Protein AF-A0A2W5EGZ8-F1 (afdb_monomer_lite)

Organism: NCBI:txid151895

Sequence (706 aa):
MIKKILPLTLLLCGSFAVVNAQKMKFTNASEGWAYDSLGNHRILVRVDKPSDVAKVIVPWRRRDFHPEEKMVFVVDAKTNKRIWNVLQENITREQGTISFQPISGVGDYYIYYMPYRQKGSPYYPTAVYYKPTNTADAAWLSKAKNGANVSAKAVELQSVNAFNSFYPMEVIATESETKSLLASQKNEPYIVFPEDRENSIRMKYDFPQRWIETGIKKNFSGTALKGENYAYQLGIYSQLDTLRNVVVDFSDLKDAKGHVLSKNIMECINNKGVNWVGIPQTFTVNVPNKQVQPMWCTVAIPENALPGVYKGTVTVKANNASAKSIAINLTILDKTAKNRGADEPWKQTRLSWLNSTLAEKNDVITPYADLKLVGNKVELLGRTVTIAKTGFPEQITTHFNQEMTDIDTSQNKLLVEPVHFHIRKKDGKEIKFDNSKIDFTEKSAGTIAWKTSNTSSDIKMDIEAQMEFDGFLDYTVKVIALQDISLKDIDLHLPIAPEKAEYLMGLGYKGGYRKDTVQWKWDVAKKNQDGAWVGTVNSGLQFSLRDQHYSRPLNTNFYLQKPLILPQSWGNGTKGGIDIFKKGSSVLVNSYSGEREMKKGDTLYYNFRLIVTPFHPINTDFQWSSRFVHKYLNVDTVKALGATVVNIHQGTPINPYINYPFVKTKEMKSYIDSAHELGLKVKIYNTVRELSNRAYELPALFSLGH

InterPro domains:
  IPR045711 Glycoside hydrolase 123-like, N-terminal domain [PF19543] (33-706)

Secondary structure (DSSP, 8-state):
--------------------PPPPEEEE-SS---HHHH-SEEEEEEE-S--S-EEEEE----S-S-GGGS-EEEEETTT-PEE--EEEES--SS-EEEEE--TT-SEEEEEEES-EEEEEETTEEEEEEPPP---S-HHHHHHHHHS--EE-EEEEEEESSGGG--TTTTSBPPHHHHHHHHHHTTT-SEEEEEEEGGG----SSS-BHHHHHH---SEEEEEEEET-EEEEEEEEEE-SSEE-S-EEEEPPEE-TT--EE-GGGEEETTTEEE-TTS-EEE----EEBT-EEEEEEEEE--TTPPSEEEEEEEEEEETTEEEEEEEEEEEEEEEEPGGGGTT-GGG-GGGGGGG--TT-S----TT----EEETTEEEETTEEEEEPTTSSEEEEEEEE-TTSS-EEEEEEE-BSS--EEEEEETTSPBPP-EEPPPEEEEE-SSEEEEEEEEE-SSEEEEEEEEEETTSEEEEEEEEEESS-EEEEEEEEEEEE-GGG-SEEEETTEEEEEPPSEEEEE--HHHH---EEEEE-SSSEEEEEE--TT--PPP-TTTGGGSPPPPPHHHHGGGT-EEEEEEETTEEEEEEE---EEE-TT-EEE--EEEEEE--S---HHHHHH--EE-S---HHHHHHTT-SEEEE-SSBTTB-SSSSS-S-HHHHHHHHHHHHHTT-EEEEP--SS---TT-TTHHHHHTT--

Structure (mmCIF, N/CA/C/O backbone):
data_AF-A0A2W5EGZ8-F1
#
_entry.id   AF-A0A2W5EGZ8-F1
#
loop_
_atom_site.group_PDB
_atom_site.id
_atom_site.type_symbol
_atom_site.label_atom_id
_atom_site.label_alt_id
_atom_site.label_comp_id
_atom_site.label_asym_id
_atom_site.label_entity_id
_atom_site.label_seq_id
_atom_s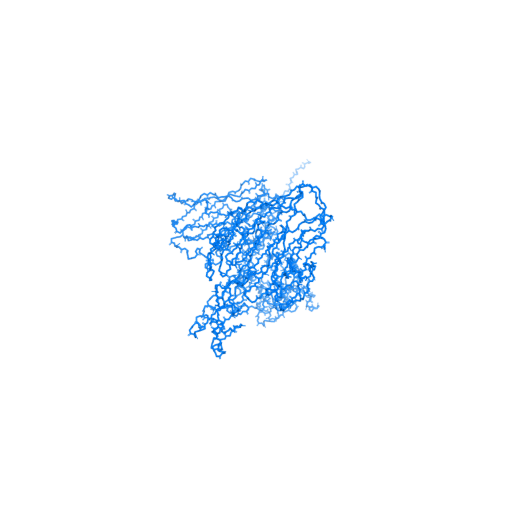ite.pdbx_PDB_ins_code
_atom_site.Cartn_x
_atom_site.Cartn_y
_atom_site.Cartn_z
_atom_site.occupancy
_atom_site.B_iso_or_equiv
_atom_site.auth_seq_id
_atom_site.auth_comp_id
_atom_site.auth_asym_id
_atom_site.auth_atom_id
_atom_site.pdbx_PDB_model_num
ATOM 1 N N . MET A 1 1 ? 37.618 52.399 -69.767 1.00 37.09 1 MET A N 1
ATOM 2 C CA . MET A 1 1 ? 37.799 52.515 -68.302 1.00 37.09 1 MET A CA 1
ATOM 3 C C . MET A 1 1 ? 36.439 52.278 -67.640 1.00 37.09 1 MET A C 1
ATOM 5 O O . MET A 1 1 ? 35.459 52.757 -68.185 1.00 37.09 1 MET A O 1
ATOM 9 N N . ILE A 1 2 ? 36.406 51.570 -66.500 1.00 34.53 2 ILE A N 1
ATOM 10 C CA . ILE A 1 2 ? 35.256 51.330 -65.585 1.00 34.53 2 ILE A CA 1
ATOM 11 C C . ILE A 1 2 ? 34.368 50.084 -65.854 1.00 34.53 2 ILE A C 1
ATOM 13 O O . ILE A 1 2 ? 33.313 50.124 -66.475 1.00 34.53 2 ILE A O 1
ATOM 17 N N . LYS A 1 3 ? 34.886 48.961 -65.329 1.00 32.16 3 LYS A N 1
ATOM 18 C CA . LYS A 1 3 ? 34.296 47.915 -64.456 1.00 32.16 3 LYS A CA 1
ATOM 19 C C . LYS A 1 3 ? 32.763 47.724 -64.410 1.00 32.16 3 LYS A C 1
ATOM 21 O O . LYS A 1 3 ? 32.046 48.559 -63.872 1.00 32.16 3 LYS A O 1
ATOM 26 N N . LYS A 1 4 ? 32.314 46.507 -64.754 1.00 31.03 4 LYS A N 1
ATOM 27 C CA . LYS A 1 4 ? 31.111 45.859 -64.192 1.00 31.03 4 LYS A CA 1
ATOM 28 C C . LYS A 1 4 ? 31.550 44.747 -63.232 1.00 31.03 4 LYS A C 1
ATOM 30 O O . LYS A 1 4 ? 32.317 43.872 -63.621 1.00 31.03 4 LYS A O 1
ATOM 35 N N . ILE A 1 5 ? 31.092 44.818 -61.985 1.00 34.31 5 ILE A N 1
ATOM 36 C CA . ILE A 1 5 ? 31.285 43.809 -60.935 1.00 34.31 5 ILE A CA 1
ATOM 37 C C . ILE A 1 5 ? 30.013 42.955 -60.885 1.00 34.31 5 ILE A C 1
ATOM 39 O O . ILE A 1 5 ? 28.916 43.499 -60.782 1.00 34.31 5 ILE A O 1
ATOM 43 N N . LEU A 1 6 ? 30.172 41.635 -60.968 1.00 28.97 6 LEU A N 1
ATOM 44 C CA . LEU A 1 6 ? 29.125 40.627 -60.792 1.00 28.97 6 LEU A CA 1
ATOM 45 C C . LEU A 1 6 ? 29.418 39.889 -59.470 1.00 28.97 6 LEU A C 1
ATOM 47 O O . LEU A 1 6 ? 30.557 39.444 -59.304 1.00 28.97 6 LEU A O 1
ATOM 51 N N . PRO A 1 7 ? 28.476 39.751 -58.518 1.00 34.97 7 PRO A N 1
ATOM 52 C CA . PRO A 1 7 ? 28.723 38.974 -57.312 1.00 34.97 7 PRO A CA 1
ATOM 53 C C . PRO A 1 7 ? 28.454 37.488 -57.584 1.00 34.97 7 PRO A C 1
ATOM 55 O O . PRO A 1 7 ? 27.376 37.098 -58.026 1.00 34.97 7 PRO A O 1
ATOM 58 N N . LEU A 1 8 ? 29.460 36.661 -57.308 1.00 29.58 8 LEU A N 1
ATOM 59 C CA . LEU A 1 8 ? 29.397 35.204 -57.342 1.00 29.58 8 LEU A CA 1
ATOM 60 C C . LEU A 1 8 ? 28.774 34.710 -56.026 1.00 29.58 8 LEU A C 1
ATOM 62 O O . LEU A 1 8 ? 29.417 34.753 -54.978 1.00 29.58 8 LEU A O 1
ATOM 66 N N . THR A 1 9 ? 27.517 34.267 -56.055 1.00 35.03 9 THR A N 1
ATOM 67 C CA . THR A 1 9 ? 26.875 33.605 -54.909 1.00 35.03 9 THR A CA 1
ATOM 68 C C . THR A 1 9 ? 27.175 32.108 -54.977 1.00 35.03 9 THR A C 1
ATOM 70 O O . THR A 1 9 ? 26.643 31.392 -55.823 1.00 35.03 9 THR A O 1
ATOM 73 N N . LEU A 1 10 ? 28.070 31.638 -54.108 1.00 30.73 10 LEU A N 1
ATOM 74 C CA . LEU A 1 10 ? 28.449 30.232 -53.984 1.00 30.73 10 LEU A CA 1
ATOM 75 C C . LEU A 1 10 ? 27.374 29.493 -53.159 1.00 30.73 10 LEU A C 1
ATOM 77 O O . LEU A 1 10 ? 27.296 29.660 -51.943 1.00 30.73 10 LEU A O 1
ATOM 81 N N . LEU A 1 11 ? 26.526 28.695 -53.814 1.00 30.41 11 LEU A N 1
ATOM 82 C CA . LEU A 1 11 ? 25.593 27.781 -53.146 1.00 30.41 11 LEU A CA 1
ATOM 83 C C . LEU A 1 11 ? 26.375 26.556 -52.630 1.00 30.41 11 LEU A C 1
ATOM 85 O O . LEU A 1 11 ? 26.707 25.654 -53.397 1.00 30.41 11 LEU A O 1
ATOM 89 N N . LEU A 1 12 ? 26.665 26.509 -51.328 1.00 30.17 12 LEU A N 1
ATOM 90 C CA . LEU A 1 12 ? 27.146 25.297 -50.659 1.00 30.17 12 LEU A CA 1
ATOM 91 C C . LEU A 1 12 ? 25.939 24.396 -50.334 1.00 30.17 12 LEU A C 1
ATOM 93 O O . LEU A 1 12 ? 25.289 24.550 -49.302 1.00 30.17 12 LEU A O 1
ATOM 97 N N . CYS A 1 13 ? 25.617 23.449 -51.219 1.00 31.44 13 CYS A N 1
ATOM 98 C CA . CYS A 1 13 ? 24.726 22.334 -50.883 1.00 31.44 13 CYS A CA 1
ATOM 99 C C . CYS A 1 13 ? 25.498 21.313 -50.036 1.00 31.44 13 CYS A C 1
ATOM 101 O O . CYS A 1 13 ? 26.207 20.458 -50.560 1.00 31.44 13 CYS A O 1
ATOM 103 N N . GLY A 1 14 ? 25.369 21.417 -48.713 1.00 30.62 14 GLY A N 1
ATOM 104 C CA . GLY A 1 14 ? 25.788 20.376 -47.780 1.00 30.62 14 GLY A CA 1
ATOM 105 C C . GLY A 1 14 ? 24.794 19.217 -47.801 1.00 30.62 14 GLY A C 1
ATOM 106 O O . GLY A 1 14 ? 23.734 19.286 -47.181 1.00 30.62 14 GLY A O 1
ATOM 107 N N . SER A 1 15 ? 25.135 18.150 -48.516 1.00 29.86 15 SER A N 1
ATOM 108 C CA . SER A 1 15 ? 24.416 16.878 -48.493 1.00 29.86 15 SER A CA 1
ATOM 109 C C . SER A 1 15 ? 24.571 16.222 -47.117 1.00 29.86 15 SER A C 1
ATOM 111 O O . SER A 1 15 ? 25.563 15.546 -46.849 1.00 29.86 15 SER A O 1
ATOM 113 N N . PHE A 1 16 ? 23.595 16.408 -46.226 1.00 32.31 16 PHE A N 1
ATOM 114 C CA . PHE A 1 16 ? 23.466 15.590 -45.021 1.00 32.31 16 PHE A CA 1
ATOM 115 C C . PHE A 1 16 ? 23.067 14.171 -45.438 1.00 32.31 16 PHE A C 1
ATOM 117 O O . PHE A 1 16 ? 21.896 13.877 -45.676 1.00 32.31 16 PHE A O 1
ATOM 124 N N . ALA A 1 17 ? 24.052 13.282 -45.547 1.00 27.20 17 ALA A N 1
ATOM 125 C CA . ALA A 1 17 ? 23.807 11.852 -45.629 1.00 27.20 17 ALA A CA 1
ATOM 126 C C . ALA A 1 17 ? 23.210 11.389 -44.291 1.00 27.20 17 ALA A C 1
ATOM 128 O O . ALA A 1 17 ? 23.920 11.194 -43.305 1.00 27.20 17 ALA A O 1
ATOM 129 N N . VAL A 1 18 ? 21.886 11.241 -44.248 1.00 30.64 18 VAL A N 1
ATOM 130 C CA . VAL A 1 18 ? 21.190 10.563 -43.155 1.00 30.64 18 VAL A CA 1
ATOM 131 C C . VAL A 1 18 ? 21.569 9.087 -43.245 1.00 30.64 18 VAL A C 1
ATOM 133 O O . VAL A 1 18 ? 21.031 8.335 -44.056 1.00 30.64 18 VAL A O 1
ATOM 136 N N . VAL A 1 19 ? 22.556 8.672 -42.451 1.00 30.97 19 VAL A N 1
ATOM 137 C CA . VAL A 1 19 ? 22.874 7.257 -42.263 1.00 30.97 19 VAL A CA 1
ATOM 138 C C . VAL A 1 19 ? 21.667 6.629 -41.572 1.00 30.97 19 VAL A C 1
ATOM 140 O O . VAL A 1 19 ? 21.439 6.850 -40.384 1.00 30.97 19 VAL A O 1
ATOM 143 N N . ASN A 1 20 ? 20.870 5.870 -42.323 1.00 30.41 20 ASN A N 1
ATOM 144 C CA . ASN A 1 20 ? 19.814 5.027 -41.771 1.00 30.41 20 ASN A CA 1
ATOM 145 C C . ASN A 1 20 ? 20.477 3.948 -40.902 1.00 30.41 20 ASN A C 1
ATOM 147 O O . ASN A 1 20 ? 20.899 2.901 -41.394 1.00 30.41 20 ASN A O 1
ATOM 151 N N . ALA A 1 21 ? 20.623 4.225 -39.607 1.00 48.97 21 ALA A N 1
ATOM 152 C CA . ALA A 1 21 ? 21.021 3.226 -38.631 1.00 48.97 21 ALA A CA 1
ATOM 153 C C . ALA A 1 21 ? 19.958 2.118 -38.618 1.00 48.97 21 ALA A C 1
ATOM 155 O O . ALA A 1 21 ? 18.764 2.389 -38.486 1.00 48.97 21 ALA A O 1
ATOM 156 N N . GLN A 1 22 ? 20.387 0.865 -38.774 1.00 56.81 22 GLN A N 1
ATOM 157 C CA . GLN A 1 22 ? 19.503 -0.289 -38.652 1.00 56.81 22 GLN A CA 1
ATOM 158 C C . GLN A 1 22 ? 18.787 -0.226 -37.294 1.00 56.81 22 GLN A C 1
ATOM 160 O O . GLN A 1 22 ? 19.436 -0.133 -36.251 1.00 56.81 22 GLN A O 1
ATOM 165 N N . LYS A 1 23 ? 17.448 -0.239 -37.302 1.00 72.31 23 LYS A N 1
ATOM 166 C CA . LYS A 1 23 ? 16.650 -0.205 -36.072 1.00 72.31 23 LYS A CA 1
ATOM 167 C C . LYS A 1 23 ? 16.996 -1.436 -35.233 1.00 72.31 23 LYS A C 1
ATOM 169 O O . LYS A 1 23 ? 16.766 -2.562 -35.673 1.00 72.31 23 LYS A O 1
ATOM 174 N N . MET A 1 24 ? 17.568 -1.215 -34.048 1.00 86.62 24 MET A N 1
ATOM 175 C CA . MET A 1 24 ? 17.935 -2.294 -33.130 1.00 86.62 24 MET A CA 1
ATOM 176 C C . MET A 1 24 ? 16.711 -3.144 -32.798 1.00 86.62 24 MET A C 1
ATOM 178 O O . MET A 1 24 ? 15.661 -2.625 -32.411 1.00 86.62 24 MET A O 1
ATOM 182 N N . LYS A 1 25 ? 16.853 -4.461 -32.935 1.00 92.62 25 LYS A N 1
ATOM 183 C CA . LYS A 1 25 ? 15.821 -5.415 -32.540 1.00 92.62 25 LYS A CA 1
ATOM 184 C C . LYS A 1 25 ? 15.871 -5.621 -31.025 1.00 92.62 25 LYS A C 1
ATOM 186 O O . LYS A 1 25 ? 16.955 -5.791 -30.473 1.00 92.62 25 LYS A O 1
ATOM 191 N N . PHE A 1 26 ? 14.710 -5.635 -30.374 1.00 94.06 26 PHE A N 1
ATOM 192 C CA . PHE A 1 26 ? 14.569 -5.948 -28.951 1.00 94.06 26 PHE A CA 1
ATOM 193 C C . PHE A 1 26 ? 13.857 -7.287 -28.787 1.00 94.06 26 PHE A C 1
ATOM 195 O O . PHE A 1 26 ? 12.778 -7.478 -29.351 1.00 94.06 26 PHE A O 1
ATOM 202 N N . THR A 1 27 ? 14.436 -8.209 -28.021 1.00 95.06 27 THR A N 1
ATOM 203 C CA . THR A 1 27 ? 13.831 -9.523 -27.755 1.00 95.06 27 THR A CA 1
ATOM 204 C C . THR A 1 27 ? 14.075 -10.019 -26.337 1.00 95.06 27 THR A C 1
ATOM 206 O O . THR A 1 27 ? 14.870 -9.477 -25.567 1.00 95.06 27 THR A O 1
ATOM 209 N N . ASN A 1 28 ? 13.354 -11.081 -25.991 1.00 94.25 28 ASN A N 1
ATOM 210 C CA . ASN A 1 28 ? 13.652 -11.896 -24.826 1.00 94.25 28 ASN A CA 1
ATOM 211 C C . ASN A 1 28 ? 14.542 -13.059 -25.257 1.00 94.25 28 ASN A C 1
ATOM 213 O O . ASN A 1 28 ? 14.343 -13.629 -26.330 1.00 94.25 28 ASN A O 1
ATOM 217 N N . ALA A 1 29 ? 15.498 -13.418 -24.411 1.00 89.81 29 ALA A N 1
ATOM 218 C CA . ALA A 1 29 ? 16.338 -14.582 -24.634 1.00 89.81 29 ALA A CA 1
ATOM 219 C C . ALA A 1 29 ? 15.503 -15.871 -24.655 1.00 89.81 29 ALA A C 1
ATOM 221 O O . ALA A 1 29 ? 14.610 -16.042 -23.823 1.00 89.81 29 ALA A O 1
ATOM 222 N N . SER A 1 30 ? 15.802 -16.779 -25.587 1.00 80.00 30 SER A N 1
ATOM 223 C CA . SER A 1 30 ? 15.201 -18.120 -25.622 1.00 80.00 30 SER A CA 1
ATOM 224 C C . SER A 1 30 ? 15.706 -18.994 -24.474 1.00 80.00 30 SER A C 1
ATOM 226 O O . SER A 1 30 ? 14.940 -19.751 -23.885 1.00 80.00 30 SER A O 1
ATOM 228 N N . GLU A 1 31 ? 16.985 -18.845 -24.130 1.00 80.56 31 GLU A N 1
ATOM 229 C CA . GLU A 1 31 ? 17.647 -19.509 -23.013 1.00 80.56 31 GLU A CA 1
ATOM 230 C C . GLU A 1 31 ? 18.141 -18.448 -22.026 1.00 80.56 31 GLU A C 1
ATOM 232 O O . GLU A 1 31 ? 18.812 -17.482 -22.405 1.00 80.56 31 GLU A O 1
ATOM 237 N N . GLY A 1 32 ? 17.775 -18.602 -20.753 1.00 81.19 32 GLY A N 1
ATOM 238 C CA . GLY A 1 32 ? 18.240 -17.710 -19.695 1.00 81.19 32 GLY A CA 1
ATOM 239 C C . GLY A 1 32 ? 19.750 -17.832 -19.469 1.00 81.19 32 GLY A C 1
ATOM 240 O O . GLY A 1 32 ? 20.382 -18.818 -19.835 1.00 81.19 32 GLY A O 1
ATOM 241 N N . TRP A 1 33 ? 20.335 -16.835 -18.812 1.00 92.50 33 TRP A N 1
ATOM 242 C CA . TRP A 1 33 ? 21.720 -16.871 -18.338 1.00 92.50 33 TRP A CA 1
ATOM 243 C C . TRP A 1 33 ? 21.772 -16.615 -16.832 1.00 92.50 33 TRP A C 1
ATOM 245 O O . TRP A 1 33 ? 20.760 -16.295 -16.205 1.00 92.50 33 TRP A O 1
ATOM 255 N N . ALA A 1 34 ? 22.965 -16.733 -16.243 1.00 91.25 34 ALA A N 1
ATOM 256 C CA . ALA A 1 34 ? 23.210 -16.433 -14.835 1.00 91.25 34 ALA A CA 1
ATOM 257 C C . ALA A 1 34 ? 23.086 -14.920 -14.560 1.00 91.25 34 ALA A C 1
ATOM 259 O O . ALA A 1 34 ? 24.078 -14.194 -14.462 1.00 91.25 34 ALA A O 1
ATOM 260 N N . TYR A 1 35 ? 21.849 -14.430 -14.479 1.00 89.69 35 TYR A N 1
ATOM 261 C CA . TYR A 1 35 ? 21.535 -13.007 -14.359 1.00 89.69 35 TYR A CA 1
ATOM 262 C C . TYR A 1 35 ? 22.021 -12.400 -13.033 1.00 89.69 35 TYR A C 1
ATOM 264 O O . TYR A 1 35 ? 22.389 -11.230 -13.004 1.00 89.69 35 TYR A O 1
ATOM 272 N N . ASP A 1 36 ? 22.152 -13.205 -11.972 1.00 87.12 36 ASP A N 1
ATOM 273 C CA . ASP A 1 36 ? 22.745 -12.790 -10.689 1.00 87.12 36 ASP A CA 1
ATOM 274 C C . ASP A 1 36 ? 24.270 -12.546 -10.751 1.00 87.12 36 ASP A C 1
ATOM 276 O O . ASP A 1 36 ? 24.881 -12.188 -9.742 1.00 87.12 36 ASP A O 1
ATOM 280 N N . SER A 1 37 ? 24.888 -12.726 -11.925 1.00 89.44 37 SER A N 1
ATOM 281 C CA . SER A 1 37 ? 26.283 -12.359 -12.205 1.00 89.44 37 SER A CA 1
ATOM 282 C C . SER A 1 37 ? 26.419 -11.440 -13.421 1.00 89.44 37 SER A C 1
ATOM 284 O O . SER A 1 37 ? 27.180 -10.471 -13.390 1.00 89.44 37 SER A O 1
ATOM 286 N N . LEU A 1 38 ? 25.691 -11.737 -14.498 1.00 94.50 38 LEU A N 1
ATOM 287 C CA . LEU A 1 38 ? 25.807 -11.034 -15.776 1.00 94.50 38 LEU A CA 1
ATOM 288 C C . LEU A 1 38 ? 24.793 -9.888 -15.930 1.00 94.50 38 LEU A C 1
ATOM 290 O O . LEU A 1 38 ? 24.876 -9.128 -16.888 1.00 94.50 38 LEU A O 1
ATOM 294 N N . GLY A 1 39 ? 23.860 -9.723 -14.988 1.00 95.38 39 GLY A N 1
ATOM 295 C CA . GLY A 1 39 ? 22.763 -8.761 -15.090 1.00 95.38 39 GLY A CA 1
ATOM 296 C C . GLY A 1 39 ? 21.613 -9.269 -15.958 1.00 95.38 39 GLY A C 1
ATOM 297 O O . GLY A 1 39 ? 21.627 -10.394 -16.449 1.00 95.38 39 GLY A O 1
ATOM 298 N N . ASN A 1 40 ? 20.590 -8.437 -16.150 1.00 96.00 40 ASN A N 1
ATOM 299 C CA . ASN A 1 40 ? 19.350 -8.837 -16.828 1.00 96.00 40 ASN A CA 1
ATOM 300 C C . ASN A 1 40 ? 19.333 -8.571 -18.336 1.00 96.00 40 ASN A C 1
ATOM 302 O O . ASN A 1 40 ? 18.361 -8.940 -18.998 1.00 96.00 40 ASN A O 1
ATOM 306 N N . HIS A 1 41 ? 20.379 -7.949 -18.886 1.00 96.62 41 HIS A N 1
ATOM 307 C CA . HIS A 1 41 ? 20.378 -7.489 -20.270 1.00 96.62 41 HIS A CA 1
ATOM 308 C C . HIS A 1 41 ? 21.718 -7.697 -20.970 1.00 96.62 41 HIS A C 1
ATOM 310 O O . HIS A 1 41 ? 22.785 -7.546 -20.368 1.00 96.62 41 HIS A O 1
ATOM 316 N N . ARG A 1 42 ? 21.651 -7.992 -22.270 1.00 96.44 42 ARG A N 1
ATOM 317 C CA . ARG A 1 42 ? 22.821 -8.116 -23.141 1.00 96.44 42 ARG A CA 1
ATOM 318 C C . ARG A 1 42 ? 22.557 -7.602 -24.552 1.00 96.44 42 ARG A C 1
ATOM 320 O O . ARG A 1 42 ? 21.411 -7.454 -24.961 1.00 96.44 42 ARG A O 1
ATOM 327 N N . ILE A 1 43 ? 23.626 -7.383 -25.305 1.00 96.88 43 ILE A N 1
ATOM 328 C CA . ILE A 1 43 ? 23.607 -7.089 -26.736 1.00 96.88 43 ILE A CA 1
ATOM 329 C C . ILE A 1 43 ? 24.287 -8.239 -27.473 1.00 96.88 43 ILE A C 1
ATOM 331 O O . ILE A 1 43 ? 25.403 -8.616 -27.120 1.00 96.88 43 ILE A O 1
ATOM 335 N N . LEU A 1 44 ? 23.627 -8.778 -28.495 1.00 96.38 44 LEU A N 1
ATOM 336 C CA . LEU A 1 44 ? 24.242 -9.664 -29.475 1.00 96.38 44 LEU A CA 1
ATOM 337 C C . LEU A 1 44 ? 25.030 -8.816 -30.473 1.00 96.38 44 LEU A C 1
ATOM 339 O O . LEU A 1 44 ? 24.470 -7.934 -31.129 1.00 96.38 44 LEU A O 1
ATOM 343 N N . VAL A 1 45 ? 26.323 -9.088 -30.585 1.00 97.12 45 VAL A N 1
ATOM 344 C CA . VAL A 1 45 ? 27.253 -8.394 -31.473 1.00 97.12 45 VAL A CA 1
ATOM 345 C C . VAL A 1 45 ? 27.882 -9.394 -32.425 1.00 97.12 45 VAL A C 1
ATOM 347 O O . VAL A 1 45 ? 28.323 -10.454 -31.994 1.00 97.12 45 VAL A O 1
ATOM 350 N N . ARG A 1 46 ? 27.966 -9.038 -33.706 1.00 96.94 46 ARG A N 1
ATOM 351 C CA . ARG A 1 46 ? 28.582 -9.867 -34.740 1.00 96.94 46 ARG A CA 1
ATOM 352 C C . ARG A 1 46 ? 29.874 -9.256 -35.261 1.00 96.94 46 ARG A C 1
ATOM 354 O O . ARG A 1 46 ? 29.902 -8.089 -35.659 1.00 96.94 46 ARG A O 1
ATOM 361 N N . VAL A 1 47 ? 30.928 -10.064 -35.281 1.00 97.25 47 VAL A N 1
ATOM 362 C CA . VAL A 1 47 ? 32.228 -9.754 -35.879 1.00 97.25 47 VAL A CA 1
ATOM 363 C C . VAL A 1 47 ? 32.322 -10.498 -37.205 1.00 97.25 47 VAL A C 1
ATOM 365 O O . VAL A 1 47 ? 32.395 -11.722 -37.215 1.00 97.25 47 VAL A O 1
ATOM 368 N N . ASP A 1 48 ? 32.325 -9.761 -38.317 1.00 94.94 48 ASP A N 1
ATOM 369 C CA . ASP A 1 48 ? 32.288 -10.346 -39.669 1.00 94.94 48 ASP A CA 1
ATOM 370 C C . ASP A 1 48 ? 33.684 -10.598 -40.270 1.00 94.94 48 ASP A C 1
ATOM 372 O O . ASP A 1 48 ? 33.807 -11.325 -41.255 1.00 94.94 48 ASP A O 1
ATOM 376 N N . LYS A 1 49 ? 34.746 -9.985 -39.724 1.00 93.44 49 LYS A N 1
ATOM 377 C CA . LYS A 1 49 ? 36.123 -10.154 -40.224 1.00 93.44 49 LYS A CA 1
ATOM 378 C C . LYS A 1 49 ? 37.100 -10.435 -39.080 1.00 93.44 49 LYS A C 1
ATOM 380 O O . LYS A 1 49 ? 36.928 -9.852 -38.008 1.00 93.44 49 LYS A O 1
ATOM 385 N N . PRO A 1 50 ? 38.134 -11.268 -39.298 1.00 91.38 50 PRO A N 1
ATOM 386 C CA . PRO A 1 50 ? 39.184 -11.486 -38.309 1.00 91.38 50 PRO A CA 1
ATOM 387 C C . PRO A 1 50 ? 39.889 -10.172 -37.956 1.00 91.38 50 PRO A C 1
ATOM 389 O O . PRO A 1 50 ? 40.193 -9.369 -38.838 1.00 91.38 50 PRO A O 1
ATOM 392 N N . SER A 1 51 ? 40.140 -9.953 -36.669 1.00 91.06 51 SER A N 1
ATOM 393 C CA . SER A 1 51 ? 40.887 -8.804 -36.157 1.00 91.06 51 SER A CA 1
ATOM 394 C C . SER A 1 51 ? 41.326 -9.078 -34.724 1.00 91.06 51 SER A C 1
ATOM 396 O O . SER A 1 51 ? 40.651 -9.806 -34.005 1.00 91.06 51 SER A O 1
ATOM 398 N N . ASP A 1 52 ? 42.396 -8.432 -34.272 1.00 91.06 52 ASP A N 1
ATOM 399 C CA . ASP A 1 52 ? 42.786 -8.449 -32.856 1.00 91.06 52 ASP A CA 1
ATOM 400 C C . ASP A 1 52 ? 41.957 -7.480 -31.999 1.00 91.06 52 ASP A C 1
ATOM 402 O O . ASP A 1 52 ? 41.940 -7.578 -30.769 1.00 91.06 52 ASP A O 1
ATOM 406 N N . VAL A 1 53 ? 41.277 -6.529 -32.648 1.00 95.88 53 VAL A N 1
ATOM 407 C CA . VAL A 1 53 ? 40.378 -5.562 -32.012 1.00 95.88 53 VAL A CA 1
ATOM 408 C C . VAL A 1 53 ? 39.115 -5.416 -32.855 1.00 95.88 53 VAL A C 1
ATOM 410 O O . VAL A 1 53 ? 39.156 -4.984 -34.014 1.00 95.88 53 VAL A O 1
ATOM 413 N N . ALA A 1 54 ? 37.981 -5.769 -32.260 1.00 96.62 54 ALA A N 1
ATOM 414 C CA . ALA A 1 54 ? 36.654 -5.495 -32.786 1.00 96.62 54 ALA A CA 1
ATOM 415 C C . ALA A 1 54 ? 36.060 -4.292 -32.054 1.00 96.62 54 ALA A C 1
ATOM 417 O O . ALA A 1 54 ? 36.114 -4.237 -30.828 1.00 96.62 54 ALA A O 1
ATOM 418 N N . LYS A 1 55 ? 35.487 -3.340 -32.795 1.00 96.94 55 LYS A N 1
ATOM 419 C CA . LYS A 1 55 ? 34.865 -2.123 -32.259 1.00 96.94 55 LYS A CA 1
ATOM 420 C C . LYS A 1 55 ? 33.401 -2.063 -32.666 1.00 96.94 55 LYS A C 1
ATOM 422 O O . LYS A 1 55 ? 33.089 -2.138 -33.851 1.00 96.94 55 LYS A O 1
ATOM 427 N N . VAL A 1 56 ? 32.509 -1.890 -31.697 1.00 96.31 56 VAL A N 1
ATOM 428 C CA . VAL A 1 56 ? 31.068 -1.723 -31.919 1.00 96.31 56 VAL A CA 1
ATOM 429 C C . VAL A 1 56 ? 30.578 -0.440 -31.255 1.00 96.31 56 VAL A C 1
ATOM 431 O O . VAL A 1 56 ? 30.990 -0.107 -30.144 1.00 96.31 56 VAL A O 1
ATOM 434 N N . ILE A 1 57 ? 29.689 0.278 -31.940 1.00 95.81 57 ILE A N 1
ATOM 435 C CA . ILE A 1 57 ? 28.902 1.372 -31.364 1.00 95.81 57 ILE A CA 1
AT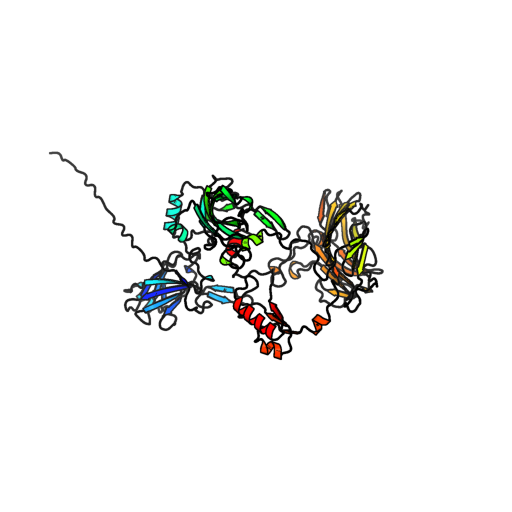OM 436 C C . ILE A 1 57 ? 27.505 0.816 -31.107 1.00 95.81 57 ILE A C 1
ATOM 438 O O . ILE A 1 57 ? 26.841 0.349 -32.031 1.00 95.81 57 ILE A O 1
ATOM 442 N N . VAL A 1 58 ? 27.079 0.825 -29.849 1.00 95.38 58 VAL A N 1
ATOM 443 C CA . VAL A 1 58 ? 25.812 0.244 -29.403 1.00 95.38 58 VAL A CA 1
ATOM 444 C C . VAL A 1 58 ? 24.837 1.370 -29.058 1.00 95.38 58 VAL A C 1
ATOM 446 O O . VAL A 1 58 ? 25.044 2.022 -28.039 1.00 95.38 58 VAL A O 1
ATOM 449 N N . PRO A 1 59 ? 23.764 1.600 -29.835 1.00 93.25 59 PRO A N 1
ATOM 450 C CA . PRO A 1 59 ? 22.765 2.634 -29.549 1.00 93.25 59 PRO A CA 1
ATOM 451 C C . PRO A 1 59 ? 21.685 2.113 -28.579 1.00 93.25 59 PRO A C 1
ATOM 453 O O . PRO A 1 59 ? 20.522 1.944 -28.945 1.00 93.25 59 PRO A O 1
ATOM 456 N N . TRP A 1 60 ? 22.079 1.772 -27.347 1.00 94.38 60 TRP A N 1
ATOM 457 C CA . TRP A 1 60 ? 21.245 1.020 -26.394 1.00 94.38 60 TRP A CA 1
ATOM 458 C C . TRP A 1 60 ? 20.085 1.790 -25.750 1.00 94.38 60 TRP A C 1
ATOM 460 O O . TRP A 1 60 ? 19.181 1.145 -25.225 1.00 94.38 60 TRP A O 1
ATOM 470 N N . ARG A 1 61 ? 20.099 3.132 -25.757 1.00 95.81 61 ARG A N 1
ATOM 471 C CA . ARG A 1 61 ? 19.055 3.992 -25.159 1.00 95.81 61 ARG A CA 1
ATOM 472 C C . ARG A 1 61 ? 18.617 3.578 -23.737 1.00 95.81 61 ARG A C 1
ATOM 474 O O . ARG A 1 61 ? 17.456 3.270 -23.471 1.00 95.81 61 ARG A O 1
ATOM 481 N N . ARG A 1 62 ? 19.567 3.589 -22.805 1.00 95.88 62 ARG A N 1
ATOM 482 C CA . ARG A 1 62 ? 19.441 3.196 -21.397 1.00 95.88 62 ARG A CA 1
ATOM 483 C C . ARG A 1 62 ? 18.646 4.198 -20.550 1.00 95.88 62 ARG A C 1
ATOM 485 O O . ARG A 1 62 ? 18.911 5.397 -20.572 1.00 95.88 62 ARG A O 1
ATOM 492 N N . ARG A 1 63 ? 17.739 3.681 -19.710 1.00 94.75 63 ARG A N 1
ATOM 493 C CA . ARG A 1 63 ? 16.976 4.481 -18.730 1.00 94.75 63 ARG A CA 1
ATOM 494 C C . ARG A 1 63 ? 17.811 5.009 -17.566 1.00 94.75 63 ARG A C 1
ATOM 496 O O . ARG A 1 63 ? 17.458 6.037 -16.998 1.00 94.75 63 ARG A O 1
ATOM 503 N N . ASP A 1 64 ? 18.862 4.303 -17.156 1.00 95.19 64 ASP A N 1
ATOM 504 C CA . ASP A 1 64 ? 19.614 4.653 -15.955 1.00 95.19 64 ASP A CA 1
ATOM 505 C C . ASP A 1 64 ? 20.476 5.902 -16.168 1.00 95.19 64 ASP A C 1
ATOM 507 O O . ASP A 1 64 ? 21.039 6.075 -17.240 1.00 95.19 64 ASP A O 1
ATOM 511 N N . PHE A 1 65 ? 20.562 6.778 -15.161 1.00 94.75 65 PHE A N 1
ATOM 512 C CA . PHE A 1 65 ? 21.189 8.100 -15.310 1.00 94.75 65 PHE A CA 1
ATOM 513 C C . PHE A 1 65 ? 22.716 8.083 -15.394 1.00 94.75 65 PHE A C 1
ATOM 515 O O . PHE A 1 65 ? 23.272 8.931 -16.082 1.00 94.75 65 PHE A O 1
ATOM 522 N N . HIS A 1 66 ? 23.357 7.107 -14.743 1.00 96.62 66 HIS A N 1
ATOM 523 C CA . HIS A 1 66 ? 24.816 6.972 -14.663 1.00 96.62 66 HIS A CA 1
ATOM 524 C C . HIS A 1 66 ? 25.287 5.650 -15.278 1.00 96.62 66 HIS A C 1
ATOM 526 O O . HIS A 1 66 ? 25.713 4.731 -14.563 1.00 96.62 66 HIS A O 1
ATOM 532 N N . PRO A 1 67 ? 25.119 5.470 -16.600 1.00 96.69 67 PRO A N 1
ATOM 533 C CA . PRO A 1 67 ? 25.532 4.253 -17.271 1.00 96.69 67 PRO A CA 1
ATOM 534 C C . PRO A 1 67 ? 27.044 4.015 -17.227 1.00 96.69 67 PRO A C 1
ATOM 536 O O . PRO A 1 67 ? 27.455 2.853 -17.244 1.00 96.69 67 PRO A O 1
ATOM 539 N N . GLU A 1 68 ? 27.830 5.087 -17.143 1.00 96.06 68 GLU A N 1
ATOM 540 C CA . GLU A 1 68 ? 29.286 5.127 -17.016 1.00 96.06 68 GLU A CA 1
ATOM 541 C C . GLU A 1 68 ? 29.795 4.566 -15.689 1.00 96.06 68 GLU A C 1
ATOM 543 O O . GLU A 1 68 ? 30.918 4.082 -15.635 1.00 96.06 68 GLU A O 1
ATOM 548 N N . GLU A 1 69 ? 28.978 4.564 -14.632 1.00 96.69 69 GLU A N 1
ATOM 549 C CA . GLU A 1 69 ? 29.341 4.012 -13.320 1.00 96.69 69 GLU A CA 1
ATOM 550 C C . GLU A 1 69 ? 29.106 2.499 -13.214 1.00 96.69 69 GLU A C 1
ATOM 552 O O . GLU A 1 69 ? 29.299 1.898 -12.149 1.00 96.69 69 GLU A O 1
ATOM 557 N N . LYS A 1 70 ? 28.678 1.858 -14.306 1.00 95.75 70 LYS A N 1
ATOM 558 C CA . LYS A 1 70 ? 28.319 0.440 -14.337 1.00 95.75 70 LYS A CA 1
ATOM 559 C C . LYS A 1 70 ? 29.149 -0.287 -15.377 1.00 95.75 70 LYS A C 1
ATOM 561 O O . LYS A 1 70 ? 29.217 0.111 -16.533 1.00 95.75 70 LYS A O 1
ATOM 566 N N . MET A 1 71 ? 29.752 -1.385 -14.946 1.00 94.94 71 MET A N 1
ATOM 567 C CA . MET A 1 71 ? 30.632 -2.199 -15.771 1.00 94.94 71 MET A CA 1
ATOM 568 C C . MET A 1 71 ? 29.905 -2.791 -16.988 1.00 94.94 71 MET A C 1
ATOM 570 O O . MET A 1 71 ? 28.697 -3.028 -16.962 1.00 94.94 71 MET A O 1
ATOM 574 N N . VAL A 1 72 ? 30.672 -3.100 -18.029 1.00 96.25 72 VAL A N 1
ATOM 575 C CA . VAL A 1 72 ? 30.246 -3.911 -19.172 1.00 96.25 72 VAL A CA 1
ATOM 576 C C . VAL A 1 72 ? 31.094 -5.180 -19.214 1.00 96.25 72 VAL A C 1
ATOM 578 O O . VAL A 1 72 ? 32.315 -5.121 -19.052 1.00 96.25 72 VAL A O 1
ATOM 581 N N . PHE A 1 73 ? 30.466 -6.335 -19.429 1.00 97.38 73 PHE A N 1
ATOM 582 C CA . PHE A 1 73 ? 31.173 -7.596 -19.667 1.00 97.38 73 PHE A CA 1
ATOM 583 C C . PHE A 1 73 ? 30.996 -8.031 -21.113 1.00 97.38 73 PHE A C 1
ATOM 585 O O . PHE A 1 73 ? 29.883 -8.020 -21.628 1.00 97.38 73 PHE A O 1
ATOM 592 N N . VAL A 1 74 ? 32.080 -8.468 -21.750 1.00 97.88 74 VAL A N 1
ATOM 593 C CA . VAL A 1 74 ? 32.024 -9.094 -23.073 1.00 97.88 74 VAL A CA 1
ATOM 594 C C . VAL A 1 74 ? 32.260 -10.590 -22.901 1.00 97.88 74 VAL A C 1
ATOM 596 O O . VAL A 1 74 ? 33.162 -10.998 -22.170 1.00 97.88 74 VAL A O 1
ATOM 599 N N . VAL A 1 75 ? 31.430 -11.409 -23.535 1.00 97.69 75 VAL A N 1
ATOM 600 C CA . VAL A 1 75 ? 31.492 -12.871 -23.494 1.00 97.69 75 VAL A CA 1
ATOM 601 C C . VAL A 1 75 ? 31.520 -13.394 -24.921 1.00 97.69 75 VAL A C 1
ATOM 603 O O . VAL A 1 75 ? 30.723 -12.987 -25.763 1.00 97.69 75 VAL A O 1
ATOM 606 N N . ASP A 1 76 ? 32.446 -14.301 -25.187 1.00 97.38 76 ASP A N 1
ATOM 607 C CA . ASP A 1 76 ? 32.533 -15.021 -26.449 1.00 97.38 76 ASP A CA 1
ATOM 608 C C . ASP A 1 76 ? 31.379 -16.032 -26.547 1.00 97.38 76 ASP A C 1
ATOM 610 O O . ASP A 1 76 ? 31.252 -16.898 -25.680 1.00 97.38 76 ASP A O 1
ATOM 614 N N . ALA A 1 77 ? 30.516 -15.923 -27.565 1.00 95.62 77 ALA A N 1
ATOM 615 C CA . ALA A 1 77 ? 29.313 -16.757 -27.636 1.00 95.62 77 ALA A CA 1
ATOM 616 C C . ALA A 1 77 ? 29.621 -18.231 -27.941 1.00 95.62 77 ALA A C 1
ATOM 618 O O . ALA A 1 77 ? 28.833 -19.099 -27.573 1.00 95.62 77 ALA A O 1
ATOM 619 N N . LYS A 1 78 ? 30.762 -18.526 -28.579 1.00 96.00 78 LYS A N 1
ATOM 620 C CA . LYS A 1 78 ? 31.175 -19.892 -28.930 1.00 96.00 78 LYS A CA 1
ATOM 621 C C . LYS A 1 78 ? 31.689 -20.651 -27.712 1.00 96.00 78 LYS A C 1
ATOM 623 O O . LYS A 1 78 ? 31.418 -21.837 -27.561 1.00 96.00 78 LYS A O 1
ATOM 628 N N . THR A 1 79 ? 32.455 -19.978 -26.857 1.00 96.00 79 THR A N 1
ATOM 629 C CA . THR A 1 79 ? 33.101 -20.607 -25.690 1.00 96.00 79 THR A CA 1
ATOM 630 C C . THR A 1 79 ? 32.395 -20.321 -24.368 1.00 96.00 79 THR A C 1
ATOM 632 O O . THR A 1 79 ? 32.715 -20.949 -23.360 1.00 96.00 79 THR A O 1
ATOM 635 N N . ASN A 1 80 ? 31.467 -19.361 -24.357 1.00 93.81 80 ASN A N 1
ATOM 636 C CA . ASN A 1 80 ? 30.812 -18.813 -23.170 1.00 93.81 80 ASN A CA 1
ATOM 637 C C . ASN A 1 80 ? 31.801 -18.304 -22.101 1.00 93.81 80 ASN A C 1
ATOM 639 O O . ASN A 1 80 ? 31.513 -18.305 -20.903 1.00 93.81 80 ASN A O 1
ATOM 643 N N . LYS A 1 81 ? 32.998 -17.877 -22.526 1.00 95.81 81 LYS A N 1
ATOM 644 C CA . LYS A 1 81 ? 34.035 -17.331 -21.645 1.00 95.81 81 LYS A CA 1
ATOM 645 C C . LYS A 1 81 ? 34.069 -15.811 -21.726 1.00 95.81 81 LYS A C 1
ATOM 647 O O . LYS A 1 81 ? 33.922 -15.218 -22.795 1.00 95.81 81 LYS A O 1
ATOM 652 N N . ARG A 1 82 ? 34.292 -15.176 -20.575 1.00 95.88 82 ARG A N 1
ATOM 653 C CA . ARG A 1 82 ? 34.480 -13.726 -20.480 1.00 95.88 82 ARG A CA 1
ATOM 654 C C . ARG A 1 82 ? 35.765 -13.304 -21.196 1.00 95.88 82 ARG A C 1
ATOM 656 O O . ARG A 1 82 ? 36.824 -13.883 -20.969 1.00 95.88 82 ARG A O 1
ATOM 663 N N . ILE A 1 83 ? 35.661 -12.246 -21.991 1.00 97.56 83 ILE A N 1
ATOM 664 C CA . ILE A 1 83 ? 36.782 -11.532 -22.597 1.00 97.56 83 ILE A CA 1
ATOM 665 C C . ILE A 1 83 ? 37.235 -10.444 -21.619 1.00 97.56 83 ILE A C 1
ATOM 667 O O . ILE A 1 83 ? 36.434 -9.628 -21.156 1.00 97.56 83 ILE A O 1
ATOM 671 N N . TRP A 1 84 ? 38.523 -10.457 -21.278 1.00 96.69 84 TRP A N 1
ATOM 672 C CA . TRP A 1 84 ? 39.128 -9.509 -20.333 1.00 96.69 84 TRP A CA 1
ATOM 673 C C . TRP A 1 84 ? 39.689 -8.263 -21.022 1.00 96.69 84 TRP A C 1
ATOM 675 O O . TRP A 1 84 ? 39.639 -7.170 -20.460 1.00 96.69 84 TRP A O 1
ATOM 685 N N . ASN A 1 85 ? 40.144 -8.411 -22.264 1.00 97.31 85 ASN A N 1
ATOM 686 C CA . ASN A 1 85 ? 40.595 -7.315 -23.109 1.00 97.31 85 ASN A CA 1
ATOM 687 C C . ASN A 1 85 ? 39.393 -6.572 -23.697 1.00 97.31 85 ASN A C 1
ATOM 689 O O . ASN A 1 85 ? 38.872 -6.930 -24.755 1.00 97.31 85 ASN A O 1
ATOM 693 N N . VAL A 1 86 ? 38.929 -5.570 -22.947 1.00 96.69 86 VAL A N 1
ATOM 694 C CA . VAL A 1 86 ? 37.779 -4.722 -23.270 1.00 96.69 86 VAL A CA 1
ATOM 695 C C . VAL A 1 86 ? 38.124 -3.270 -22.950 1.00 96.69 86 VAL A C 1
ATOM 697 O O . VAL A 1 86 ? 38.565 -2.954 -21.847 1.00 96.69 86 VAL A O 1
ATOM 700 N N . LEU A 1 87 ? 37.875 -2.383 -23.906 1.00 95.12 87 LEU A N 1
ATOM 701 C CA . LEU A 1 87 ? 37.964 -0.936 -23.773 1.00 95.12 87 LEU A CA 1
ATOM 702 C C . LEU A 1 87 ? 36.558 -0.344 -23.940 1.00 95.12 87 LEU A C 1
ATOM 704 O O . LEU A 1 87 ? 35.885 -0.578 -24.943 1.00 95.12 87 LEU A O 1
ATOM 708 N N . GLN A 1 88 ? 36.125 0.407 -22.930 1.00 94.06 88 GLN A N 1
ATOM 709 C CA . GLN A 1 88 ? 34.846 1.111 -22.886 1.00 94.06 88 GLN A CA 1
ATOM 710 C C . GLN A 1 88 ? 35.091 2.600 -23.148 1.00 94.06 88 GLN A C 1
ATOM 712 O O . GLN A 1 88 ? 35.864 3.232 -22.432 1.00 94.06 88 GLN A O 1
ATOM 717 N N . GLU A 1 89 ? 34.432 3.157 -24.158 1.00 92.94 89 GLU A N 1
ATOM 718 C CA . GLU A 1 89 ? 34.531 4.565 -24.551 1.00 92.94 89 GLU A CA 1
ATOM 719 C C . GLU A 1 89 ? 33.125 5.138 -24.758 1.00 92.94 89 GLU A C 1
ATOM 721 O O . GLU A 1 89 ? 32.209 4.423 -25.165 1.00 92.94 89 GLU A O 1
ATOM 726 N N . ASN A 1 90 ? 32.945 6.439 -24.514 1.00 94.19 90 ASN A N 1
ATOM 727 C CA . ASN A 1 90 ? 31.687 7.154 -24.778 1.00 94.19 90 ASN A CA 1
ATOM 728 C C . ASN A 1 90 ? 30.441 6.450 -24.209 1.00 94.19 90 ASN A C 1
ATOM 730 O O . ASN A 1 90 ? 29.423 6.341 -24.889 1.00 94.19 90 ASN A O 1
ATOM 734 N N . ILE A 1 91 ? 30.538 5.934 -22.981 1.00 96.75 91 ILE A N 1
ATOM 735 C CA . ILE A 1 91 ? 29.425 5.275 -22.294 1.00 96.75 91 ILE A CA 1
ATOM 736 C C . ILE A 1 91 ? 28.443 6.356 -21.846 1.00 96.75 91 ILE A C 1
ATOM 738 O O . ILE A 1 91 ? 28.669 7.037 -20.851 1.00 96.75 91 ILE A O 1
ATOM 742 N N . THR A 1 92 ? 27.364 6.525 -22.602 1.00 97.25 92 THR A N 1
ATOM 743 C CA . THR A 1 92 ? 26.278 7.461 -22.308 1.00 97.25 92 THR A CA 1
ATOM 744 C C . THR A 1 92 ? 24.952 6.715 -22.213 1.00 97.25 92 THR A C 1
ATOM 746 O O . THR A 1 92 ? 24.873 5.493 -22.374 1.00 97.25 92 THR A O 1
ATOM 749 N N . ARG A 1 93 ? 23.867 7.442 -21.931 1.00 97.00 93 ARG A N 1
ATOM 750 C CA . ARG A 1 93 ? 22.524 6.852 -21.920 1.00 97.00 93 ARG A CA 1
ATOM 751 C C . ARG A 1 93 ? 22.089 6.439 -23.324 1.00 97.00 93 ARG A C 1
ATOM 753 O O . ARG A 1 93 ? 21.468 5.399 -23.484 1.00 97.00 93 ARG A O 1
ATOM 760 N N . GLU A 1 94 ? 22.451 7.195 -24.354 1.00 96.75 94 GLU A N 1
ATOM 761 C CA . GLU A 1 94 ? 22.019 6.921 -25.729 1.00 96.75 94 GLU A CA 1
ATOM 762 C C . GLU A 1 94 ? 22.826 5.807 -26.388 1.00 96.75 94 GLU A C 1
ATOM 764 O O . GLU A 1 94 ? 22.250 4.952 -27.065 1.00 96.75 94 GLU A O 1
ATOM 769 N N . GLN A 1 95 ? 24.142 5.791 -26.157 1.00 96.06 95 GLN A N 1
ATOM 770 C CA . GLN A 1 95 ? 25.047 4.859 -26.814 1.00 96.06 95 GLN A CA 1
ATOM 771 C C . GLN A 1 95 ? 26.261 4.480 -25.960 1.00 96.06 95 GLN A C 1
ATOM 773 O O . GLN A 1 95 ? 26.557 5.117 -24.954 1.00 96.06 95 GLN A O 1
ATOM 778 N N . GLY A 1 96 ? 26.993 3.459 -26.398 1.00 95.88 96 GLY A N 1
ATOM 779 C CA . GLY A 1 96 ? 28.312 3.117 -25.876 1.00 95.88 96 GLY A CA 1
ATOM 780 C C . GLY A 1 96 ? 29.221 2.568 -26.965 1.00 95.88 96 GLY A C 1
ATOM 781 O O . GLY A 1 96 ? 28.773 1.823 -27.837 1.00 95.88 96 GLY A O 1
ATOM 782 N N . THR A 1 97 ? 30.503 2.915 -26.907 1.00 96.31 97 THR A N 1
ATOM 783 C CA . THR A 1 97 ? 31.524 2.391 -27.814 1.00 96.31 97 THR A CA 1
ATOM 784 C C . THR A 1 97 ? 32.336 1.332 -27.086 1.00 96.31 97 THR A C 1
ATOM 786 O O . THR A 1 97 ? 33.025 1.626 -26.111 1.00 96.31 97 THR A O 1
ATOM 789 N N . ILE A 1 98 ? 32.261 0.089 -27.557 1.00 96.88 98 ILE A N 1
ATOM 790 C CA . ILE A 1 98 ? 32.940 -1.047 -26.936 1.00 96.88 98 ILE A CA 1
ATOM 791 C C . ILE A 1 98 ? 33.938 -1.622 -27.931 1.00 96.88 98 ILE A C 1
ATOM 793 O O . ILE A 1 98 ? 33.557 -2.083 -29.008 1.00 96.88 98 ILE A O 1
ATOM 797 N N . SER A 1 99 ? 35.211 -1.611 -27.551 1.00 96.88 99 SER A N 1
ATOM 798 C CA . SER A 1 99 ? 36.270 -2.319 -28.262 1.00 96.88 99 SER A CA 1
ATOM 799 C C . SER A 1 99 ? 36.663 -3.556 -27.459 1.00 96.88 99 SER A C 1
ATOM 801 O O . SER A 1 99 ? 36.805 -3.472 -26.241 1.00 96.88 99 SER A O 1
ATOM 803 N N . PHE A 1 100 ? 36.827 -4.711 -28.095 1.00 97.31 100 PHE A N 1
ATOM 804 C CA . PHE A 1 100 ? 37.163 -5.964 -27.411 1.00 97.31 100 PHE A CA 1
ATOM 805 C C . PHE A 1 100 ? 38.025 -6.879 -28.282 1.00 97.31 100 PHE A C 1
ATOM 807 O O . PHE A 1 100 ? 38.059 -6.727 -29.503 1.00 97.31 100 PHE A O 1
ATOM 814 N N . GLN A 1 101 ? 38.742 -7.814 -27.652 1.00 97.12 101 GLN A N 1
ATOM 815 C CA . GLN A 1 101 ? 39.530 -8.832 -28.351 1.00 97.12 101 GLN A CA 1
ATOM 816 C C . GLN A 1 101 ? 38.634 -10.023 -28.737 1.00 97.12 101 GLN A C 1
ATOM 818 O O . GLN A 1 101 ? 38.208 -10.762 -27.844 1.00 97.12 101 GLN A O 1
ATOM 823 N N . PRO A 1 102 ? 38.331 -10.254 -30.026 1.00 96.38 102 PRO A N 1
ATOM 824 C CA . PRO A 1 102 ? 37.468 -11.357 -30.436 1.00 96.38 102 PRO A CA 1
ATOM 825 C C . PRO A 1 102 ? 38.259 -12.678 -30.447 1.00 96.38 102 PRO A C 1
ATOM 827 O O . PRO A 1 102 ? 38.788 -13.090 -31.472 1.00 96.38 102 PRO A O 1
ATOM 830 N N . ILE A 1 103 ? 38.360 -13.350 -29.292 1.00 95.44 103 ILE A N 1
ATOM 831 C CA . ILE A 1 103 ? 39.222 -14.540 -29.106 1.00 95.44 103 ILE A CA 1
ATOM 832 C C . ILE A 1 103 ? 38.892 -15.670 -30.100 1.00 95.44 103 ILE A C 1
ATOM 834 O O . ILE A 1 103 ? 39.806 -16.243 -30.686 1.00 95.44 103 ILE A O 1
ATOM 838 N N . SER A 1 104 ? 37.608 -15.971 -30.338 1.00 95.69 104 SER A N 1
ATOM 839 C CA . SER A 1 104 ? 37.199 -16.941 -31.375 1.00 95.69 104 SER A CA 1
ATOM 840 C C . SER A 1 104 ? 37.232 -16.418 -32.823 1.00 95.69 104 SER A C 1
ATOM 842 O O . SER A 1 104 ? 36.862 -17.158 -33.734 1.00 95.69 104 SER A O 1
ATOM 844 N N . GLY A 1 105 ? 37.668 -15.178 -33.065 1.00 95.38 105 GLY A N 1
ATOM 845 C CA . GLY A 1 105 ? 37.711 -14.556 -34.388 1.00 95.38 105 GLY A CA 1
ATOM 846 C C . GLY A 1 105 ? 36.340 -14.099 -34.903 1.00 95.38 105 GLY A C 1
ATOM 847 O O . GLY A 1 105 ? 35.644 -13.315 -34.265 1.00 95.38 105 GLY A O 1
ATOM 848 N N . VAL A 1 106 ? 35.973 -14.537 -36.109 1.00 96.62 106 VAL A N 1
ATOM 849 C CA . VAL A 1 106 ? 34.673 -14.217 -36.726 1.00 96.62 106 VAL A CA 1
ATOM 850 C C . VAL A 1 106 ? 33.564 -14.967 -35.994 1.00 96.62 106 VAL A C 1
ATOM 852 O O . VAL A 1 106 ? 33.662 -16.178 -35.790 1.00 96.62 106 VAL A O 1
ATOM 855 N N . GLY A 1 107 ? 32.492 -14.265 -35.632 1.00 97.06 107 GLY A N 1
ATOM 856 C CA . GLY A 1 107 ? 31.357 -14.870 -34.946 1.00 97.06 107 GLY A CA 1
ATOM 857 C C . GLY A 1 107 ? 30.582 -13.907 -34.060 1.00 97.06 107 GLY A C 1
ATOM 858 O O . GLY A 1 107 ? 30.703 -12.684 -34.164 1.00 97.06 107 GLY A O 1
ATOM 859 N N . ASP A 1 108 ? 29.768 -14.497 -33.190 1.00 97.56 108 ASP A N 1
ATOM 860 C CA . ASP A 1 108 ? 28.884 -13.780 -32.284 1.00 97.56 108 ASP A CA 1
ATOM 861 C C . ASP A 1 108 ? 29.515 -13.612 -30.892 1.00 97.56 108 ASP A C 1
ATOM 863 O O . ASP A 1 108 ? 30.228 -14.475 -30.372 1.00 97.56 108 ASP A O 1
ATOM 867 N N . TYR A 1 109 ? 29.223 -12.473 -30.276 1.00 98.06 109 TYR A N 1
ATOM 868 C CA . TYR A 1 109 ? 29.691 -12.065 -28.960 1.00 98.06 109 TYR A CA 1
ATOM 869 C C . TYR A 1 109 ? 28.533 -11.435 -28.188 1.00 98.06 109 TYR A C 1
ATOM 871 O O . TYR A 1 109 ? 27.665 -10.780 -28.767 1.00 98.06 109 TYR A O 1
ATOM 879 N N . TYR A 1 110 ? 28.526 -11.604 -26.870 1.00 97.62 110 TYR A N 1
ATOM 880 C CA . TYR A 1 110 ? 27.536 -11.002 -25.985 1.00 97.62 110 TYR A CA 1
ATOM 881 C C . TYR A 1 110 ? 28.158 -9.875 -25.174 1.00 97.62 110 TYR A C 1
ATOM 883 O O . TYR A 1 110 ? 29.144 -10.081 -24.470 1.00 97.62 110 TYR A O 1
ATOM 891 N N . ILE A 1 111 ? 27.547 -8.697 -25.223 1.00 97.88 111 ILE A N 1
ATOM 892 C CA . ILE A 1 111 ? 27.898 -7.566 -24.364 1.00 97.88 111 ILE A CA 1
ATOM 893 C C . ILE A 1 111 ? 26.833 -7.443 -23.281 1.00 97.88 111 ILE A C 1
ATOM 895 O O . ILE A 1 111 ? 25.719 -7.025 -23.562 1.00 97.88 111 ILE A O 1
ATOM 899 N N . TYR A 1 112 ? 27.156 -7.798 -22.045 1.00 97.69 112 TYR A N 1
ATOM 900 C CA . TYR A 1 112 ? 26.281 -7.620 -20.889 1.00 97.69 112 TYR A CA 1
ATOM 901 C C . TYR A 1 112 ? 26.481 -6.236 -20.276 1.00 97.69 112 TYR A C 1
ATOM 903 O O . TYR A 1 112 ? 27.619 -5.818 -20.047 1.00 97.69 112 TYR A O 1
ATOM 911 N N . TYR A 1 113 ? 25.384 -5.544 -19.973 1.00 96.06 113 TYR A N 1
ATOM 912 C CA . TYR A 1 113 ? 25.405 -4.231 -19.326 1.00 96.06 113 TYR A CA 1
ATOM 913 C C . TYR A 1 113 ? 24.584 -4.246 -18.039 1.00 96.06 113 TYR A C 1
ATOM 915 O O . TYR A 1 113 ? 23.655 -5.037 -17.880 1.00 96.06 113 TYR A O 1
ATOM 923 N N . MET A 1 114 ? 24.956 -3.369 -17.101 1.00 95.44 114 MET A N 1
ATOM 924 C CA . MET A 1 114 ? 24.428 -3.384 -15.731 1.00 95.44 114 MET A CA 1
ATOM 925 C C . MET A 1 114 ? 24.568 -4.756 -15.031 1.00 95.44 114 MET A C 1
ATOM 927 O O . MET A 1 114 ? 23.623 -5.196 -14.366 1.00 95.44 114 MET A O 1
ATOM 931 N N . PRO A 1 115 ? 25.723 -5.447 -15.131 1.00 96.38 115 PRO A N 1
ATOM 932 C CA . PRO A 1 115 ? 25.941 -6.654 -14.359 1.00 96.38 115 PRO A CA 1
ATOM 933 C C . PRO A 1 115 ? 25.929 -6.295 -12.873 1.00 96.38 115 PRO A C 1
ATOM 935 O O . PRO A 1 115 ? 26.476 -5.267 -12.450 1.00 96.38 115 PRO A O 1
ATOM 938 N N . TYR A 1 116 ? 25.310 -7.147 -12.069 1.00 95.06 116 TYR A N 1
ATOM 939 C CA . TYR A 1 116 ? 25.217 -6.970 -10.627 1.00 95.06 116 TYR A CA 1
ATOM 940 C C . TYR A 1 116 ? 25.517 -8.279 -9.908 1.00 95.06 116 TYR A C 1
ATOM 942 O O . TYR A 1 116 ? 25.575 -9.343 -10.515 1.00 95.06 116 TYR A O 1
ATOM 950 N N . ARG A 1 117 ? 25.698 -8.172 -8.593 1.00 93.12 117 ARG A N 1
ATOM 951 C CA . ARG A 1 117 ? 25.733 -9.299 -7.658 1.00 93.12 117 ARG A CA 1
ATOM 952 C C . ARG A 1 117 ? 24.868 -8.997 -6.446 1.00 93.12 117 ARG A C 1
ATOM 954 O O . ARG A 1 117 ? 24.685 -7.831 -6.097 1.00 93.12 117 ARG A O 1
ATOM 961 N N . GLN A 1 118 ? 24.403 -10.038 -5.775 1.00 91.62 118 GLN A N 1
ATOM 962 C CA . GLN A 1 118 ? 23.715 -9.901 -4.495 1.00 91.62 118 GLN A CA 1
ATOM 963 C C . GLN A 1 118 ? 24.730 -9.744 -3.349 1.00 91.62 118 GLN A C 1
ATOM 965 O O . GLN A 1 118 ? 25.787 -10.379 -3.347 1.00 91.62 118 GLN A O 1
ATOM 970 N N . LYS A 1 119 ? 24.422 -8.888 -2.373 1.00 89.56 119 LYS A N 1
ATOM 971 C CA . LYS A 1 119 ? 25.149 -8.737 -1.102 1.00 89.56 119 LYS A CA 1
ATOM 972 C C . LYS A 1 119 ? 24.181 -8.821 0.078 1.00 89.56 119 LYS A C 1
ATOM 974 O O . LYS A 1 11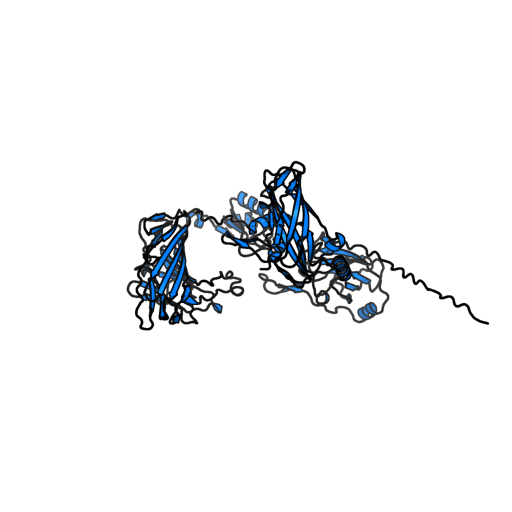9 ? 23.007 -8.513 -0.074 1.00 89.56 119 LYS A O 1
ATOM 979 N N . GLY A 1 120 ? 24.692 -9.141 1.264 1.00 85.81 120 GLY A N 1
ATOM 980 C CA . GLY A 1 120 ? 23.901 -9.174 2.496 1.00 85.81 120 GLY A CA 1
ATOM 981 C C . GLY A 1 120 ? 23.296 -10.547 2.782 1.00 85.81 120 GLY A C 1
ATOM 982 O O . GLY A 1 120 ? 23.816 -11.569 2.338 1.00 85.81 120 GLY A O 1
ATOM 983 N N . SER A 1 121 ? 22.225 -10.562 3.573 1.00 82.69 121 SER A N 1
ATOM 984 C CA . SER A 1 121 ? 21.550 -11.795 3.983 1.00 82.69 121 SER A CA 1
ATOM 985 C C . SER A 1 121 ? 20.854 -12.463 2.790 1.00 82.69 121 SER A C 1
ATOM 987 O O . SER A 1 121 ? 20.199 -11.756 2.027 1.00 82.69 121 SER A O 1
ATOM 989 N N . PRO A 1 122 ? 20.879 -13.804 2.661 1.00 78.25 122 PRO A N 1
ATOM 990 C CA . PRO A 1 122 ? 20.074 -14.519 1.667 1.00 78.25 122 PRO A CA 1
ATOM 991 C C . PRO A 1 122 ? 18.571 -14.215 1.754 1.00 78.25 122 PRO A C 1
ATOM 993 O O . PRO A 1 122 ? 17.861 -14.331 0.760 1.00 78.25 122 PRO A O 1
ATOM 996 N N . TYR A 1 123 ? 18.088 -13.808 2.933 1.00 77.62 123 TYR A N 1
ATOM 997 C CA . TYR A 1 123 ? 16.686 -13.452 3.164 1.00 77.62 123 TYR A CA 1
ATOM 998 C C . TYR A 1 123 ? 16.354 -12.006 2.773 1.00 77.62 123 TYR A C 1
ATOM 1000 O O . TYR A 1 123 ? 15.203 -11.708 2.466 1.00 77.62 123 TYR A O 1
ATOM 1008 N N . TYR A 1 124 ? 17.354 -11.119 2.775 1.00 80.69 124 TYR A N 1
ATOM 1009 C CA . TYR A 1 124 ? 17.219 -9.698 2.439 1.00 80.69 124 TYR A CA 1
ATOM 1010 C C . TYR A 1 124 ? 18.426 -9.236 1.607 1.00 80.69 124 TYR A C 1
ATOM 1012 O O . TYR A 1 124 ? 19.251 -8.455 2.097 1.00 80.69 124 TYR A O 1
ATOM 1020 N N . PRO A 1 125 ? 18.596 -9.768 0.382 1.00 86.69 125 PRO A N 1
ATOM 1021 C CA . PRO A 1 125 ? 19.744 -9.436 -0.440 1.00 86.69 125 PRO A CA 1
ATOM 1022 C C . PRO A 1 125 ? 19.588 -8.045 -1.059 1.00 86.69 125 PRO A C 1
ATOM 1024 O O . PRO A 1 125 ? 18.494 -7.628 -1.442 1.00 86.69 125 PRO A O 1
ATOM 1027 N N . THR A 1 126 ? 20.711 -7.357 -1.223 1.00 89.06 126 THR A N 1
ATOM 1028 C CA . THR A 1 126 ? 20.802 -6.095 -1.959 1.00 89.06 126 THR A CA 1
ATOM 1029 C C . THR A 1 126 ? 21.589 -6.315 -3.241 1.00 89.06 126 THR A C 1
ATOM 1031 O O . THR A 1 126 ? 22.754 -6.725 -3.198 1.00 89.06 126 THR A O 1
ATOM 1034 N N . ALA A 1 127 ? 20.986 -5.987 -4.383 1.00 91.50 127 ALA A N 1
ATOM 1035 C CA . ALA A 1 127 ? 21.674 -6.000 -5.666 1.00 91.50 127 ALA A CA 1
ATOM 1036 C C . ALA A 1 127 ? 22.649 -4.816 -5.760 1.00 91.50 127 ALA A C 1
ATOM 1038 O O . ALA A 1 127 ? 22.275 -3.663 -5.551 1.00 91.50 127 ALA A O 1
ATOM 1039 N N . VAL A 1 128 ? 23.908 -5.098 -6.094 1.00 94.06 128 VAL A N 1
ATOM 1040 C CA . VAL A 1 128 ? 24.962 -4.092 -6.262 1.00 94.06 128 VAL A CA 1
ATOM 1041 C C . VAL A 1 128 ? 25.609 -4.268 -7.628 1.00 94.06 128 VAL A C 1
ATOM 1043 O O . VAL A 1 128 ? 26.183 -5.322 -7.912 1.00 94.06 128 VAL A O 1
ATOM 1046 N N . TYR A 1 129 ? 25.539 -3.227 -8.458 1.00 95.75 129 TYR A N 1
ATOM 1047 C CA . TYR A 1 129 ? 26.184 -3.207 -9.769 1.00 95.75 129 TYR A CA 1
ATOM 1048 C C . TYR A 1 129 ? 27.711 -3.252 -9.646 1.00 95.75 129 TYR A C 1
ATOM 1050 O O . TYR A 1 129 ? 28.299 -2.683 -8.721 1.00 95.75 129 TYR A O 1
ATOM 1058 N N . TYR A 1 130 ? 28.368 -3.929 -10.587 1.00 95.44 130 TYR A N 1
ATOM 1059 C CA . TYR A 1 130 ? 29.823 -3.874 -10.693 1.00 95.44 130 TYR A CA 1
ATOM 1060 C C . TYR A 1 130 ? 30.261 -2.492 -11.182 1.00 95.44 130 TYR A C 1
ATOM 1062 O O . TYR A 1 130 ? 29.702 -1.966 -12.144 1.00 95.44 130 TYR A O 1
ATOM 1070 N N . LYS A 1 131 ? 31.285 -1.929 -10.536 1.00 95.38 131 LYS A N 1
ATOM 1071 C CA . LYS A 1 131 ? 31.915 -0.677 -10.966 1.00 95.38 131 LYS A CA 1
ATOM 1072 C C . LYS A 1 131 ? 32.847 -0.920 -12.163 1.00 95.38 131 LYS A C 1
ATOM 1074 O O . LYS A 1 131 ? 33.420 -2.010 -12.242 1.00 95.38 131 LYS A O 1
ATOM 1079 N N . PRO A 1 132 ? 33.035 0.072 -13.049 1.00 93.25 132 PRO A N 1
ATOM 1080 C CA . PRO A 1 132 ? 34.017 0.017 -14.116 1.00 93.25 132 PRO A CA 1
ATOM 1081 C C . PRO A 1 132 ? 35.412 -0.260 -13.566 1.00 93.25 132 PRO A C 1
ATOM 1083 O O . PRO A 1 132 ? 35.885 0.428 -12.662 1.00 93.25 132 PRO A O 1
ATOM 1086 N N . THR A 1 133 ? 36.078 -1.263 -14.124 1.00 92.31 133 THR A N 1
ATOM 1087 C CA . THR A 1 133 ? 37.482 -1.560 -13.845 1.00 92.31 133 THR A CA 1
ATOM 1088 C C . THR A 1 133 ? 38.195 -1.865 -15.152 1.00 92.31 133 THR A C 1
ATOM 1090 O O . THR A 1 133 ? 37.646 -2.542 -16.022 1.00 92.31 133 THR A O 1
ATOM 1093 N N . ASN A 1 134 ? 39.422 -1.363 -15.307 1.00 91.62 134 ASN A N 1
ATOM 1094 C CA . ASN A 1 134 ? 40.246 -1.739 -16.448 1.00 91.62 134 ASN A CA 1
ATOM 1095 C C . ASN A 1 134 ? 40.750 -3.172 -16.244 1.00 91.62 134 ASN A C 1
ATOM 1097 O O . ASN A 1 134 ? 41.451 -3.449 -15.272 1.00 91.62 134 ASN A O 1
ATOM 1101 N N . THR A 1 135 ? 40.370 -4.071 -17.146 1.00 92.38 135 THR A N 1
ATOM 1102 C CA . THR A 1 135 ? 40.804 -5.473 -17.142 1.00 92.38 135 THR A CA 1
ATOM 1103 C C . THR A 1 135 ? 41.702 -5.826 -18.320 1.00 92.38 135 THR A C 1
ATOM 1105 O O . THR A 1 135 ? 42.137 -6.971 -18.418 1.00 92.38 135 THR A O 1
ATOM 1108 N N . ALA A 1 136 ? 41.940 -4.875 -19.223 1.00 95.19 136 ALA A N 1
ATOM 1109 C CA . ALA A 1 136 ? 42.690 -5.111 -20.439 1.00 95.19 136 ALA A CA 1
ATOM 1110 C C . ALA A 1 136 ? 44.200 -5.089 -20.184 1.00 95.19 136 ALA A C 1
ATOM 1112 O O . ALA A 1 136 ? 44.706 -4.233 -19.455 1.00 95.19 136 ALA A O 1
ATOM 1113 N N . ASP A 1 137 ? 44.912 -5.995 -20.849 1.00 96.25 137 ASP A N 1
ATOM 1114 C CA . ASP A 1 137 ? 46.364 -5.949 -20.964 1.00 96.25 137 ASP A CA 1
ATOM 1115 C C . ASP A 1 137 ? 46.817 -4.609 -21.573 1.00 96.25 137 ASP A C 1
ATOM 1117 O O . ASP A 1 137 ? 46.187 -4.075 -22.493 1.00 96.25 137 ASP A O 1
ATOM 1121 N N . ALA A 1 138 ? 47.920 -4.057 -21.062 1.00 94.69 138 ALA A N 1
ATOM 1122 C CA . ALA A 1 138 ? 48.392 -2.730 -21.446 1.00 94.69 138 ALA A CA 1
ATOM 1123 C C . ALA A 1 138 ? 48.797 -2.647 -22.930 1.00 94.69 138 ALA A C 1
ATOM 1125 O O . ALA A 1 138 ? 48.536 -1.627 -23.579 1.00 94.69 138 ALA A O 1
ATOM 1126 N N . ALA A 1 139 ? 49.387 -3.711 -23.486 1.00 93.31 139 ALA A N 1
ATOM 1127 C CA . ALA A 1 139 ? 49.782 -3.750 -24.890 1.00 93.31 139 ALA A CA 1
ATOM 1128 C C . ALA A 1 139 ? 48.551 -3.844 -25.801 1.00 93.31 139 ALA A C 1
ATOM 1130 O O . ALA A 1 139 ? 48.445 -3.093 -26.777 1.00 93.31 139 ALA A O 1
ATOM 1131 N N . TRP A 1 140 ? 47.575 -4.690 -25.446 1.00 95.44 140 TRP A N 1
ATOM 1132 C CA . TRP A 1 140 ? 46.308 -4.754 -26.181 1.00 95.44 140 TRP A CA 1
ATOM 1133 C C . TRP A 1 140 ? 45.550 -3.421 -26.125 1.00 95.44 140 TRP A C 1
ATOM 1135 O O . TRP A 1 140 ? 45.050 -2.949 -27.145 1.00 95.44 140 TRP A O 1
ATOM 1145 N N . LEU A 1 141 ? 45.514 -2.770 -24.960 1.00 94.44 141 LEU A N 1
ATOM 1146 C CA . LEU A 1 141 ? 44.837 -1.487 -24.775 1.00 94.44 141 LEU A CA 1
ATOM 1147 C C . LEU A 1 141 ? 45.442 -0.378 -25.648 1.00 94.44 141 LEU A C 1
ATOM 1149 O O . LEU A 1 141 ? 44.702 0.413 -26.233 1.00 94.44 141 LEU A O 1
ATOM 1153 N N . SER A 1 142 ? 46.773 -0.328 -25.764 1.00 91.38 142 SER A N 1
ATOM 1154 C CA . SER A 1 142 ? 47.460 0.608 -26.665 1.00 91.38 142 SER A CA 1
ATOM 1155 C C . SER A 1 142 ? 47.063 0.369 -28.126 1.00 91.38 142 SER A C 1
ATOM 1157 O O . SER A 1 142 ? 46.722 1.311 -28.846 1.00 91.38 142 SER A O 1
ATOM 1159 N N . LYS A 1 143 ? 47.003 -0.903 -28.546 1.00 89.88 143 LYS A N 1
ATOM 1160 C CA . LYS A 1 143 ? 46.546 -1.290 -29.887 1.00 89.88 143 LYS A CA 1
ATOM 1161 C C . LYS A 1 143 ? 45.080 -0.932 -30.129 1.00 89.88 143 LYS A C 1
ATOM 1163 O O . LYS A 1 143 ? 44.761 -0.437 -31.201 1.00 89.88 143 LYS A O 1
ATOM 1168 N N . ALA A 1 144 ? 44.198 -1.123 -29.152 1.00 92.25 144 ALA A N 1
ATOM 1169 C CA . ALA A 1 144 ? 42.782 -0.782 -29.292 1.00 92.25 144 ALA A CA 1
ATOM 1170 C C . ALA A 1 144 ? 42.543 0.730 -29.461 1.00 92.25 144 ALA A C 1
ATOM 1172 O O . ALA A 1 144 ? 41.637 1.127 -30.196 1.00 92.25 144 ALA A O 1
ATOM 1173 N N . LYS A 1 145 ? 43.372 1.569 -28.822 1.00 89.75 145 LYS A N 1
ATOM 1174 C CA . LYS A 1 145 ? 43.308 3.035 -28.943 1.00 89.75 145 LYS A CA 1
ATOM 1175 C C . LYS A 1 145 ? 43.879 3.562 -30.263 1.00 89.75 145 LYS A C 1
ATOM 1177 O O . LYS A 1 145 ? 43.336 4.517 -30.807 1.00 89.75 145 LYS A O 1
ATOM 1182 N N . ASN A 1 146 ? 44.952 2.946 -30.767 1.00 83.06 146 ASN A N 1
ATOM 1183 C CA . ASN A 1 146 ? 45.758 3.490 -31.870 1.00 83.06 146 ASN A CA 1
ATOM 1184 C C . ASN A 1 146 ? 45.707 2.666 -33.174 1.00 83.06 146 ASN A C 1
ATOM 1186 O O . ASN A 1 146 ? 46.297 3.068 -34.174 1.00 83.06 146 ASN A O 1
ATOM 1190 N N . GLY A 1 147 ? 45.075 1.491 -33.169 1.00 66.75 147 GLY A N 1
ATOM 1191 C CA . GLY A 1 147 ? 45.153 0.502 -34.248 1.00 66.75 147 GLY A CA 1
ATOM 1192 C C . GLY A 1 147 ? 43.970 0.486 -35.220 1.00 66.75 147 GLY A C 1
ATOM 1193 O O . GLY A 1 147 ? 42.916 1.080 -34.986 1.00 66.75 147 GLY A O 1
ATOM 1194 N N . ALA A 1 148 ? 44.145 -0.254 -36.322 1.00 68.31 148 ALA A N 1
ATOM 1195 C CA . ALA A 1 148 ? 43.072 -0.580 -37.257 1.00 68.31 148 ALA A CA 1
ATOM 1196 C C . ALA A 1 148 ? 42.074 -1.545 -36.593 1.00 68.31 148 ALA A C 1
ATOM 1198 O O . ALA A 1 148 ? 42.417 -2.678 -36.258 1.00 68.31 148 ALA A O 1
ATOM 1199 N N . ASN A 1 149 ? 40.837 -1.085 -36.411 1.00 80.69 149 ASN A N 1
ATOM 1200 C CA . ASN A 1 149 ? 39.765 -1.844 -35.772 1.00 80.69 149 ASN A CA 1
ATOM 1201 C C . ASN A 1 149 ? 38.800 -2.390 -36.829 1.00 80.69 149 ASN A C 1
ATOM 1203 O O . ASN A 1 149 ? 38.422 -1.661 -37.749 1.00 80.69 149 ASN A O 1
ATOM 1207 N N . VAL A 1 150 ? 38.330 -3.633 -36.672 1.00 90.69 150 VAL A N 1
ATOM 1208 C CA . VAL A 1 150 ? 37.178 -4.100 -37.459 1.00 90.69 150 VAL A CA 1
ATOM 1209 C C . VAL A 1 150 ? 35.895 -3.574 -36.824 1.00 90.69 150 VAL A C 1
ATOM 1211 O O . VAL A 1 150 ? 35.688 -3.707 -35.617 1.00 90.69 150 VAL A O 1
ATOM 1214 N N . SER A 1 151 ? 35.013 -2.987 -37.632 1.00 93.25 151 SER A N 1
ATOM 1215 C CA . SER A 1 151 ? 33.669 -2.627 -37.185 1.00 93.25 151 SER A CA 1
ATOM 1216 C C . SER A 1 151 ? 32.825 -3.884 -36.992 1.00 93.25 151 SER A C 1
ATOM 1218 O O . SER A 1 151 ? 32.492 -4.576 -37.954 1.00 93.25 151 SER A O 1
ATOM 1220 N N . ALA A 1 152 ? 32.475 -4.165 -35.743 1.00 95.50 152 ALA A N 1
ATOM 1221 C CA . ALA A 1 152 ? 31.474 -5.155 -35.382 1.00 95.50 152 ALA A CA 1
ATOM 1222 C C . ALA A 1 152 ? 30.074 -4.520 -35.381 1.00 95.50 152 ALA A C 1
ATOM 1224 O O . ALA A 1 152 ? 29.923 -3.304 -35.236 1.00 95.50 152 ALA A O 1
ATOM 1225 N N . LYS A 1 153 ? 29.040 -5.345 -35.549 1.00 95.12 153 LYS A N 1
ATOM 1226 C CA . LYS A 1 153 ? 27.643 -4.902 -35.663 1.00 95.12 153 LYS A CA 1
ATOM 1227 C C . LYS A 1 153 ? 26.867 -5.259 -34.407 1.00 95.12 153 LYS A C 1
ATOM 1229 O O . LYS A 1 153 ? 26.852 -6.422 -34.018 1.00 95.12 153 LYS A O 1
ATOM 1234 N N . ALA A 1 154 ? 26.186 -4.288 -33.805 1.00 95.81 154 ALA A N 1
ATOM 1235 C CA . ALA A 1 154 ? 25.155 -4.570 -32.812 1.00 95.81 154 ALA A CA 1
ATOM 1236 C C . ALA A 1 154 ? 23.913 -5.105 -33.542 1.00 95.81 154 ALA A C 1
ATOM 1238 O O . ALA A 1 154 ? 23.370 -4.431 -34.413 1.00 95.81 154 ALA A O 1
ATOM 1239 N N . VAL A 1 155 ? 23.510 -6.334 -33.232 1.00 94.69 155 VAL A N 1
ATOM 1240 C CA . VAL A 1 155 ? 22.444 -7.051 -33.948 1.00 94.69 155 VAL A CA 1
ATOM 1241 C C . VAL A 1 155 ? 21.126 -6.967 -33.184 1.00 94.69 155 VAL A C 1
ATOM 1243 O O . VAL A 1 155 ? 20.074 -6.709 -33.768 1.00 94.69 155 VAL A O 1
ATOM 1246 N N . GLU A 1 156 ? 21.169 -7.196 -31.872 1.00 94.75 156 GLU A N 1
ATOM 1247 C CA . GLU A 1 156 ? 19.966 -7.363 -31.057 1.00 94.75 156 GLU A CA 1
ATOM 1248 C C . GLU A 1 156 ? 20.230 -7.001 -29.592 1.00 94.75 156 GLU A C 1
ATOM 1250 O O . GLU A 1 156 ? 21.283 -7.324 -29.048 1.00 94.75 156 GLU A O 1
ATOM 1255 N N . LEU A 1 157 ? 19.262 -6.352 -28.948 1.00 95.69 157 LEU A N 1
ATOM 1256 C CA . LEU A 1 157 ? 19.209 -6.121 -27.507 1.00 95.69 157 LEU A CA 1
ATOM 1257 C C . LEU A 1 157 ? 18.289 -7.164 -26.877 1.00 95.69 157 LEU A C 1
ATOM 1259 O O . LEU A 1 157 ? 17.108 -7.252 -27.209 1.00 95.69 157 LEU A O 1
ATOM 1263 N N . GLN A 1 158 ? 18.835 -7.951 -25.959 1.00 96.12 158 GLN A N 1
ATOM 1264 C CA . GLN A 1 158 ? 18.142 -9.066 -25.333 1.00 96.12 158 GLN A CA 1
ATOM 1265 C C . GLN A 1 158 ? 17.971 -8.820 -23.837 1.00 96.12 158 GLN A C 1
ATOM 1267 O O . GLN A 1 158 ? 18.922 -8.459 -23.139 1.00 96.12 158 GLN A O 1
ATOM 1272 N N . SER A 1 159 ? 16.767 -9.076 -23.333 1.00 96.94 159 SER A N 1
ATOM 1273 C CA . SER A 1 159 ? 16.498 -9.180 -21.895 1.00 96.94 159 SER A CA 1
ATOM 1274 C C . SER A 1 159 ? 16.405 -10.649 -21.493 1.00 96.94 159 SER A C 1
ATOM 1276 O O . SER A 1 159 ? 15.971 -11.482 -22.290 1.00 96.94 159 SER A O 1
ATOM 1278 N N . VAL A 1 160 ? 16.790 -10.986 -20.260 1.00 96.12 160 VAL A N 1
ATOM 1279 C CA . VAL A 1 160 ? 16.799 -12.386 -19.789 1.00 96.12 160 VAL A CA 1
ATOM 1280 C C . VAL A 1 160 ? 15.407 -13.030 -19.840 1.00 96.12 160 VAL A C 1
ATOM 1282 O O . VAL A 1 160 ? 15.286 -14.238 -20.004 1.00 96.12 160 VAL A O 1
ATOM 1285 N N . ASN A 1 161 ? 14.347 -12.227 -19.704 1.00 93.25 161 ASN A N 1
ATOM 1286 C CA . ASN A 1 161 ? 12.953 -12.606 -19.927 1.00 93.25 161 ASN A CA 1
ATOM 1287 C C . ASN A 1 161 ? 12.069 -11.351 -20.068 1.00 93.25 161 ASN A C 1
ATOM 1289 O O . ASN A 1 161 ? 12.521 -10.234 -19.813 1.00 93.25 161 ASN A O 1
ATOM 1293 N N . ALA A 1 162 ? 10.790 -11.558 -20.404 1.00 90.94 162 ALA A N 1
ATOM 1294 C CA . ALA A 1 162 ? 9.813 -10.487 -20.614 1.00 90.94 162 ALA A CA 1
ATOM 1295 C C . ALA A 1 162 ? 9.627 -9.571 -19.395 1.00 90.94 162 ALA A C 1
ATOM 1297 O O . ALA A 1 162 ? 9.487 -8.363 -19.553 1.00 90.94 162 ALA A O 1
ATOM 1298 N N . PHE A 1 163 ? 9.661 -10.124 -18.178 1.00 89.81 163 PHE A N 1
ATOM 1299 C CA . PHE A 1 163 ? 9.492 -9.336 -16.956 1.00 89.81 163 PHE A CA 1
ATOM 1300 C C . PHE A 1 163 ? 10.601 -8.298 -16.775 1.00 89.81 163 PHE A C 1
ATOM 1302 O O . PHE A 1 163 ? 10.337 -7.185 -16.334 1.00 89.81 163 PHE A O 1
ATOM 1309 N N . ASN A 1 164 ? 11.835 -8.670 -17.111 1.00 93.12 164 ASN A N 1
ATOM 1310 C CA . ASN A 1 164 ? 12.979 -7.777 -16.999 1.00 93.12 164 ASN A CA 1
ATOM 1311 C C . ASN A 1 164 ? 13.145 -6.867 -18.224 1.00 93.12 164 ASN A C 1
ATOM 1313 O O . ASN A 1 164 ? 14.093 -6.096 -18.248 1.00 93.12 164 ASN A O 1
ATOM 1317 N N . SER A 1 165 ? 12.289 -6.949 -19.248 1.00 94.19 165 SER A N 1
ATOM 1318 C CA . SER A 1 165 ? 12.434 -6.123 -20.450 1.00 94.19 165 SER A CA 1
ATOM 1319 C C . SER A 1 165 ? 12.195 -4.642 -20.160 1.00 94.19 165 SER A C 1
ATOM 1321 O O . SER A 1 165 ? 11.182 -4.274 -19.569 1.00 94.19 165 SER A O 1
ATOM 1323 N N . PHE A 1 166 ? 13.095 -3.788 -20.655 1.00 94.94 166 PHE A N 1
ATOM 1324 C CA . PHE A 1 166 ? 12.885 -2.336 -20.706 1.00 94.94 166 PHE A CA 1
ATOM 1325 C C . PHE A 1 166 ? 12.073 -1.895 -21.931 1.00 94.94 166 PHE A C 1
ATOM 1327 O O . PHE A 1 166 ? 11.522 -0.797 -21.962 1.00 94.94 166 PHE A O 1
ATOM 1334 N N . TYR A 1 167 ? 11.988 -2.722 -22.970 1.00 95.19 167 TYR A N 1
ATOM 1335 C CA . TYR A 1 167 ? 11.259 -2.362 -24.181 1.00 95.19 167 TYR A CA 1
ATOM 1336 C C . TYR A 1 167 ? 9.745 -2.589 -24.005 1.00 95.19 167 TYR A C 1
ATOM 1338 O O . TYR A 1 167 ? 9.375 -3.642 -23.477 1.00 95.19 167 TYR A O 1
ATOM 1346 N N . PRO A 1 168 ? 8.868 -1.674 -24.476 1.00 95.44 168 PRO A N 1
ATOM 1347 C CA . PRO A 1 168 ? 9.186 -0.421 -25.177 1.00 95.44 168 PRO A CA 1
ATOM 1348 C C . PRO A 1 168 ? 9.220 0.835 -24.287 1.00 95.44 168 PRO A C 1
ATOM 1350 O O . PRO A 1 168 ? 9.673 1.883 -24.744 1.00 95.44 168 PRO A O 1
ATOM 1353 N N . MET A 1 169 ? 8.725 0.765 -23.048 1.00 96.75 169 MET A N 1
ATOM 1354 C CA . MET A 1 169 ? 8.410 1.956 -22.237 1.00 96.75 169 MET A CA 1
ATOM 1355 C C . MET A 1 169 ? 9.555 2.482 -21.370 1.00 96.75 169 MET A C 1
ATOM 1357 O O . MET A 1 169 ? 9.397 3.496 -20.694 1.00 96.75 169 MET A O 1
ATOM 1361 N N . GLU A 1 170 ? 10.701 1.811 -21.382 1.00 96.62 170 GLU A N 1
ATOM 1362 C CA . GLU A 1 170 ? 11.894 2.169 -20.611 1.00 96.62 170 GLU A CA 1
ATOM 1363 C C . GLU A 1 170 ? 13.147 2.264 -21.502 1.00 96.62 170 GLU A C 1
ATOM 1365 O O . GLU A 1 170 ? 14.279 2.186 -21.025 1.00 96.62 170 GLU A O 1
ATOM 1370 N N . VAL A 1 171 ? 12.935 2.442 -22.809 1.00 96.94 171 VAL A N 1
ATOM 1371 C CA . VAL A 1 171 ? 13.961 2.783 -23.801 1.00 96.94 171 VAL A CA 1
ATOM 1372 C C . VAL A 1 171 ? 13.828 4.266 -24.111 1.00 96.94 171 VAL A C 1
ATOM 1374 O O . VAL A 1 171 ? 12.769 4.698 -24.566 1.00 96.94 171 VAL A O 1
ATOM 1377 N N . ILE A 1 172 ? 14.866 5.058 -23.845 1.00 97.94 172 ILE A N 1
ATOM 1378 C CA . ILE A 1 172 ? 14.758 6.523 -23.911 1.00 97.94 172 ILE A CA 1
ATOM 1379 C C . ILE A 1 172 ? 14.722 7.053 -25.353 1.00 97.94 172 ILE A C 1
ATOM 1381 O O . ILE A 1 172 ? 15.394 6.545 -26.260 1.00 97.94 172 ILE A O 1
ATOM 1385 N N . ALA A 1 173 ? 13.953 8.119 -25.558 1.00 97.81 173 ALA A N 1
ATOM 1386 C CA . ALA A 1 173 ? 14.178 9.054 -26.649 1.00 97.81 173 ALA A CA 1
ATOM 1387 C C . ALA A 1 173 ? 15.565 9.693 -26.487 1.00 97.81 173 ALA A C 1
ATOM 1389 O O . ALA A 1 173 ? 16.012 9.931 -25.363 1.00 97.81 173 ALA A O 1
ATOM 1390 N N . THR A 1 174 ? 16.246 9.983 -27.593 1.00 97.50 174 THR A N 1
ATOM 1391 C CA . THR A 1 174 ? 17.499 10.748 -27.529 1.00 97.50 174 THR A CA 1
ATOM 1392 C C . THR A 1 174 ? 17.224 12.200 -27.152 1.00 97.50 174 THR A C 1
ATOM 1394 O O . THR A 1 174 ? 16.102 12.706 -27.260 1.00 97.50 174 THR A O 1
ATOM 1397 N N . GLU A 1 175 ? 18.264 12.911 -26.743 1.00 96.88 175 GLU A N 1
ATOM 1398 C CA . GLU A 1 175 ? 18.241 14.343 -26.501 1.00 96.88 175 GLU A CA 1
ATOM 1399 C C . GLU A 1 175 ? 17.812 15.098 -27.766 1.00 96.88 175 GLU A C 1
ATOM 1401 O O . GLU A 1 175 ? 17.000 16.021 -27.694 1.00 96.88 175 GLU A O 1
ATOM 1406 N N . SER A 1 176 ? 18.303 14.679 -28.937 1.00 97.94 176 SER A N 1
ATOM 1407 C CA . SER A 1 176 ? 17.930 15.274 -30.226 1.00 97.94 176 SER A CA 1
ATOM 1408 C C . SER A 1 176 ? 16.446 15.062 -30.553 1.00 97.94 176 SER A C 1
ATOM 1410 O O . SER A 1 176 ? 15.749 16.012 -30.923 1.00 97.94 176 SER A O 1
ATOM 1412 N N . GLU A 1 177 ? 15.933 13.847 -30.349 1.00 98.00 177 GLU A N 1
ATOM 1413 C CA . GLU A 1 177 ? 14.516 13.521 -30.550 1.00 98.00 177 GLU A CA 1
ATOM 1414 C C . GLU A 1 177 ? 13.620 14.288 -29.573 1.00 98.00 177 GLU A C 1
ATOM 1416 O O . GLU A 1 177 ? 12.608 14.865 -29.971 1.00 98.00 177 GLU A O 1
ATOM 1421 N N . THR A 1 178 ? 14.027 14.359 -28.304 1.00 97.50 178 THR A N 1
ATOM 1422 C CA . THR A 1 178 ? 13.323 15.100 -27.253 1.00 97.50 178 THR A CA 1
ATOM 1423 C C . THR A 1 178 ? 13.262 16.589 -27.581 1.00 97.50 178 THR A C 1
ATOM 1425 O O . THR A 1 178 ? 12.181 17.175 -27.567 1.00 97.50 178 THR A O 1
ATOM 1428 N N . LYS A 1 179 ? 14.394 17.207 -27.945 1.00 97.50 179 LYS A N 1
ATOM 1429 C CA . LYS A 1 179 ? 14.441 18.616 -28.373 1.00 97.50 179 LYS A CA 1
ATOM 1430 C C . LYS A 1 179 ? 13.530 18.870 -29.571 1.00 97.50 179 LYS A C 1
ATOM 1432 O O . LYS A 1 179 ? 12.792 19.851 -29.570 1.00 97.50 179 LYS A O 1
ATOM 1437 N N . SER A 1 180 ? 13.547 17.977 -30.559 1.00 97.81 180 SER A N 1
ATOM 1438 C CA . SER A 1 180 ? 12.710 18.088 -31.758 1.00 97.81 180 SER A CA 1
ATOM 1439 C C . SER A 1 180 ? 11.216 18.003 -31.426 1.00 97.81 180 SER A C 1
ATOM 1441 O O . SER A 1 180 ? 10.429 18.828 -31.893 1.00 97.81 180 SER A O 1
ATOM 1443 N N . LEU A 1 181 ? 10.818 17.062 -30.562 1.00 97.38 181 LEU A N 1
ATOM 1444 C CA . LEU A 1 181 ? 9.436 16.933 -30.103 1.00 97.38 181 LEU A CA 1
ATOM 1445 C C . LEU A 1 181 ? 8.972 18.189 -29.356 1.00 97.38 181 LEU A C 1
ATOM 1447 O O . LEU A 1 181 ? 7.916 18.734 -29.676 1.00 97.38 181 LEU A O 1
ATOM 1451 N N . LEU A 1 182 ? 9.766 18.679 -28.401 1.00 96.69 182 LEU A N 1
ATOM 1452 C CA . LEU A 1 182 ? 9.429 19.869 -27.615 1.00 96.69 182 LEU A CA 1
ATOM 1453 C C . LEU A 1 182 ? 9.375 21.130 -28.481 1.00 96.69 182 LEU A C 1
ATOM 1455 O O . LEU A 1 182 ? 8.454 21.929 -28.340 1.00 96.69 182 LEU A O 1
ATOM 1459 N N . ALA A 1 183 ? 10.285 21.277 -29.448 1.00 96.44 183 ALA A N 1
ATOM 1460 C CA . ALA A 1 183 ? 10.240 22.377 -30.409 1.00 96.44 183 ALA A CA 1
ATOM 1461 C C . ALA A 1 183 ? 8.931 22.383 -31.220 1.00 96.44 183 ALA A C 1
ATOM 1463 O O . ALA A 1 183 ? 8.365 23.451 -31.466 1.00 96.44 183 ALA A O 1
ATOM 1464 N N . SER A 1 184 ? 8.402 21.203 -31.572 1.00 95.62 184 SER A N 1
ATOM 1465 C CA . SER A 1 184 ? 7.104 21.075 -32.253 1.00 95.62 184 SER A CA 1
ATOM 1466 C C . SER A 1 184 ? 5.901 21.447 -31.371 1.00 95.62 184 SER A C 1
ATOM 1468 O O . SER A 1 184 ? 4.827 21.724 -31.898 1.00 95.62 184 SER A O 1
ATOM 1470 N N . GLN A 1 185 ? 6.072 21.472 -30.044 1.00 95.56 185 GLN A N 1
ATOM 1471 C CA . GLN A 1 185 ? 5.037 21.774 -29.045 1.00 95.56 185 GLN A CA 1
ATOM 1472 C C . GLN A 1 185 ? 5.359 23.036 -28.227 1.00 95.56 185 GLN A C 1
ATOM 1474 O O . GLN A 1 185 ? 4.844 23.204 -27.125 1.00 95.56 185 GLN A O 1
ATOM 1479 N N . LYS A 1 186 ? 6.198 23.943 -28.744 1.00 93.06 186 LYS A N 1
ATOM 1480 C CA . LYS A 1 186 ? 6.751 25.081 -27.982 1.00 93.06 186 LYS A CA 1
ATOM 1481 C C . LYS A 1 186 ? 5.718 26.030 -27.351 1.00 93.06 186 LYS A C 1
ATOM 1483 O O . LYS A 1 186 ? 6.038 26.710 -26.386 1.00 93.06 186 LYS A O 1
ATOM 1488 N N . ASN A 1 187 ? 4.506 26.094 -27.906 1.00 93.25 187 ASN A N 1
ATOM 1489 C CA . ASN A 1 187 ? 3.430 26.974 -27.430 1.00 93.25 187 ASN A CA 1
ATOM 1490 C C . ASN A 1 187 ? 2.456 26.262 -26.479 1.00 93.25 187 ASN A C 1
ATOM 1492 O O . ASN A 1 187 ? 1.521 26.876 -25.974 1.00 93.25 187 ASN A O 1
ATOM 1496 N N . GLU A 1 188 ? 2.636 24.961 -26.265 1.00 95.75 188 GLU A N 1
ATOM 1497 C CA . GLU A 1 188 ? 1.725 24.159 -25.465 1.00 95.75 188 GLU A CA 1
ATOM 1498 C C . GLU A 1 188 ? 2.214 24.102 -24.010 1.00 95.75 188 GLU A C 1
ATOM 1500 O O . GLU A 1 188 ? 3.331 23.657 -23.764 1.00 95.75 188 GLU A O 1
ATOM 1505 N N . PRO A 1 189 ? 1.403 24.466 -23.005 1.00 96.81 189 PRO A N 1
ATOM 1506 C CA . PRO A 1 189 ? 1.842 24.440 -21.604 1.00 96.81 189 PRO A CA 1
ATOM 1507 C C . PRO A 1 189 ? 2.154 23.022 -21.088 1.00 96.81 189 PRO A C 1
ATOM 1509 O O . PRO A 1 189 ? 2.914 22.840 -20.139 1.00 96.81 189 PRO A O 1
ATOM 1512 N N . TYR A 1 190 ? 1.568 22.000 -21.706 1.00 98.38 190 TYR A N 1
ATOM 1513 C CA . TYR A 1 190 ? 1.797 20.594 -21.388 1.00 98.38 190 TYR A CA 1
ATOM 1514 C C . TYR A 1 190 ? 1.444 19.710 -22.584 1.00 98.38 190 TYR A C 1
ATOM 1516 O O . TYR A 1 190 ? 0.756 20.151 -23.502 1.00 98.38 190 TYR A O 1
ATOM 1524 N N . ILE A 1 191 ? 1.886 18.456 -22.587 1.00 98.25 191 ILE A N 1
ATOM 1525 C CA . ILE A 1 191 ? 1.604 17.467 -23.638 1.00 98.25 191 ILE A CA 1
ATOM 1526 C C . ILE A 1 191 ? 0.892 16.267 -23.001 1.00 98.25 191 ILE A C 1
ATOM 1528 O O . ILE A 1 191 ? 1.183 15.915 -21.860 1.00 98.25 191 ILE A O 1
ATOM 1532 N N . VAL A 1 192 ? -0.048 15.657 -23.729 1.00 98.44 192 VAL A N 1
ATOM 1533 C CA . VAL A 1 192 ? -0.790 14.463 -23.295 1.00 98.44 192 VAL A CA 1
ATOM 1534 C C . VAL A 1 192 ? -0.492 13.312 -24.253 1.00 98.44 192 VAL A C 1
ATOM 1536 O O . VAL A 1 192 ? -0.667 13.462 -25.461 1.00 98.44 192 VAL A O 1
ATOM 1539 N N . PHE A 1 193 ? -0.076 12.171 -23.708 1.00 98.25 193 PHE A N 1
ATOM 1540 C CA . PHE A 1 193 ? 0.211 10.938 -24.442 1.00 98.25 193 PHE A CA 1
ATOM 1541 C C . PHE A 1 193 ? -0.753 9.831 -24.003 1.00 98.25 193 PHE A C 1
ATOM 1543 O O . PHE A 1 193 ? -0.571 9.261 -22.926 1.00 98.25 193 PHE A O 1
ATOM 1550 N N . PRO A 1 194 ? -1.792 9.519 -24.794 1.00 98.12 194 PRO A N 1
ATOM 1551 C CA . PRO A 1 194 ? -2.650 8.376 -24.518 1.00 98.12 194 PRO A CA 1
ATOM 1552 C C . PRO A 1 194 ? -1.894 7.073 -24.785 1.00 98.12 194 PRO A C 1
ATOM 1554 O O . PRO A 1 194 ? -1.284 6.924 -25.843 1.00 98.12 194 PRO A O 1
ATOM 1557 N N . GLU A 1 195 ? -1.946 6.129 -23.850 1.00 97.75 195 GLU A N 1
ATOM 1558 C CA . GLU A 1 195 ? -1.215 4.866 -23.952 1.00 97.75 195 GLU A CA 1
ATOM 1559 C C . GLU A 1 195 ? -2.053 3.700 -23.412 1.00 97.75 195 GLU A C 1
ATOM 1561 O O . GLU A 1 195 ? -2.830 3.843 -22.463 1.00 97.75 195 GLU A O 1
ATOM 1566 N N . ASP A 1 196 ? -1.899 2.533 -24.035 1.00 96.94 196 ASP A N 1
ATOM 1567 C CA . ASP A 1 196 ? -2.595 1.317 -23.617 1.00 96.94 196 ASP A CA 1
ATOM 1568 C C . ASP A 1 196 ? -1.994 0.754 -22.317 1.00 96.94 196 ASP A C 1
ATOM 1570 O O . ASP A 1 196 ? -0.813 0.943 -22.010 1.00 96.94 196 ASP A O 1
ATOM 1574 N N . ARG A 1 197 ? -2.820 0.047 -21.543 1.00 95.50 197 ARG A N 1
ATOM 1575 C CA . ARG A 1 197 ? -2.444 -0.643 -20.301 1.00 95.50 197 ARG A CA 1
ATOM 1576 C C . ARG A 1 197 ? -1.242 -1.584 -20.431 1.00 95.50 197 ARG A C 1
ATOM 1578 O O . ARG A 1 197 ? -0.469 -1.698 -19.476 1.00 95.50 197 ARG A O 1
ATOM 1585 N N . GLU A 1 198 ? -1.046 -2.212 -21.591 1.00 94.31 198 GLU A N 1
ATOM 1586 C CA . GLU A 1 198 ? 0.087 -3.112 -21.846 1.00 94.31 198 GLU A CA 1
ATOM 1587 C C . GLU A 1 198 ? 1.421 -2.359 -21.971 1.00 94.31 198 GLU A C 1
ATOM 1589 O O . GLU A 1 198 ? 2.491 -2.928 -21.764 1.00 94.31 198 GLU A O 1
ATOM 1594 N N . ASN A 1 199 ? 1.367 -1.050 -22.227 1.00 95.56 199 ASN A N 1
ATOM 1595 C CA . ASN A 1 199 ? 2.522 -0.166 -22.337 1.00 95.56 199 ASN A CA 1
ATOM 1596 C C . ASN A 1 199 ? 2.546 0.812 -21.153 1.00 95.56 199 ASN A C 1
ATOM 1598 O O . ASN A 1 199 ? 2.546 2.028 -21.316 1.00 95.56 199 ASN A O 1
ATOM 1602 N N . SER A 1 200 ? 2.551 0.284 -19.926 1.00 95.88 200 SER A N 1
ATOM 1603 C CA . SER A 1 200 ? 2.624 1.086 -18.692 1.00 95.88 200 SER A CA 1
ATOM 1604 C C . SER A 1 200 ? 3.758 2.125 -18.740 1.00 95.88 200 SER A C 1
ATOM 1606 O O . SER A 1 200 ? 4.911 1.768 -18.982 1.00 95.88 200 SER A O 1
ATOM 1608 N N . ILE A 1 201 ? 3.448 3.398 -18.485 1.00 97.50 201 ILE A N 1
ATOM 1609 C CA . ILE A 1 201 ? 4.431 4.484 -18.412 1.00 97.50 201 ILE A CA 1
ATOM 1610 C C . ILE A 1 201 ? 5.257 4.304 -17.139 1.00 97.50 201 ILE A C 1
ATOM 1612 O O . ILE A 1 201 ? 4.715 4.177 -16.043 1.00 97.50 201 ILE A O 1
ATOM 1616 N N . ARG A 1 202 ? 6.584 4.279 -17.292 1.00 94.94 202 ARG A N 1
ATOM 1617 C CA . ARG A 1 202 ? 7.529 3.931 -16.213 1.00 94.94 202 ARG A CA 1
ATOM 1618 C C . ARG A 1 202 ? 8.666 4.932 -16.021 1.00 94.94 202 ARG A C 1
ATOM 1620 O O . ARG A 1 202 ? 9.416 4.827 -15.051 1.00 94.94 202 ARG A O 1
ATOM 1627 N N . MET A 1 203 ? 8.818 5.890 -16.934 1.00 96.38 203 MET A N 1
ATOM 1628 C CA . MET A 1 203 ? 9.879 6.895 -16.887 1.00 96.38 203 MET A CA 1
ATOM 1629 C C . MET A 1 203 ? 9.296 8.260 -16.543 1.00 96.38 203 MET A C 1
ATOM 1631 O O . MET A 1 203 ? 8.409 8.756 -17.228 1.00 96.38 203 MET A O 1
ATOM 1635 N N . LYS A 1 204 ? 9.810 8.854 -15.465 1.00 95.69 204 LYS A N 1
ATOM 1636 C CA . LYS A 1 204 ? 9.360 10.151 -14.950 1.00 95.69 204 LYS A CA 1
ATOM 1637 C C . LYS A 1 204 ? 10.024 11.338 -15.650 1.00 95.69 204 LYS A C 1
ATOM 1639 O O . LYS A 1 204 ? 9.425 12.401 -15.712 1.00 95.69 204 LYS A O 1
ATOM 1644 N N . TYR A 1 205 ? 11.249 11.178 -16.145 1.00 96.81 205 TYR A N 1
ATOM 1645 C CA . TYR A 1 205 ? 12.081 12.291 -16.624 1.00 96.81 205 TYR A CA 1
ATOM 1646 C C . TYR A 1 205 ? 12.401 12.228 -18.120 1.00 96.81 205 TYR A C 1
ATOM 1648 O O . TYR A 1 205 ? 12.996 13.156 -18.656 1.00 96.81 205 TYR A O 1
ATOM 1656 N N . ASP A 1 206 ? 12.004 11.150 -18.792 1.00 97.44 206 ASP A N 1
ATOM 1657 C CA . ASP A 1 206 ? 12.360 10.885 -20.181 1.00 97.44 206 ASP A CA 1
ATOM 1658 C C . ASP A 1 206 ? 11.121 10.461 -20.965 1.00 97.44 206 ASP A C 1
ATOM 1660 O O . ASP A 1 206 ? 10.248 9.762 -20.441 1.00 97.44 206 ASP A O 1
ATOM 1664 N N . PHE A 1 207 ? 11.076 10.826 -22.244 1.00 98.19 207 PHE A N 1
ATOM 1665 C CA . PHE A 1 207 ? 10.125 10.225 -23.169 1.00 98.19 207 PHE A CA 1
ATOM 1666 C C . PHE A 1 207 ? 10.615 8.834 -23.582 1.00 98.19 207 PHE A C 1
ATOM 1668 O O . PHE A 1 207 ? 11.801 8.675 -23.878 1.00 98.19 207 PHE A O 1
ATOM 1675 N N . PRO A 1 208 ? 9.742 7.815 -23.645 1.00 97.69 208 PRO A N 1
ATOM 1676 C CA . PRO A 1 208 ? 10.086 6.567 -24.301 1.00 97.69 208 PRO A CA 1
ATOM 1677 C C . PRO A 1 208 ? 10.246 6.795 -25.808 1.00 97.69 208 PRO A C 1
ATOM 1679 O O . PRO A 1 208 ? 9.463 7.522 -26.423 1.00 97.69 208 PRO A O 1
ATOM 1682 N N . GLN A 1 209 ? 11.210 6.112 -26.429 1.00 96.81 209 GLN A N 1
ATOM 1683 C CA . GLN A 1 209 ? 11.429 6.120 -27.881 1.00 96.81 209 GLN A CA 1
ATOM 1684 C C . GLN A 1 209 ? 10.125 5.840 -28.644 1.00 96.81 209 GLN A C 1
ATOM 1686 O O . GLN A 1 209 ? 9.852 6.453 -29.673 1.00 96.81 209 GLN A O 1
ATOM 1691 N N . ARG A 1 210 ? 9.271 4.968 -28.099 1.00 96.50 210 ARG A N 1
ATOM 1692 C CA . ARG A 1 210 ? 7.936 4.669 -28.629 1.00 96.50 210 ARG A CA 1
ATOM 1693 C C . ARG A 1 210 ? 7.104 5.923 -28.920 1.00 96.50 210 ARG A C 1
ATOM 1695 O O . ARG A 1 210 ? 6.424 5.962 -29.942 1.00 96.50 210 ARG A O 1
ATOM 1702 N N . TRP A 1 211 ? 7.136 6.942 -28.063 1.00 97.56 211 TRP A N 1
ATOM 1703 C CA . TRP A 1 211 ? 6.367 8.176 -28.274 1.00 97.56 211 TRP A CA 1
ATOM 1704 C C . TRP A 1 211 ? 6.935 9.041 -29.396 1.00 97.56 211 TRP A C 1
ATOM 1706 O O . TRP A 1 211 ? 6.178 9.736 -30.068 1.00 97.56 211 TRP A O 1
ATOM 1716 N N . ILE A 1 212 ? 8.240 8.947 -29.653 1.00 96.94 212 ILE A N 1
ATOM 1717 C CA . ILE A 1 212 ? 8.869 9.576 -30.818 1.00 96.94 212 ILE A CA 1
ATOM 1718 C C . ILE A 1 212 ? 8.424 8.867 -32.098 1.00 96.94 212 ILE A C 1
ATOM 1720 O O . ILE A 1 212 ? 8.005 9.513 -33.051 1.00 96.94 212 ILE A O 1
ATOM 1724 N N . GLU A 1 213 ? 8.453 7.533 -32.101 1.00 94.56 213 GLU A N 1
ATOM 1725 C CA . GLU A 1 213 ? 8.105 6.724 -33.276 1.00 94.56 213 GLU A CA 1
ATOM 1726 C C . GLU A 1 213 ? 6.617 6.794 -33.633 1.00 94.56 213 GLU A C 1
ATOM 1728 O O . GLU A 1 213 ? 6.247 6.781 -34.805 1.00 94.56 213 GLU A O 1
ATOM 1733 N N . THR A 1 214 ? 5.749 6.852 -32.624 1.00 93.62 214 THR A N 1
ATOM 1734 C CA . THR A 1 214 ? 4.296 6.914 -32.825 1.00 93.62 214 THR A CA 1
ATOM 1735 C C . THR A 1 214 ? 3.787 8.343 -33.009 1.00 93.62 214 THR A C 1
ATOM 1737 O O . THR A 1 214 ? 2.750 8.536 -33.656 1.00 93.62 214 THR A O 1
ATOM 1740 N N . GLY A 1 215 ? 4.508 9.335 -32.481 1.00 93.88 215 GLY A N 1
ATOM 1741 C CA . GLY A 1 215 ? 4.100 10.734 -32.436 1.00 93.88 215 GLY A CA 1
ATOM 1742 C C . GLY A 1 215 ? 2.959 11.000 -31.448 1.00 93.88 215 GLY A C 1
ATOM 1743 O O . GLY A 1 215 ? 2.299 10.090 -30.946 1.00 93.88 215 GLY A O 1
ATOM 1744 N N . ILE A 1 216 ? 2.686 12.282 -31.193 1.00 93.81 216 ILE A N 1
ATOM 1745 C CA . ILE A 1 216 ? 1.601 12.705 -30.296 1.00 93.81 216 ILE A CA 1
ATOM 1746 C C . ILE A 1 216 ? 0.248 12.319 -30.908 1.00 93.81 216 ILE A C 1
ATOM 1748 O O . ILE A 1 216 ? -0.117 12.778 -31.994 1.00 93.81 216 ILE A O 1
ATOM 1752 N N . LYS A 1 217 ? -0.521 11.491 -30.197 1.00 94.75 217 LYS A N 1
ATOM 1753 C CA . LYS A 1 217 ? -1.867 11.073 -30.608 1.00 94.75 217 LYS A CA 1
ATOM 1754 C C . LYS A 1 217 ? -2.931 11.941 -29.942 1.00 94.75 217 LYS A C 1
ATOM 1756 O O . LYS A 1 217 ? -2.888 12.190 -28.745 1.00 94.75 217 LYS A O 1
ATOM 1761 N N . LYS A 1 218 ? -3.934 12.347 -30.725 1.00 94.62 218 LYS A N 1
ATOM 1762 C CA . LYS A 1 218 ? -5.147 13.038 -30.236 1.00 94.62 218 LYS A CA 1
ATOM 1763 C C . LYS A 1 218 ? -6.315 12.083 -29.967 1.00 94.62 218 LYS A C 1
ATOM 1765 O O . LYS A 1 218 ? -7.422 12.523 -29.668 1.00 94.62 218 LYS A O 1
ATOM 1770 N N . ASN A 1 219 ? -6.089 10.784 -30.127 1.00 97.19 219 ASN A N 1
ATOM 1771 C CA . ASN A 1 219 ? -7.078 9.751 -29.877 1.00 97.19 219 ASN A CA 1
ATOM 1772 C C . ASN A 1 219 ? -6.435 8.528 -29.222 1.00 97.19 219 ASN A C 1
ATOM 1774 O O . ASN A 1 219 ? -5.241 8.284 -29.393 1.00 97.19 219 ASN A O 1
ATOM 1778 N N . PHE A 1 220 ? -7.256 7.773 -28.506 1.00 98.00 220 PHE A N 1
ATOM 1779 C CA . PHE A 1 220 ? -6.956 6.466 -27.954 1.00 98.00 220 PHE A CA 1
ATOM 1780 C C . PHE A 1 220 ? -7.997 5.469 -28.458 1.00 98.00 220 PHE A C 1
ATOM 1782 O O . PHE A 1 220 ? -9.184 5.795 -28.544 1.00 98.00 220 PHE A O 1
ATOM 1789 N N . SER A 1 221 ? -7.554 4.258 -28.787 1.00 98.06 221 SER A N 1
ATOM 1790 C CA . SER A 1 221 ? -8.444 3.169 -29.182 1.00 98.06 221 SER A CA 1
ATOM 1791 C C . SER A 1 221 ? -8.123 1.919 -28.374 1.00 98.06 221 SER A C 1
ATOM 1793 O O . SER A 1 221 ? -6.958 1.546 -28.272 1.00 98.06 221 SER A O 1
ATOM 1795 N N . GLY A 1 222 ? -9.156 1.282 -27.826 1.00 97.69 222 GLY A N 1
ATOM 1796 C CA . GLY A 1 222 ? -9.050 0.096 -26.979 1.00 97.69 222 GLY A CA 1
ATOM 1797 C C . GLY A 1 222 ? -10.078 -0.969 -27.350 1.00 97.69 222 GLY A C 1
ATOM 1798 O O . GLY A 1 222 ? -11.066 -0.687 -28.033 1.00 97.69 222 GLY A O 1
ATOM 1799 N N . THR A 1 223 ? -9.851 -2.201 -26.899 1.00 98.19 223 THR A N 1
ATOM 1800 C CA . THR A 1 223 ? -10.788 -3.323 -27.065 1.00 98.19 223 THR A CA 1
ATOM 1801 C C . THR A 1 223 ? -11.008 -4.010 -25.728 1.00 98.19 223 THR A C 1
ATOM 1803 O O . THR A 1 223 ? -10.044 -4.308 -25.022 1.00 98.19 223 THR A O 1
ATOM 1806 N N . ALA A 1 224 ? -12.268 -4.272 -25.398 1.00 97.75 224 ALA A N 1
ATOM 1807 C CA . ALA A 1 224 ? -12.667 -4.864 -24.135 1.00 97.75 224 ALA A CA 1
ATOM 1808 C C . ALA A 1 224 ? -13.843 -5.833 -24.300 1.00 97.75 224 ALA A C 1
ATOM 1810 O O . ALA A 1 224 ? -14.543 -5.847 -25.317 1.00 97.75 224 ALA A O 1
ATOM 1811 N N . LEU A 1 225 ? -14.047 -6.659 -23.283 1.00 98.31 225 LEU A N 1
ATOM 1812 C CA . LEU A 1 225 ? -15.167 -7.586 -23.179 1.00 98.31 225 LEU A CA 1
ATOM 1813 C C . LEU A 1 225 ? -16.314 -6.988 -22.351 1.00 98.31 225 LEU A C 1
ATOM 1815 O O . LEU A 1 225 ? -16.116 -6.090 -21.531 1.00 98.31 225 LEU A O 1
ATOM 1819 N N . LYS A 1 226 ? -17.521 -7.537 -22.513 1.00 98.38 226 LYS A N 1
ATOM 1820 C CA . LYS A 1 226 ? -18.658 -7.240 -21.627 1.00 98.38 226 LYS A CA 1
ATOM 1821 C C . LYS A 1 226 ? -18.286 -7.618 -20.188 1.00 98.38 226 LYS A C 1
ATOM 1823 O O . LYS A 1 226 ? -17.707 -8.683 -19.971 1.00 98.38 226 LYS A O 1
ATOM 1828 N N . GLY A 1 227 ? -18.597 -6.774 -19.206 1.00 97.44 227 GLY A N 1
ATOM 1829 C CA . GLY A 1 227 ? -18.257 -7.032 -17.799 1.00 97.44 227 GLY A CA 1
ATOM 1830 C C . GLY A 1 227 ? -16.788 -6.798 -17.410 1.00 97.44 227 GLY A C 1
ATOM 1831 O O . GLY A 1 227 ? -16.442 -6.984 -16.245 1.00 97.44 227 GLY A O 1
ATOM 1832 N N . GLU A 1 228 ? -15.901 -6.441 -18.347 1.00 97.62 228 GLU A N 1
ATOM 1833 C CA . GLU A 1 228 ? -14.479 -6.207 -18.063 1.00 97.62 228 GLU A CA 1
ATOM 1834 C C . GLU A 1 228 ? -14.245 -4.870 -17.346 1.00 97.62 228 GLU A C 1
ATOM 1836 O O . GLU A 1 228 ? -14.837 -3.851 -17.695 1.00 97.62 228 GLU A O 1
ATOM 1841 N N . ASN A 1 229 ? -13.302 -4.839 -16.402 1.00 96.44 229 ASN A N 1
ATOM 1842 C CA . ASN A 1 229 ? -12.724 -3.578 -15.937 1.00 96.44 229 ASN A CA 1
ATOM 1843 C C . ASN A 1 229 ? -11.563 -3.194 -16.864 1.00 96.44 229 ASN A C 1
ATOM 1845 O O . ASN A 1 229 ? -10.448 -3.682 -16.702 1.00 96.44 229 ASN A O 1
ATOM 1849 N N . TYR A 1 230 ? -11.819 -2.355 -17.863 1.00 97.94 230 TYR A N 1
ATOM 1850 C CA . TYR A 1 230 ? -10.789 -1.911 -18.801 1.00 97.94 230 TYR A CA 1
ATOM 1851 C C . TYR A 1 230 ? -9.922 -0.805 -18.184 1.00 97.94 230 TYR A C 1
ATOM 1853 O O . TYR A 1 230 ? -10.403 -0.020 -17.368 1.00 97.94 230 TYR A O 1
ATOM 1861 N N . ALA A 1 231 ? -8.652 -0.723 -18.581 1.00 97.75 231 ALA A N 1
ATOM 1862 C CA . ALA A 1 231 ? -7.722 0.298 -18.107 1.00 97.75 231 ALA A CA 1
ATOM 1863 C C . ALA A 1 231 ? -6.892 0.869 -19.260 1.00 97.75 231 ALA A C 1
ATOM 1865 O O . ALA A 1 231 ? -6.565 0.163 -20.213 1.00 97.75 231 ALA A O 1
ATOM 1866 N N . TYR A 1 232 ? -6.526 2.140 -19.147 1.00 98.38 232 TYR A N 1
ATOM 1867 C CA . TYR A 1 232 ? -5.570 2.831 -20.011 1.00 98.38 232 TYR A CA 1
ATOM 1868 C C . TYR A 1 232 ? -4.953 3.998 -19.235 1.00 98.38 232 TYR A C 1
ATOM 1870 O O . TYR A 1 232 ? -5.314 4.244 -18.083 1.00 98.38 232 TYR A O 1
ATOM 1878 N N . GLN A 1 233 ? -4.015 4.726 -19.832 1.00 98.12 233 GLN A N 1
ATOM 1879 C CA . GLN A 1 233 ? -3.357 5.839 -19.148 1.00 98.12 233 GLN A CA 1
ATOM 1880 C C . GLN A 1 233 ? -3.161 7.052 -20.058 1.00 98.12 233 GLN A C 1
ATOM 1882 O O . GLN A 1 233 ? -3.066 6.938 -21.281 1.00 98.12 233 GLN A O 1
ATOM 1887 N N . LEU A 1 234 ? -3.069 8.223 -19.433 1.00 98.69 234 LEU A N 1
ATOM 1888 C CA . LEU A 1 234 ? -2.686 9.480 -20.062 1.00 98.69 234 LEU A CA 1
ATOM 1889 C C . LEU A 1 234 ? -1.363 9.945 -19.446 1.00 98.69 234 LEU A C 1
ATOM 1891 O O . LEU A 1 234 ? -1.311 10.290 -18.269 1.00 98.69 234 LEU A O 1
ATOM 1895 N N . GLY A 1 235 ? -0.284 9.945 -20.224 1.00 98.38 235 GLY A N 1
ATOM 1896 C CA . GLY A 1 235 ? 0.998 10.518 -19.821 1.00 98.38 235 GLY A CA 1
ATOM 1897 C C . GLY A 1 235 ? 0.980 12.034 -19.953 1.00 98.38 235 GLY A C 1
ATOM 1898 O O . GLY A 1 235 ? 0.863 12.545 -21.065 1.00 98.38 235 GLY A O 1
ATOM 1899 N N . ILE A 1 236 ? 1.099 12.754 -18.840 1.00 98.56 236 ILE A N 1
ATOM 1900 C CA . ILE A 1 236 ? 1.075 14.220 -18.803 1.00 98.56 236 ILE A CA 1
ATOM 1901 C C . ILE A 1 236 ? 2.498 14.742 -18.648 1.00 98.56 236 ILE A C 1
ATOM 1903 O O . ILE A 1 236 ? 3.136 14.471 -17.637 1.00 98.56 236 ILE A O 1
ATOM 1907 N N . TYR A 1 237 ? 2.987 15.503 -19.625 1.00 98.50 237 TYR A N 1
ATOM 1908 C CA . TYR A 1 237 ? 4.296 16.154 -19.561 1.00 98.50 237 TYR A CA 1
ATOM 1909 C C . TYR A 1 237 ? 4.149 17.666 -19.409 1.00 98.50 237 TYR A C 1
ATOM 1911 O O . TYR A 1 237 ? 3.556 18.300 -20.281 1.00 98.50 237 TYR A O 1
ATOM 1919 N N . SER A 1 238 ? 4.692 18.253 -18.340 1.00 97.75 238 SER A N 1
ATOM 1920 C CA . SER A 1 238 ? 4.624 19.707 -18.116 1.00 97.75 238 SER A CA 1
ATOM 1921 C C . SER A 1 238 ? 5.771 20.453 -18.801 1.00 97.75 238 SER A C 1
ATOM 1923 O O . SER A 1 238 ? 6.939 20.126 -18.586 1.00 97.75 238 SER A O 1
ATOM 1925 N N . GLN A 1 239 ? 5.430 21.504 -19.554 1.00 96.50 239 GLN A N 1
ATOM 1926 C CA . GLN A 1 239 ? 6.371 22.530 -20.033 1.00 96.50 239 GLN A CA 1
ATOM 1927 C C . GLN A 1 239 ? 6.351 23.797 -19.154 1.00 96.50 239 GLN A C 1
ATOM 1929 O O . GLN A 1 239 ? 7.161 24.699 -19.353 1.00 96.50 239 GLN A O 1
ATOM 1934 N N . LEU A 1 240 ? 5.444 23.867 -18.173 1.00 96.31 240 LEU A N 1
ATOM 1935 C CA . LEU A 1 240 ? 5.413 24.898 -17.133 1.00 96.31 240 LEU A CA 1
ATOM 1936 C C . LEU A 1 240 ? 6.307 24.510 -15.952 1.00 96.31 240 LEU A C 1
ATOM 1938 O O . LEU A 1 240 ? 6.530 23.321 -15.716 1.00 96.31 240 LEU A O 1
ATOM 1942 N N . ASP A 1 241 ? 6.688 25.495 -15.131 1.00 96.31 241 ASP A N 1
ATOM 1943 C CA . ASP A 1 241 ? 7.362 25.271 -13.840 1.00 96.31 241 ASP A CA 1
ATOM 1944 C C . ASP A 1 241 ? 6.637 24.222 -12.991 1.00 96.31 241 ASP A C 1
ATOM 1946 O O . ASP A 1 241 ? 7.241 23.310 -12.422 1.00 96.31 241 ASP A O 1
ATOM 1950 N N . THR A 1 242 ? 5.309 24.321 -12.939 1.00 97.75 242 THR A N 1
ATOM 1951 C CA . THR A 1 242 ? 4.424 23.287 -12.403 1.00 97.75 242 THR A CA 1
ATOM 1952 C C . THR A 1 242 ? 3.050 23.415 -13.049 1.00 97.75 242 THR A C 1
ATOM 1954 O O . THR A 1 242 ? 2.419 24.475 -12.982 1.00 97.75 242 THR A O 1
ATOM 1957 N N . LEU A 1 243 ? 2.556 22.327 -13.633 1.00 98.44 243 LEU A N 1
ATOM 1958 C CA . LEU A 1 243 ? 1.155 22.187 -14.012 1.00 98.44 243 LEU A CA 1
ATOM 1959 C C . LEU A 1 243 ? 0.354 21.829 -12.757 1.00 98.44 243 LEU A C 1
ATOM 1961 O O . LEU A 1 243 ? 0.620 20.811 -12.116 1.00 98.44 243 LEU A O 1
ATOM 1965 N N . ARG A 1 244 ? -0.579 22.699 -12.367 1.00 98.38 244 ARG A N 1
ATOM 1966 C CA . ARG A 1 244 ? -1.233 22.631 -11.055 1.00 98.38 244 ARG A CA 1
ATOM 1967 C C . ARG A 1 244 ? -2.584 21.938 -11.137 1.00 98.38 244 ARG A C 1
ATOM 1969 O O . ARG A 1 244 ? -3.404 22.319 -11.971 1.00 98.38 244 ARG A O 1
ATOM 1976 N N . ASN A 1 245 ? -2.825 21.019 -10.204 1.00 97.94 245 ASN A N 1
ATOM 1977 C CA . ASN A 1 245 ? -4.100 20.329 -10.013 1.00 97.94 245 ASN A CA 1
ATOM 1978 C C . ASN A 1 245 ? -4.654 19.731 -11.319 1.00 97.94 245 ASN A C 1
ATOM 1980 O O . ASN A 1 245 ? -5.669 20.178 -11.852 1.00 97.94 245 ASN A O 1
ATOM 1984 N N . VAL A 1 246 ? -3.937 18.752 -11.864 1.00 98.56 246 VAL A N 1
ATOM 1985 C CA . VAL A 1 246 ? -4.347 18.034 -13.069 1.00 98.56 246 VAL A CA 1
ATOM 1986 C C . VAL A 1 246 ? -5.535 17.133 -12.751 1.00 98.56 246 VAL A C 1
ATOM 1988 O O . VAL A 1 246 ? -5.426 16.245 -11.909 1.00 98.56 246 VAL A O 1
ATOM 1991 N N . VAL A 1 247 ? -6.647 17.331 -13.456 1.00 98.38 247 VAL A N 1
ATOM 1992 C CA . VAL A 1 247 ? -7.900 16.577 -13.296 1.00 98.38 247 VAL A CA 1
ATOM 1993 C C . VAL A 1 247 ? -8.304 15.949 -14.625 1.00 98.38 247 VAL A C 1
ATOM 1995 O O . VAL A 1 247 ? -8.194 16.583 -15.676 1.00 98.38 247 VAL A O 1
ATOM 1998 N N . VAL A 1 248 ? -8.780 14.707 -14.582 1.00 98.62 248 VAL A N 1
ATOM 1999 C CA . VAL A 1 248 ? -9.293 13.970 -15.740 1.00 98.62 248 VAL A CA 1
ATOM 2000 C C . VAL A 1 248 ? -10.817 13.874 -15.672 1.00 98.62 248 VAL A C 1
ATOM 2002 O O . VAL A 1 248 ? -11.366 13.295 -14.738 1.00 98.62 248 VAL A O 1
ATOM 2005 N N . ASP A 1 249 ? -11.486 14.393 -16.701 1.00 98.38 249 ASP A N 1
ATOM 2006 C CA . ASP A 1 249 ? -12.940 14.329 -16.874 1.00 98.38 249 ASP A CA 1
ATOM 2007 C C . ASP A 1 249 ? -13.330 13.495 -18.097 1.00 98.38 249 ASP A C 1
ATOM 2009 O O . ASP A 1 249 ? -12.642 13.503 -19.118 1.00 98.38 249 ASP A O 1
ATOM 2013 N N . PHE A 1 250 ? -14.488 12.837 -18.031 1.00 98.56 250 PHE A N 1
ATOM 2014 C CA . PHE A 1 250 ? -14.984 11.948 -19.084 1.00 98.56 250 PHE A CA 1
ATOM 2015 C C . PHE A 1 250 ? -16.345 12.410 -19.620 1.00 98.56 250 PHE A C 1
ATOM 2017 O O . PHE A 1 250 ? -17.205 12.872 -18.863 1.00 98.56 250 PHE A O 1
ATOM 2024 N N . SER A 1 251 ? -16.564 12.256 -20.927 1.00 98.69 251 SER A N 1
ATOM 2025 C CA . SER A 1 251 ? -17.909 12.251 -21.514 1.00 98.69 251 SER A CA 1
ATOM 2026 C C . SER A 1 251 ? -18.527 10.858 -21.424 1.00 98.69 251 SER A C 1
ATOM 2028 O O . SER A 1 251 ? -17.816 9.879 -21.218 1.00 98.69 251 SER A O 1
ATOM 2030 N N . ASP A 1 252 ? -19.833 10.738 -21.664 1.00 98.62 252 ASP A N 1
ATOM 2031 C CA . ASP A 1 252 ? -20.401 9.434 -22.014 1.00 98.62 252 ASP A CA 1
ATOM 2032 C C . ASP A 1 252 ? -19.730 8.896 -23.288 1.00 98.62 252 ASP A C 1
ATOM 2034 O O . ASP A 1 252 ? -19.308 9.683 -24.148 1.00 98.62 252 ASP A O 1
ATOM 2038 N N . LEU A 1 253 ? -19.661 7.571 -23.429 1.00 98.69 253 LEU A N 1
ATOM 2039 C CA . LEU A 1 253 ? -19.292 6.933 -24.690 1.00 98.69 253 LEU A CA 1
ATOM 2040 C C . LEU A 1 253 ? -20.566 6.458 -25.392 1.00 98.69 253 LEU A C 1
ATOM 2042 O O . LEU A 1 253 ? -21.406 5.805 -24.774 1.00 98.69 253 LEU A O 1
ATOM 2046 N N . LYS A 1 254 ? -20.712 6.768 -26.680 1.00 98.56 254 LYS A N 1
ATOM 2047 C CA . LYS A 1 254 ? -21.899 6.422 -27.474 1.00 98.56 254 LYS A CA 1
ATOM 2048 C C . LYS A 1 254 ? -21.520 5.628 -28.710 1.00 98.56 254 LYS A C 1
ATOM 2050 O O . LYS A 1 254 ? -20.542 5.970 -29.376 1.00 98.56 254 LYS A O 1
ATOM 2055 N N . ASP A 1 255 ? -22.272 4.581 -29.017 1.00 97.88 255 ASP A N 1
ATOM 2056 C CA . ASP A 1 255 ? -22.110 3.865 -30.281 1.00 97.88 255 ASP A CA 1
ATOM 2057 C C . ASP A 1 255 ? -22.911 4.531 -31.418 1.00 97.88 255 ASP A C 1
ATOM 2059 O O . ASP A 1 255 ? -23.630 5.513 -31.220 1.00 97.88 255 ASP A O 1
ATOM 2063 N N . ALA A 1 256 ? -22.790 3.994 -32.634 1.00 96.19 256 ALA A N 1
ATOM 2064 C CA . ALA A 1 256 ? -23.502 4.511 -33.806 1.00 96.19 256 ALA A CA 1
ATOM 2065 C C . ALA A 1 256 ? -25.034 4.330 -33.742 1.00 96.19 256 ALA A C 1
ATOM 2067 O O . ALA A 1 256 ? -25.748 4.968 -34.511 1.00 96.19 256 ALA A O 1
ATOM 2068 N N . LYS A 1 257 ? -25.539 3.464 -32.854 1.00 96.25 257 LYS A N 1
ATOM 2069 C CA . LYS A 1 257 ? -26.970 3.182 -32.658 1.00 96.25 257 LYS A CA 1
ATOM 2070 C C . LYS A 1 257 ? -27.569 3.994 -31.502 1.00 96.25 257 LYS A C 1
ATOM 2072 O O . LYS A 1 257 ? -28.764 3.894 -31.248 1.00 96.25 257 LYS A O 1
ATOM 2077 N N . GLY A 1 258 ? -26.759 4.805 -30.819 1.00 95.19 258 GLY A N 1
ATOM 2078 C CA . GLY A 1 258 ? -27.180 5.642 -29.700 1.00 95.19 258 GLY A CA 1
ATOM 2079 C C . GLY A 1 258 ? -27.151 4.945 -28.339 1.00 95.19 258 GLY A C 1
ATOM 2080 O O . GLY A 1 258 ? -27.567 5.554 -27.355 1.00 95.19 258 GLY A O 1
ATOM 2081 N N . HIS A 1 259 ? -26.641 3.713 -28.243 1.00 97.31 259 HIS A N 1
ATOM 2082 C CA . HIS A 1 259 ? -26.414 3.073 -26.949 1.00 97.31 259 HIS A CA 1
ATOM 2083 C C . HIS A 1 259 ? -25.319 3.815 -26.183 1.00 97.31 259 HIS A C 1
ATOM 2085 O O . HIS A 1 259 ? -24.359 4.315 -26.775 1.00 97.31 259 HIS A O 1
ATOM 2091 N N . VAL A 1 260 ? -25.441 3.856 -24.855 1.00 98.25 260 VAL A N 1
ATOM 2092 C CA . VAL A 1 260 ? -24.601 4.698 -23.998 1.00 98.25 260 VAL A CA 1
ATOM 2093 C C . VAL A 1 260 ? -23.877 3.866 -22.945 1.00 98.25 260 VAL A C 1
ATOM 2095 O O . VAL A 1 260 ? -24.502 3.129 -22.188 1.00 98.25 260 VAL A O 1
ATOM 2098 N N . LEU A 1 261 ? -22.562 4.053 -22.851 1.00 98.38 261 LEU A N 1
ATOM 2099 C CA . LEU A 1 261 ? -21.788 3.767 -21.648 1.00 98.38 261 LEU A CA 1
ATOM 2100 C C . LEU A 1 261 ? -21.632 5.085 -20.883 1.00 98.38 261 LEU A C 1
ATOM 2102 O O . LEU A 1 261 ? -21.000 6.024 -21.371 1.00 98.38 261 LEU A O 1
ATOM 2106 N N . SER A 1 262 ? -22.263 5.176 -19.711 1.00 98.25 262 SER A N 1
ATOM 2107 C CA . SER A 1 262 ? -22.287 6.412 -18.919 1.00 98.25 262 SER A CA 1
ATOM 2108 C C . SER A 1 262 ? -20.889 6.801 -18.444 1.00 98.25 262 SER A C 1
ATOM 2110 O O . SER A 1 262 ? -20.116 5.948 -18.033 1.00 98.25 262 SER A O 1
ATOM 2112 N N . LYS A 1 263 ? -20.577 8.094 -18.367 1.00 98.12 263 LYS A N 1
ATOM 2113 C CA . LYS A 1 263 ? -19.324 8.569 -17.762 1.00 98.12 263 LYS A CA 1
ATOM 2114 C C . LYS A 1 263 ? -19.089 8.101 -16.322 1.00 98.12 263 LYS A C 1
ATOM 2116 O O . LYS A 1 263 ? -17.950 8.074 -15.876 1.00 98.12 263 LYS A O 1
ATOM 2121 N N . ASN A 1 264 ? -20.143 7.715 -15.601 1.00 96.62 264 ASN A N 1
ATOM 2122 C CA . ASN A 1 264 ? -20.060 7.308 -14.198 1.00 96.62 264 ASN A CA 1
ATOM 2123 C C . ASN A 1 264 ? -19.379 5.946 -13.989 1.00 96.62 264 ASN A C 1
ATOM 2125 O O . ASN A 1 264 ? -18.997 5.645 -12.865 1.00 96.62 264 ASN A O 1
ATOM 2129 N N . ILE A 1 265 ? -19.202 5.138 -15.042 1.00 96.25 265 ILE A N 1
ATOM 2130 C CA . ILE A 1 265 ? -18.399 3.904 -14.961 1.00 96.25 265 ILE A CA 1
ATOM 2131 C C . ILE A 1 265 ? -16.903 4.163 -15.195 1.00 96.25 265 ILE A C 1
ATOM 2133 O O . ILE A 1 265 ? -16.129 3.208 -15.255 1.00 96.25 265 ILE A O 1
ATOM 2137 N N . MET A 1 266 ? -16.508 5.426 -15.402 1.00 97.12 266 MET A N 1
ATOM 2138 C CA . MET A 1 266 ? -15.137 5.826 -15.705 1.00 97.12 266 MET A CA 1
ATOM 2139 C C . MET A 1 266 ? -14.523 6.628 -14.565 1.00 97.12 266 MET A C 1
ATOM 2141 O O . MET A 1 266 ? -15.115 7.574 -14.035 1.00 97.12 266 MET A O 1
ATOM 2145 N N . GLU A 1 267 ? -13.295 6.271 -14.206 1.00 95.94 267 GLU A N 1
ATOM 2146 C CA . GLU A 1 267 ? -12.568 6.917 -13.120 1.00 95.94 267 GLU A CA 1
ATOM 2147 C C . GLU A 1 267 ? -11.105 7.139 -13.471 1.00 95.94 267 GLU A C 1
ATOM 2149 O O . GLU A 1 267 ? -10.533 6.416 -14.280 1.00 95.94 267 GLU A O 1
ATOM 2154 N N . CYS A 1 268 ? -10.486 8.129 -12.824 1.00 97.38 268 CYS A N 1
ATOM 2155 C CA . CYS A 1 268 ? -9.038 8.262 -12.788 1.00 97.38 268 CYS A CA 1
ATOM 2156 C C . CYS A 1 268 ? -8.550 8.051 -11.354 1.00 97.38 268 CYS A C 1
ATOM 2158 O O . CYS A 1 268 ? -8.832 8.877 -10.481 1.00 97.38 268 CYS A O 1
ATOM 2160 N N . ILE A 1 269 ? -7.810 6.963 -11.123 1.00 96.38 269 ILE A N 1
ATOM 2161 C CA . ILE A 1 269 ? -7.349 6.568 -9.778 1.00 96.38 269 ILE A CA 1
ATOM 2162 C C . ILE A 1 269 ? -6.372 7.587 -9.174 1.00 96.38 269 ILE A C 1
ATOM 2164 O O . ILE A 1 269 ? -6.209 7.661 -7.963 1.00 96.38 269 ILE A O 1
ATOM 2168 N N . ASN A 1 270 ? -5.742 8.412 -10.015 1.00 97.12 270 ASN A N 1
ATOM 2169 C CA . ASN A 1 270 ? -4.847 9.480 -9.577 1.00 97.12 270 ASN A CA 1
ATOM 2170 C C . ASN A 1 270 ? -5.594 10.716 -9.065 1.00 97.12 270 ASN A C 1
ATOM 2172 O O . ASN A 1 270 ? -4.972 11.554 -8.429 1.00 97.12 270 ASN A O 1
ATOM 2176 N N . ASN A 1 271 ? -6.892 10.874 -9.355 1.00 95.88 271 ASN A N 1
ATOM 2177 C CA . ASN A 1 271 ? -7.682 12.023 -8.898 1.00 95.88 271 ASN A CA 1
ATOM 2178 C C . ASN A 1 271 ? -8.611 11.691 -7.734 1.00 95.88 271 ASN A C 1
ATOM 2180 O O . ASN A 1 271 ? -8.957 12.576 -6.952 1.00 95.88 271 ASN A O 1
ATOM 2184 N N . LYS A 1 272 ? -9.036 10.434 -7.632 1.00 93.06 272 LYS A N 1
ATOM 2185 C CA . LYS A 1 272 ? -10.000 9.977 -6.639 1.00 93.06 272 LYS A CA 1
ATOM 2186 C C . LYS A 1 272 ? -9.773 8.510 -6.313 1.00 93.06 272 LYS A C 1
ATOM 2188 O O . LYS A 1 272 ? -9.407 7.729 -7.190 1.00 93.06 272 LYS A O 1
ATOM 2193 N N . GLY A 1 273 ? -10.039 8.151 -5.067 1.00 92.06 273 GLY A N 1
ATOM 2194 C CA . GLY A 1 273 ? -10.029 6.766 -4.630 1.00 92.06 273 GLY A CA 1
ATOM 2195 C C . GLY A 1 273 ? -10.785 6.552 -3.335 1.00 92.06 273 GLY A C 1
ATOM 2196 O O . GLY A 1 273 ? -11.481 7.445 -2.858 1.00 92.06 273 GLY A O 1
ATOM 2197 N N . VAL A 1 274 ? -10.661 5.356 -2.778 1.00 90.25 274 VAL A N 1
ATOM 2198 C CA . VAL A 1 274 ? -11.239 4.988 -1.485 1.00 90.25 274 VAL A CA 1
ATOM 2199 C C . VAL A 1 274 ? -10.091 4.527 -0.600 1.00 90.25 274 VAL A C 1
ATOM 2201 O O . VAL A 1 274 ? -9.226 3.776 -1.043 1.00 90.25 274 VAL A O 1
ATOM 2204 N N . ASN A 1 275 ? -10.019 5.032 0.629 1.00 86.56 275 ASN A N 1
ATOM 2205 C CA . ASN A 1 275 ? -8.965 4.611 1.543 1.00 86.56 275 ASN A CA 1
ATOM 2206 C C . ASN A 1 275 ? -9.251 3.217 2.128 1.00 86.56 275 ASN A C 1
ATOM 2208 O O . ASN A 1 275 ? -10.309 2.632 1.921 1.00 86.56 275 ASN A O 1
ATOM 2212 N N . TRP A 1 276 ? -8.302 2.699 2.904 1.00 81.69 276 TRP A N 1
ATOM 2213 C CA . TRP A 1 276 ? -8.360 1.357 3.493 1.00 81.69 276 TRP A CA 1
ATOM 2214 C C . TRP A 1 276 ? -9.459 1.144 4.557 1.00 81.69 276 TRP A C 1
ATOM 2216 O O . TRP A 1 276 ? -9.518 0.055 5.108 1.00 81.69 276 TRP A O 1
ATOM 2226 N N . VAL A 1 277 ? -10.257 2.170 4.887 1.00 80.44 277 VAL A N 1
ATOM 2227 C CA . VAL A 1 277 ? -11.446 2.081 5.766 1.00 80.44 277 VAL A CA 1
ATOM 2228 C C . VAL A 1 277 ? -12.735 2.450 5.019 1.00 80.44 277 VAL A C 1
ATOM 2230 O O . VAL A 1 277 ? -13.711 2.899 5.617 1.00 80.44 277 VAL A O 1
ATOM 2233 N N . GLY A 1 278 ? -12.718 2.388 3.686 1.00 86.44 278 GLY A N 1
ATOM 2234 C CA . GLY A 1 278 ? -13.899 2.643 2.864 1.00 86.44 278 GLY A CA 1
ATOM 2235 C C . GLY A 1 278 ? -14.286 4.118 2.683 1.00 86.44 278 GLY A C 1
ATOM 2236 O O . GLY A 1 278 ? -15.336 4.394 2.103 1.00 86.44 278 GLY A O 1
ATOM 2237 N N . ILE A 1 279 ? -13.472 5.084 3.129 1.00 88.81 279 ILE A N 1
ATOM 2238 C CA . ILE A 1 279 ? -13.787 6.518 3.001 1.00 88.81 279 ILE A CA 1
ATOM 2239 C C . ILE A 1 279 ? -13.292 7.051 1.645 1.00 88.81 279 ILE A C 1
ATOM 2241 O O . ILE A 1 279 ? -12.095 6.940 1.350 1.00 88.81 279 ILE A O 1
ATOM 2245 N N . PRO A 1 280 ? -14.164 7.681 0.832 1.00 92.62 280 PRO A N 1
ATOM 2246 C CA . PRO A 1 280 ? -13.759 8.336 -0.408 1.00 92.62 280 PRO A CA 1
ATOM 2247 C C . PRO A 1 280 ? -12.731 9.451 -0.186 1.00 92.62 280 PRO A C 1
ATOM 2249 O O . PRO A 1 280 ? -12.827 10.239 0.755 1.00 92.62 280 PRO A O 1
ATOM 2252 N N . GLN A 1 281 ? -11.764 9.549 -1.092 1.00 92.44 281 GLN A N 1
ATOM 2253 C CA . GLN A 1 281 ? -10.696 10.541 -1.081 1.00 92.44 281 GLN A CA 1
ATOM 2254 C C . GLN A 1 281 ? -10.498 11.157 -2.463 1.00 92.44 281 GLN A C 1
ATOM 2256 O O . GLN A 1 281 ? -10.731 10.530 -3.497 1.00 92.44 281 GLN A O 1
ATOM 2261 N N . THR A 1 282 ? -10.021 12.397 -2.465 1.00 94.19 282 THR A N 1
ATOM 2262 C CA . THR A 1 282 ? -9.586 13.115 -3.663 1.00 94.19 282 THR A CA 1
ATOM 2263 C C . THR A 1 282 ? -8.114 13.460 -3.542 1.00 94.19 282 THR A C 1
ATOM 2265 O O . THR A 1 282 ? -7.656 13.852 -2.467 1.00 94.19 282 THR A O 1
ATOM 2268 N N . PHE A 1 283 ? -7.392 13.376 -4.652 1.00 94.81 283 PHE A N 1
ATOM 2269 C CA . PHE A 1 283 ? -5.958 13.622 -4.698 1.00 94.81 283 PHE A CA 1
ATOM 2270 C C . PHE A 1 283 ? -5.644 14.801 -5.616 1.00 94.81 283 PHE A C 1
ATOM 2272 O O . PHE A 1 283 ? -6.121 14.882 -6.751 1.00 94.81 283 PHE A O 1
ATOM 2279 N N . THR A 1 284 ? -4.804 15.708 -5.122 1.00 96.31 284 THR A N 1
ATOM 2280 C CA . THR A 1 284 ? -4.297 16.841 -5.899 1.00 96.31 284 THR A CA 1
ATOM 2281 C C . THR A 1 284 ? -3.032 16.422 -6.632 1.00 96.31 284 THR A C 1
ATOM 2283 O O . THR A 1 284 ? -1.996 16.196 -6.008 1.00 96.31 284 THR A O 1
ATOM 2286 N N . VAL A 1 285 ? -3.091 16.377 -7.961 1.00 97.62 285 VAL A N 1
ATOM 2287 C CA . VAL A 1 285 ? -1.943 16.007 -8.797 1.00 97.62 285 VAL A CA 1
ATOM 2288 C C . VAL A 1 285 ? -1.280 17.258 -9.357 1.00 97.62 285 VAL A C 1
ATOM 2290 O O . VAL A 1 285 ? -1.890 18.010 -10.112 1.00 97.62 285 VAL A O 1
ATOM 2293 N N . ASN A 1 286 ? -0.013 17.477 -9.017 1.00 97.69 286 ASN A N 1
ATOM 2294 C CA . ASN A 1 286 ? 0.811 18.530 -9.608 1.00 97.69 286 ASN A CA 1
ATOM 2295 C C . ASN A 1 286 ? 1.924 17.888 -10.436 1.00 97.69 286 ASN A C 1
ATOM 2297 O O . ASN A 1 286 ? 2.579 16.964 -9.959 1.00 97.69 286 ASN A O 1
ATOM 2301 N N . VAL A 1 287 ? 2.161 18.389 -11.649 1.00 98.12 287 VAL A N 1
ATOM 2302 C CA . VAL A 1 287 ? 3.208 17.868 -12.542 1.00 98.12 287 VAL A CA 1
ATOM 2303 C C . VAL A 1 287 ? 4.323 18.905 -12.650 1.00 98.12 287 VAL A C 1
ATOM 2305 O O . VAL A 1 287 ? 4.110 19.956 -13.262 1.00 98.12 287 VAL A O 1
ATOM 2308 N N . PRO A 1 288 ? 5.500 18.663 -12.049 1.00 97.75 288 PRO A N 1
ATOM 2309 C CA . PRO A 1 288 ? 6.622 19.587 -12.149 1.00 97.75 288 PRO A CA 1
ATOM 2310 C C . PRO A 1 288 ? 7.163 19.696 -13.577 1.00 97.75 288 PRO A C 1
ATOM 2312 O O . PRO A 1 288 ? 6.962 18.806 -14.408 1.00 97.75 288 PRO A O 1
ATOM 2315 N N . ASN A 1 289 ? 7.903 20.771 -13.840 1.00 97.62 289 ASN A N 1
ATOM 2316 C CA . ASN A 1 289 ? 8.569 20.998 -15.118 1.00 97.62 289 ASN A CA 1
ATOM 2317 C C . ASN A 1 289 ? 9.406 19.794 -15.568 1.00 97.62 289 ASN A C 1
ATOM 2319 O O . ASN A 1 289 ? 10.150 19.210 -14.775 1.00 97.62 289 ASN A O 1
ATOM 2323 N N . LYS A 1 290 ? 9.315 19.467 -16.860 1.00 96.38 290 LYS A N 1
ATOM 2324 C CA . LYS A 1 290 ? 10.067 18.392 -17.521 1.00 96.38 290 LYS A CA 1
ATOM 2325 C C . LYS A 1 290 ? 9.863 17.006 -16.906 1.00 96.38 290 LYS A C 1
ATOM 2327 O O . LYS A 1 290 ? 10.744 16.155 -17.008 1.00 96.38 290 LYS A O 1
ATOM 2332 N N . GLN A 1 291 ? 8.714 16.773 -16.275 1.00 97.69 291 GLN A N 1
ATOM 2333 C CA . GLN A 1 291 ? 8.342 15.469 -15.733 1.00 97.69 291 GLN A CA 1
ATOM 2334 C C . GLN A 1 291 ? 7.095 14.919 -16.413 1.00 97.69 291 GLN A C 1
ATOM 2336 O O . GLN A 1 291 ? 6.221 15.671 -16.843 1.00 97.69 291 GLN A O 1
ATOM 2341 N N . VAL A 1 292 ? 7.031 13.593 -16.477 1.00 97.88 292 VAL A N 1
ATOM 2342 C CA . VAL A 1 292 ? 5.897 12.802 -16.942 1.00 97.88 292 VAL A CA 1
ATOM 2343 C C . VAL A 1 292 ? 5.134 12.271 -15.730 1.00 97.88 292 VAL A C 1
ATOM 2345 O O . VAL A 1 292 ? 5.704 11.582 -14.884 1.00 97.88 292 VAL A O 1
ATOM 2348 N N . GLN A 1 293 ? 3.835 12.552 -15.680 1.00 98.19 293 GLN A N 1
ATOM 2349 C CA . GLN A 1 293 ? 2.888 11.993 -14.721 1.00 98.19 293 GLN A CA 1
ATOM 2350 C C . GLN A 1 293 ? 1.911 11.058 -15.448 1.00 98.19 293 GLN A C 1
ATOM 2352 O O . GLN A 1 293 ? 1.121 11.534 -16.267 1.00 98.19 293 GLN A O 1
ATOM 2357 N N . PRO A 1 294 ? 1.924 9.745 -15.169 1.00 98.25 294 PRO A N 1
ATOM 2358 C CA . PRO A 1 294 ? 0.880 8.840 -15.634 1.00 98.25 294 PRO A CA 1
ATOM 2359 C C . PRO A 1 294 ? -0.437 9.114 -14.897 1.00 98.25 294 PRO A C 1
ATOM 2361 O O . PRO A 1 294 ? -0.457 9.166 -13.669 1.00 98.25 294 PRO A O 1
ATOM 2364 N N . MET A 1 295 ? -1.531 9.256 -15.641 1.00 98.31 295 MET A N 1
ATOM 2365 C CA . MET A 1 295 ? -2.895 9.327 -15.113 1.00 98.31 295 MET A CA 1
ATOM 2366 C C . MET A 1 295 ? -3.660 8.086 -15.575 1.00 98.31 295 MET A C 1
ATOM 2368 O O . MET A 1 295 ? -4.032 7.979 -16.745 1.00 98.31 295 MET A O 1
ATOM 2372 N N . TRP A 1 296 ? -3.857 7.127 -14.678 1.00 98.25 296 TRP A N 1
ATOM 2373 C CA . TRP A 1 296 ? -4.515 5.854 -14.954 1.00 98.25 296 TRP A CA 1
ATOM 2374 C C . TRP A 1 296 ? -6.030 6.009 -14.927 1.00 98.25 296 TRP A C 1
ATOM 2376 O O . TRP A 1 296 ? -6.603 6.455 -13.933 1.00 98.25 296 TRP A O 1
ATOM 2386 N N . CYS A 1 297 ? -6.662 5.630 -16.033 1.00 98.12 297 CYS A N 1
ATOM 2387 C CA . CYS A 1 297 ? -8.100 5.669 -16.238 1.00 98.12 297 CYS A CA 1
ATOM 2388 C C . CYS A 1 297 ? -8.657 4.242 -16.266 1.00 98.12 297 CYS A C 1
ATOM 2390 O O . CYS A 1 297 ? -8.098 3.373 -16.939 1.00 98.12 297 CYS A O 1
ATOM 2392 N N . THR A 1 298 ? -9.765 4.004 -15.571 1.00 97.38 298 THR A N 1
ATOM 2393 C CA . THR A 1 298 ? -10.481 2.722 -15.552 1.00 97.38 298 THR A CA 1
ATOM 2394 C C . THR A 1 298 ? -11.886 2.886 -16.127 1.00 97.38 298 THR A C 1
ATOM 2396 O O . THR A 1 298 ? -12.473 3.963 -16.045 1.00 97.38 298 THR A O 1
ATOM 2399 N N . VAL A 1 299 ? -12.420 1.824 -16.734 1.00 97.56 299 VAL A N 1
ATOM 2400 C CA . VAL A 1 299 ? -13.781 1.755 -17.283 1.00 97.56 299 VAL A CA 1
ATOM 2401 C C . VAL A 1 299 ? -14.416 0.439 -16.836 1.00 97.56 299 VAL A C 1
ATOM 2403 O O . VAL A 1 299 ? -14.023 -0.629 -17.305 1.00 97.56 299 VAL A O 1
ATOM 2406 N N . ALA A 1 300 ? -15.388 0.497 -15.928 1.00 96.81 300 ALA A N 1
ATOM 2407 C CA . ALA A 1 300 ? -16.105 -0.676 -15.426 1.00 96.81 300 ALA A CA 1
ATOM 2408 C C . ALA A 1 300 ? -17.245 -1.065 -16.382 1.00 96.81 300 ALA A C 1
ATOM 2410 O O . ALA A 1 300 ? -18.398 -0.674 -16.190 1.00 96.81 300 ALA A O 1
ATOM 2411 N N . ILE A 1 301 ? -16.924 -1.798 -17.451 1.00 98.31 301 ILE A N 1
ATOM 2412 C CA . ILE A 1 301 ? -17.879 -2.117 -18.520 1.00 98.31 301 ILE A CA 1
ATOM 2413 C C . ILE A 1 301 ? -19.004 -2.997 -17.953 1.00 98.31 301 ILE A C 1
ATOM 2415 O O . ILE A 1 301 ? -18.718 -4.042 -17.365 1.00 98.31 301 ILE A O 1
ATOM 2419 N N . PRO A 1 302 ? -20.285 -2.631 -18.139 1.00 97.38 302 PRO A N 1
ATOM 2420 C CA . PRO A 1 302 ? -21.403 -3.453 -17.694 1.00 97.38 302 PRO A CA 1
ATOM 2421 C C . PRO A 1 302 ? -21.423 -4.829 -18.371 1.00 97.38 302 PRO A C 1
ATOM 2423 O O . PRO A 1 302 ? -21.072 -4.973 -19.543 1.00 97.38 302 PRO A O 1
ATOM 2426 N N . GLU A 1 303 ? -21.879 -5.857 -17.656 1.00 97.06 303 GLU A N 1
ATOM 2427 C CA . GLU A 1 303 ? -22.038 -7.210 -18.218 1.00 97.06 303 GLU A CA 1
ATOM 2428 C C . GLU A 1 303 ? -23.092 -7.262 -19.333 1.00 97.06 303 GLU A C 1
ATOM 2430 O O . GLU A 1 303 ? -22.982 -8.068 -20.255 1.00 97.06 303 GLU A O 1
ATOM 2435 N N . ASN A 1 304 ? -24.077 -6.364 -19.280 1.00 96.62 304 ASN A N 1
ATOM 2436 C CA . ASN A 1 304 ? -25.124 -6.198 -20.285 1.00 96.62 304 ASN A CA 1
ATOM 2437 C C . ASN A 1 304 ? -24.782 -5.153 -21.366 1.00 96.62 304 ASN A C 1
ATOM 2439 O O . ASN A 1 304 ? -25.667 -4.774 -22.133 1.00 96.62 304 ASN A O 1
ATOM 2443 N N . ALA A 1 305 ? -23.535 -4.668 -21.436 1.00 97.50 305 ALA A N 1
ATOM 2444 C CA . ALA A 1 305 ? -23.106 -3.784 -22.516 1.00 97.50 305 ALA A CA 1
ATOM 2445 C C . ALA A 1 305 ? -23.295 -4.471 -23.879 1.00 97.50 305 ALA A C 1
ATOM 2447 O O . ALA A 1 305 ? -23.011 -5.662 -24.034 1.00 97.50 305 ALA A O 1
ATOM 2448 N N . LEU A 1 306 ? -23.766 -3.719 -24.874 1.00 98.06 306 LEU A N 1
ATOM 2449 C CA . LEU A 1 306 ? -23.948 -4.247 -26.221 1.00 98.06 306 LEU A CA 1
ATOM 2450 C C . LEU A 1 306 ? -22.618 -4.214 -26.991 1.00 98.06 306 LEU A C 1
ATOM 2452 O O . LEU A 1 306 ? -21.819 -3.298 -26.794 1.00 98.06 306 LEU A O 1
ATOM 2456 N N . PRO A 1 307 ? -22.351 -5.189 -27.875 1.00 98.31 307 PRO A N 1
ATOM 2457 C CA . PRO A 1 307 ? -21.169 -5.154 -28.728 1.00 98.31 307 PRO A CA 1
ATOM 2458 C C . PRO A 1 307 ? -21.213 -3.966 -29.695 1.00 98.31 307 PRO A C 1
ATOM 2460 O O . PRO A 1 307 ? -22.249 -3.685 -30.301 1.00 98.31 307 PRO A O 1
ATOM 2463 N N . GLY A 1 308 ? -20.082 -3.290 -29.883 1.00 98.12 308 GLY A N 1
ATOM 2464 C CA . GLY A 1 308 ? -20.006 -2.110 -30.742 1.00 98.12 308 GLY A CA 1
ATOM 2465 C C . GLY A 1 308 ? -18.797 -1.226 -30.458 1.00 98.12 308 GLY A C 1
ATOM 2466 O O . GLY A 1 308 ? -18.034 -1.465 -29.525 1.00 98.12 308 GLY A O 1
ATOM 2467 N N . VAL A 1 309 ? -18.616 -0.191 -31.280 1.00 98.56 309 VAL A N 1
ATOM 2468 C CA . VAL A 1 309 ? -17.579 0.830 -31.077 1.00 98.56 309 VAL A CA 1
ATOM 2469 C C . VAL A 1 309 ? -18.214 2.047 -30.423 1.00 98.56 309 VAL A C 1
ATOM 2471 O O . VAL A 1 309 ? -18.976 2.770 -31.065 1.00 98.56 309 VAL A O 1
ATOM 2474 N N . TYR A 1 310 ? -17.870 2.280 -29.163 1.00 98.75 310 TYR A N 1
ATOM 2475 C CA . TYR A 1 310 ? -18.334 3.417 -28.383 1.00 98.75 310 TYR A CA 1
ATOM 2476 C C . TYR A 1 310 ? -17.319 4.553 -28.457 1.00 98.75 310 TYR A C 1
ATOM 2478 O O . TYR A 1 310 ? -16.124 4.348 -28.241 1.00 98.75 310 TYR A O 1
ATOM 2486 N N . LYS A 1 311 ? -17.796 5.759 -28.763 1.00 98.75 311 LYS A N 1
ATOM 2487 C CA . LYS A 1 311 ? -16.967 6.949 -28.946 1.00 98.75 311 LYS A CA 1
ATOM 2488 C C . LYS A 1 311 ? -17.301 8.018 -27.923 1.00 98.75 311 LYS A C 1
ATOM 2490 O O . LYS A 1 311 ? -18.471 8.264 -27.639 1.00 98.75 311 LYS A O 1
ATOM 2495 N N . GLY A 1 312 ? -16.277 8.687 -27.421 1.00 98.50 312 GLY A N 1
ATOM 2496 C CA . GLY A 1 312 ? -16.415 9.829 -26.528 1.00 98.50 312 GLY A CA 1
ATOM 2497 C C . GLY A 1 312 ? -15.087 10.550 -26.364 1.00 98.50 312 GLY A C 1
ATOM 2498 O O . GLY A 1 312 ? -14.200 10.435 -27.211 1.00 98.50 312 GLY A O 1
ATOM 2499 N N . THR A 1 313 ? -14.946 11.284 -25.271 1.00 98.62 313 THR A N 1
ATOM 2500 C CA . THR A 1 313 ? -13.796 12.149 -25.027 1.00 98.62 313 THR A CA 1
ATOM 2501 C C . THR A 1 313 ? -13.372 12.059 -23.570 1.00 98.62 313 THR A C 1
ATOM 2503 O O . THR A 1 313 ? -14.202 12.132 -22.665 1.00 98.62 313 THR A O 1
ATOM 2506 N N . VAL A 1 314 ? -12.062 11.983 -23.348 1.00 98.62 314 VAL A N 1
ATOM 2507 C CA . VAL A 1 314 ? -11.444 12.271 -22.052 1.00 98.62 314 VAL A CA 1
ATOM 2508 C C . VAL A 1 314 ? -10.774 13.642 -22.118 1.00 98.62 314 VAL A C 1
ATOM 2510 O O . VAL A 1 314 ? -10.125 13.977 -23.108 1.00 98.62 314 VAL A O 1
ATOM 2513 N N . THR A 1 315 ? -10.965 14.467 -21.096 1.00 98.75 315 THR A N 1
ATOM 2514 C CA . THR A 1 315 ? -10.462 15.841 -21.035 1.00 98.75 315 THR A CA 1
ATOM 2515 C C . THR A 1 315 ? -9.539 15.997 -19.839 1.00 98.75 315 THR A C 1
ATOM 2517 O O . THR A 1 315 ? -9.954 15.799 -18.702 1.00 98.75 315 THR A O 1
ATOM 2520 N N . VAL A 1 316 ? -8.294 16.387 -20.098 1.00 98.75 316 VAL A N 1
ATOM 2521 C CA . VAL A 1 316 ? -7.318 16.763 -19.074 1.00 98.75 316 VAL A CA 1
ATOM 2522 C C . VAL A 1 316 ? -7.462 18.255 -18.806 1.00 98.75 316 VAL A C 1
ATOM 2524 O O . VAL A 1 316 ? -7.366 19.066 -19.728 1.00 98.75 316 VAL A O 1
ATOM 2527 N N . LYS A 1 317 ? -7.697 18.621 -17.550 1.00 98.56 317 LYS A N 1
ATOM 2528 C CA . LYS A 1 317 ? -7.804 20.002 -17.071 1.00 98.56 317 LYS A CA 1
ATOM 2529 C C . LYS A 1 317 ? -6.677 20.293 -16.088 1.00 98.56 317 LYS A C 1
ATOM 2531 O O . LYS A 1 317 ? -6.211 19.389 -15.405 1.00 98.56 317 LYS A O 1
ATOM 2536 N N . ALA A 1 318 ? -6.267 21.552 -16.003 1.00 98.25 318 ALA A N 1
ATOM 2537 C CA . ALA A 1 318 ? -5.347 22.044 -14.986 1.00 98.25 318 ALA A CA 1
ATOM 2538 C C . ALA A 1 318 ? -5.745 23.472 -14.603 1.00 98.25 318 ALA A C 1
ATOM 2540 O O . ALA A 1 318 ? -6.335 24.188 -15.411 1.00 98.25 318 ALA A O 1
ATOM 2541 N N . ASN A 1 319 ? -5.400 23.918 -13.396 1.00 98.12 319 ASN A N 1
ATOM 2542 C CA . ASN A 1 319 ? -5.815 25.243 -12.914 1.00 98.12 319 ASN A CA 1
ATOM 2543 C C . ASN A 1 319 ? -5.143 26.398 -13.677 1.00 98.12 319 ASN A C 1
ATOM 2545 O O . ASN A 1 319 ? -5.674 27.502 -13.717 1.00 98.12 319 ASN A O 1
ATOM 2549 N N . ASN A 1 320 ? -3.958 26.163 -14.242 1.00 97.88 320 ASN A N 1
ATOM 2550 C CA . ASN A 1 320 ? -3.116 27.183 -14.868 1.00 97.88 320 ASN A CA 1
ATOM 2551 C C . ASN A 1 320 ? -2.830 26.921 -16.355 1.00 97.88 320 ASN A C 1
ATOM 2553 O O . ASN A 1 320 ? -1.858 27.451 -16.889 1.00 97.88 320 ASN A O 1
ATOM 2557 N N . ALA A 1 321 ? -3.642 26.097 -17.022 1.00 97.69 321 ALA A N 1
ATOM 2558 C CA . ALA A 1 321 ? -3.503 25.824 -18.448 1.00 97.69 321 ALA A CA 1
ATOM 2559 C C . ALA A 1 321 ? -4.844 25.432 -19.083 1.00 97.69 321 ALA A C 1
ATOM 2561 O O . ALA A 1 321 ? -5.709 24.852 -18.430 1.00 97.69 321 ALA A O 1
ATOM 2562 N N . SER A 1 322 ? -5.004 25.708 -20.379 1.00 97.06 322 SER A N 1
ATOM 2563 C CA . SER A 1 322 ? -6.195 25.304 -21.132 1.00 97.06 322 SER A CA 1
ATOM 2564 C C . SER A 1 322 ? -6.364 23.784 -21.153 1.00 97.06 322 SER A C 1
ATOM 2566 O O . SER A 1 322 ? -5.388 23.031 -21.205 1.00 97.06 322 SER A O 1
ATOM 2568 N N . ALA A 1 323 ? -7.614 23.326 -21.127 1.00 98.06 323 ALA A N 1
ATOM 2569 C CA . ALA A 1 323 ? -7.933 21.905 -21.154 1.00 98.06 323 ALA A CA 1
ATOM 2570 C C . ALA A 1 323 ? -7.548 21.251 -22.494 1.00 98.06 323 ALA A C 1
ATOM 2572 O O . ALA A 1 323 ? -7.643 21.878 -23.551 1.00 98.06 323 ALA A O 1
ATOM 2573 N N . LYS A 1 324 ? -7.156 19.975 -22.454 1.00 98.06 324 LYS A N 1
ATOM 2574 C CA . LYS A 1 324 ? -6.854 19.157 -23.636 1.00 98.06 324 LYS A CA 1
ATOM 2575 C C . LYS A 1 324 ? -7.781 17.956 -23.707 1.00 98.06 324 LYS A C 1
ATOM 2577 O O . LYS A 1 324 ? -7.865 17.175 -22.764 1.00 98.06 324 LYS A O 1
ATOM 2582 N N . SER A 1 325 ? -8.438 17.789 -24.848 1.00 98.12 325 SER A N 1
ATOM 2583 C CA . SER A 1 325 ? -9.369 16.691 -25.107 1.00 98.12 325 SER A CA 1
ATOM 2584 C C . SER A 1 325 ? -8.723 15.628 -25.991 1.00 98.12 325 SER A C 1
ATOM 2586 O O . SER A 1 325 ? -8.129 15.945 -27.022 1.00 98.12 325 SER A O 1
ATOM 2588 N N . ILE A 1 326 ? -8.875 14.367 -25.599 1.00 98.56 326 ILE A N 1
ATOM 2589 C CA . ILE A 1 326 ? -8.438 13.183 -26.336 1.00 98.56 326 ILE A CA 1
ATOM 2590 C C . ILE A 1 326 ? -9.680 12.369 -26.697 1.00 98.56 326 ILE A C 1
ATOM 2592 O O . ILE A 1 326 ? -10.477 12.026 -25.822 1.00 98.56 326 ILE A O 1
ATOM 2596 N N . ALA A 1 327 ? -9.844 12.045 -27.979 1.00 98.62 327 ALA A N 1
ATOM 2597 C CA . ALA A 1 327 ? -10.944 11.194 -28.428 1.00 98.62 327 ALA A CA 1
ATOM 2598 C C . ALA A 1 327 ? -10.723 9.740 -27.981 1.00 98.62 327 ALA A C 1
ATOM 2600 O O . ALA A 1 327 ? -9.631 9.201 -28.145 1.00 98.62 327 ALA A O 1
ATOM 2601 N N . ILE A 1 328 ? -11.756 9.092 -27.453 1.00 98.44 328 ILE A N 1
ATOM 2602 C CA . ILE A 1 328 ? -11.737 7.693 -27.019 1.00 98.44 328 ILE A CA 1
ATOM 2603 C C . ILE A 1 328 ? -12.611 6.869 -27.960 1.00 98.44 328 ILE A C 1
ATOM 2605 O O . ILE A 1 328 ? -13.773 7.213 -28.170 1.00 98.44 328 ILE A O 1
ATOM 2609 N N . ASN A 1 329 ? -12.068 5.769 -28.483 1.00 98.31 329 ASN A N 1
ATOM 2610 C CA . ASN A 1 329 ? -12.816 4.735 -29.196 1.00 98.31 329 ASN A CA 1
ATOM 2611 C C . ASN A 1 329 ? -12.657 3.400 -28.456 1.00 98.31 329 ASN A C 1
ATOM 2613 O O . ASN A 1 329 ? -11.579 2.808 -28.465 1.00 98.31 329 ASN A O 1
ATOM 2617 N N . LEU A 1 330 ? -13.717 2.907 -27.826 1.00 98.50 330 LEU A N 1
ATOM 2618 C CA . LEU A 1 330 ? -13.699 1.639 -27.103 1.00 98.50 330 LEU A CA 1
ATOM 2619 C C . LEU A 1 330 ? -14.550 0.605 -27.841 1.00 98.50 330 LEU A C 1
ATOM 2621 O O . LEU A 1 330 ? -15.759 0.773 -27.986 1.00 98.50 330 LEU A O 1
ATOM 2625 N N . THR A 1 331 ? -13.913 -0.464 -28.313 1.00 98.69 331 THR A N 1
ATOM 2626 C CA . THR A 1 331 ? -14.597 -1.581 -28.974 1.00 98.69 331 THR A CA 1
ATOM 2627 C C . THR A 1 331 ? -15.001 -2.618 -27.936 1.00 98.69 331 THR A C 1
ATOM 2629 O O . THR A 1 331 ? -14.137 -3.209 -27.291 1.00 98.69 331 THR A O 1
ATOM 2632 N N . ILE A 1 332 ? -16.302 -2.859 -27.791 1.00 98.56 332 ILE A N 1
ATOM 2633 C CA . ILE A 1 332 ? -16.855 -3.921 -26.949 1.00 98.56 332 ILE A CA 1
ATOM 2634 C C . ILE A 1 332 ? -17.126 -5.140 -27.827 1.00 98.56 332 ILE A C 1
ATOM 2636 O O . ILE A 1 332 ? -17.913 -5.071 -28.772 1.00 98.56 332 ILE A O 1
ATOM 2640 N N . LEU A 1 333 ? -16.451 -6.249 -27.532 1.00 98.50 333 LEU A N 1
ATOM 2641 C CA . LEU A 1 333 ? -16.642 -7.513 -28.241 1.00 98.50 333 LEU A CA 1
ATOM 2642 C C . LEU A 1 333 ? -17.859 -8.269 -27.706 1.00 98.50 333 LEU A C 1
ATOM 2644 O O . LEU A 1 333 ? -18.213 -8.153 -26.532 1.00 98.50 333 LEU A O 1
ATOM 2648 N N . ASP A 1 334 ? -18.446 -9.128 -28.542 1.00 97.69 334 ASP A N 1
ATOM 2649 C CA . ASP A 1 334 ? -19.545 -10.009 -28.136 1.00 97.69 334 ASP A CA 1
ATOM 2650 C C . ASP A 1 334 ? -19.063 -11.230 -27.341 1.00 97.69 334 ASP A C 1
ATOM 2652 O O . ASP A 1 334 ? -19.222 -12.386 -27.723 1.00 97.69 334 ASP A O 1
ATOM 2656 N N . LYS A 1 335 ? -18.404 -10.957 -26.217 1.00 97.75 335 LYS A N 1
ATOM 2657 C CA . LYS A 1 335 ? -17.939 -11.957 -25.261 1.00 97.75 335 LYS A CA 1
ATOM 2658 C C . LYS A 1 335 ? -17.885 -11.336 -23.872 1.00 97.75 335 LYS A C 1
ATOM 2660 O O . LYS A 1 335 ? -17.524 -10.172 -23.727 1.00 97.75 335 LYS A O 1
ATOM 2665 N N . THR A 1 336 ? -18.252 -12.114 -22.860 1.00 97.56 336 THR A N 1
ATOM 2666 C CA . THR A 1 336 ? -18.226 -11.686 -21.456 1.00 97.56 336 THR A CA 1
ATOM 2667 C C . THR A 1 336 ? -16.894 -12.056 -20.812 1.00 97.56 336 THR A C 1
ATOM 2669 O O . THR A 1 336 ? -16.391 -13.167 -21.001 1.00 97.56 336 THR A O 1
ATOM 2672 N N . ALA A 1 337 ? -16.306 -11.123 -20.066 1.00 97.19 337 ALA A N 1
ATOM 2673 C CA . ALA A 1 337 ? -15.088 -11.353 -19.305 1.00 97.19 337 ALA A CA 1
ATOM 2674 C C . ALA A 1 337 ? -15.345 -12.319 -18.146 1.00 97.19 337 ALA A C 1
ATOM 2676 O O . ALA A 1 337 ? -16.286 -12.151 -17.370 1.00 97.19 337 ALA A O 1
ATOM 2677 N N . LYS A 1 338 ? -14.455 -13.295 -17.966 1.00 95.69 338 LYS A N 1
ATOM 2678 C CA . LYS A 1 338 ? -14.423 -14.106 -16.748 1.00 95.69 338 LYS A CA 1
ATOM 2679 C C . LYS A 1 338 ? -13.872 -13.255 -15.606 1.00 95.69 338 LYS A C 1
ATOM 2681 O O . LYS A 1 338 ? -12.897 -12.545 -15.808 1.00 95.69 338 LYS A O 1
ATOM 2686 N N . ASN A 1 339 ? -14.481 -13.297 -14.418 1.00 92.62 339 ASN A N 1
ATOM 2687 C CA . ASN A 1 339 ? -14.001 -12.568 -13.231 1.00 92.62 339 ASN A CA 1
ATOM 2688 C C . ASN A 1 339 ? -13.666 -11.082 -13.503 1.00 92.62 339 ASN A C 1
ATOM 2690 O O . ASN A 1 339 ? -12.683 -10.563 -12.973 1.00 92.62 339 ASN A O 1
ATOM 2694 N N . ARG A 1 340 ? -14.422 -10.414 -14.389 1.00 94.06 340 ARG A N 1
ATOM 2695 C CA . ARG A 1 340 ? -14.162 -9.032 -14.852 1.00 94.06 340 ARG A CA 1
ATOM 2696 C C . ARG A 1 340 ? -12.771 -8.800 -15.476 1.00 94.06 340 ARG A C 1
ATOM 2698 O O . ARG A 1 340 ? -12.299 -7.667 -15.541 1.00 94.06 340 ARG A O 1
ATOM 2705 N N . GLY A 1 341 ? -12.118 -9.866 -15.941 1.00 93.56 341 GLY A N 1
ATOM 2706 C CA . GLY A 1 341 ? -10.770 -9.883 -16.515 1.00 93.56 341 GLY A CA 1
ATOM 2707 C C . GLY A 1 341 ? -9.649 -10.010 -15.481 1.00 93.56 341 GLY A C 1
ATOM 2708 O O . GLY A 1 341 ? -8.480 -9.843 -15.825 1.00 93.56 341 GLY A O 1
ATOM 2709 N N . ALA A 1 342 ? -9.966 -10.253 -14.204 1.00 91.62 342 ALA A N 1
ATOM 2710 C CA . ALA A 1 342 ? -8.968 -10.350 -13.139 1.00 91.62 342 ALA A CA 1
ATOM 2711 C C . ALA A 1 342 ? -8.083 -11.603 -13.243 1.00 91.62 342 ALA A C 1
ATOM 2713 O O . ALA A 1 342 ? -7.078 -11.696 -12.549 1.00 91.62 342 ALA A O 1
ATOM 2714 N N . ASP A 1 343 ? -8.413 -12.581 -14.077 1.00 90.19 343 ASP A N 1
ATOM 2715 C CA . ASP A 1 343 ? -7.579 -13.750 -14.367 1.00 90.19 343 ASP A CA 1
ATOM 2716 C C . ASP A 1 343 ? -6.435 -13.461 -15.359 1.00 90.19 343 ASP A C 1
ATOM 2718 O O . ASP A 1 343 ? -5.484 -14.238 -15.430 1.00 90.19 343 ASP A O 1
ATOM 2722 N N . GLU A 1 344 ? -6.461 -12.310 -16.035 1.00 91.50 344 GLU A N 1
ATOM 2723 C CA . GLU A 1 344 ? -5.437 -11.848 -16.980 1.00 91.50 344 GLU A CA 1
ATOM 2724 C C . GLU A 1 344 ? -4.739 -10.584 -16.438 1.00 91.50 344 GLU A C 1
ATOM 2726 O O . GLU A 1 344 ? -5.042 -9.469 -16.858 1.00 91.50 344 GLU A O 1
ATOM 2731 N N . PRO A 1 345 ? -3.806 -10.695 -15.476 1.00 89.44 345 PRO A N 1
ATOM 2732 C CA . PRO A 1 345 ? -3.293 -9.537 -14.735 1.00 89.44 345 PRO A CA 1
ATOM 2733 C C . PRO A 1 345 ? -2.584 -8.478 -15.596 1.00 89.44 345 PRO A C 1
ATOM 2735 O O . PRO A 1 345 ? -2.595 -7.302 -15.239 1.00 89.44 345 PRO A O 1
ATOM 2738 N N . TRP A 1 346 ? -2.030 -8.847 -16.757 1.00 91.19 346 TRP A N 1
ATOM 2739 C CA . TRP A 1 346 ? -1.441 -7.883 -17.700 1.00 91.19 346 TRP A CA 1
ATOM 2740 C C . TRP A 1 346 ? -2.467 -6.891 -18.267 1.00 91.19 346 TRP A C 1
ATOM 2742 O O . TRP A 1 346 ? -2.091 -5.810 -18.714 1.00 91.19 346 TRP A O 1
ATOM 2752 N N . LYS A 1 347 ? -3.766 -7.212 -18.184 1.00 94.31 347 LYS A N 1
ATOM 2753 C CA . LYS A 1 347 ? -4.877 -6.326 -18.544 1.00 94.31 347 LYS A CA 1
ATOM 2754 C C . LYS A 1 347 ? -5.199 -5.269 -17.479 1.00 94.31 347 LYS A C 1
ATOM 2756 O O . LYS A 1 347 ? -6.143 -4.504 -17.677 1.00 94.31 347 LYS A O 1
ATOM 2761 N N . GLN A 1 348 ? -4.463 -5.206 -16.364 1.00 95.31 348 GLN A N 1
ATOM 2762 C CA . GLN A 1 348 ? -4.602 -4.163 -15.329 1.00 95.31 348 GLN A CA 1
ATOM 2763 C C . GLN A 1 348 ? -6.040 -3.993 -14.787 1.00 95.31 348 GLN A C 1
ATOM 2765 O O . GLN A 1 348 ? -6.396 -2.961 -14.223 1.00 95.31 348 GLN A O 1
ATOM 2770 N N . THR A 1 349 ? -6.893 -5.008 -14.941 1.00 94.06 349 THR A N 1
ATOM 2771 C CA . THR A 1 349 ? -8.325 -4.950 -14.589 1.00 94.06 349 THR A CA 1
ATOM 2772 C C . THR A 1 349 ? -8.548 -4.818 -13.081 1.00 94.06 349 THR A C 1
ATOM 2774 O O . THR A 1 349 ? -9.551 -4.275 -12.609 1.00 94.06 349 THR A O 1
ATOM 2777 N N . ARG A 1 350 ? -7.560 -5.269 -12.308 1.00 93.81 350 ARG A N 1
ATOM 2778 C CA . ARG A 1 350 ? -7.530 -5.263 -10.847 1.00 93.81 350 ARG A CA 1
ATOM 2779 C C . ARG A 1 350 ? -7.225 -3.887 -10.253 1.00 93.81 350 ARG A C 1
ATOM 2781 O O . ARG A 1 350 ? -7.401 -3.715 -9.056 1.00 93.81 350 ARG A O 1
ATOM 2788 N N . LEU A 1 351 ? -6.871 -2.880 -11.062 1.00 94.31 351 LEU A N 1
ATOM 2789 C CA . LEU A 1 351 ? -6.781 -1.487 -10.593 1.00 94.31 351 LEU A CA 1
ATOM 2790 C C . LEU A 1 351 ? -8.106 -0.983 -10.008 1.00 94.31 351 LEU A C 1
ATOM 2792 O O . LEU A 1 351 ? -8.104 -0.162 -9.098 1.00 94.31 351 LEU A O 1
ATOM 2796 N N . SER A 1 352 ? -9.232 -1.532 -10.473 1.00 89.62 352 SER A N 1
ATOM 2797 C CA . SER A 1 352 ? -10.556 -1.294 -9.883 1.00 89.62 352 SER A CA 1
ATOM 2798 C C . SER A 1 352 ? -10.650 -1.665 -8.396 1.00 89.62 352 SER A C 1
ATOM 2800 O O . SER A 1 352 ? -11.480 -1.105 -7.686 1.00 89.62 352 SER A O 1
ATOM 2802 N N . TRP A 1 353 ? -9.798 -2.568 -7.896 1.00 89.62 353 TRP A N 1
ATOM 2803 C CA . TRP A 1 353 ? -9.790 -2.964 -6.487 1.00 89.62 353 TRP A CA 1
ATOM 2804 C C . TRP A 1 353 ? -9.280 -1.861 -5.557 1.00 89.62 353 TRP A C 1
ATOM 2806 O O . TRP A 1 353 ? -9.649 -1.864 -4.389 1.00 89.62 353 TRP A O 1
ATOM 2816 N N . LEU A 1 354 ? -8.488 -0.904 -6.057 1.00 89.06 354 LEU A N 1
ATOM 2817 C CA . LEU A 1 354 ? -7.988 0.218 -5.250 1.00 89.06 354 LEU A CA 1
ATOM 2818 C C . LEU A 1 354 ? -9.113 1.127 -4.740 1.00 89.06 354 LEU A C 1
ATOM 2820 O O . LEU A 1 354 ? -8.961 1.756 -3.702 1.00 89.06 354 LEU A O 1
ATOM 2824 N N . ASN A 1 355 ? -10.240 1.163 -5.453 1.00 86.50 355 ASN A N 1
ATOM 2825 C CA . ASN A 1 355 ? -11.408 1.974 -5.107 1.00 86.50 355 ASN A CA 1
ATOM 2826 C C . ASN A 1 355 ? -12.571 1.114 -4.586 1.00 86.50 355 ASN A C 1
ATOM 2828 O O . ASN A 1 355 ? -13.721 1.548 -4.581 1.00 86.50 355 ASN A O 1
ATOM 2832 N N . SER A 1 356 ? -12.295 -0.132 -4.201 1.00 85.50 356 SER A N 1
ATOM 2833 C CA . SER A 1 356 ? -13.319 -1.095 -3.814 1.00 85.50 356 SER A CA 1
ATOM 2834 C C . SER A 1 356 ? -13.621 -1.016 -2.321 1.00 85.50 356 SER A C 1
ATOM 2836 O O . SER A 1 356 ? -12.718 -1.124 -1.503 1.00 85.50 356 SER A O 1
ATOM 2838 N N . THR A 1 357 ? -14.902 -0.950 -1.963 1.00 86.56 357 THR A N 1
ATOM 2839 C CA . THR A 1 357 ? -15.407 -1.127 -0.585 1.00 86.56 357 THR A CA 1
ATOM 2840 C C . THR A 1 357 ? -15.748 -2.593 -0.278 1.00 86.56 357 THR A C 1
ATOM 2842 O O . THR A 1 357 ? -16.577 -2.912 0.577 1.00 86.56 357 THR A O 1
ATOM 2845 N N . LEU A 1 358 ? -15.152 -3.521 -1.031 1.00 84.19 358 LEU A N 1
ATOM 2846 C CA . LEU A 1 358 ? -15.381 -4.952 -0.852 1.00 84.19 358 LEU A CA 1
ATOM 2847 C C . LEU A 1 358 ? -14.766 -5.392 0.476 1.00 84.19 358 LEU A C 1
ATOM 2849 O O . LEU A 1 358 ? -13.612 -5.085 0.740 1.00 84.19 358 LEU A O 1
ATOM 2853 N N . ALA A 1 359 ? -15.523 -6.171 1.249 1.00 79.06 359 ALA A N 1
ATOM 2854 C CA . ALA A 1 359 ? -15.121 -6.664 2.568 1.00 79.06 359 ALA A CA 1
ATOM 2855 C C . ALA A 1 359 ? -14.908 -5.571 3.642 1.00 79.06 359 ALA A C 1
ATOM 2857 O O . ALA A 1 359 ? -14.302 -5.854 4.666 1.00 79.06 359 ALA A O 1
ATOM 2858 N N . GLU A 1 360 ? -15.476 -4.373 3.449 1.00 81.75 360 GLU A N 1
ATOM 2859 C CA . GLU A 1 360 ? -15.584 -3.313 4.477 1.00 81.75 360 GLU A CA 1
ATOM 2860 C C . GLU A 1 360 ? -16.857 -3.445 5.340 1.00 81.75 360 GLU A C 1
ATOM 2862 O O . GLU A 1 360 ? -17.150 -2.602 6.183 1.00 81.75 360 GLU A O 1
ATOM 2867 N N . LYS A 1 361 ? -17.682 -4.472 5.100 1.00 81.25 361 LYS A N 1
ATOM 2868 C CA . LYS A 1 361 ? -18.901 -4.692 5.884 1.00 81.25 361 LYS A CA 1
ATOM 2869 C C . LYS A 1 361 ? -18.552 -5.287 7.244 1.00 81.25 361 LYS A C 1
ATOM 2871 O O . LYS A 1 361 ? -17.799 -6.256 7.308 1.00 81.25 361 LYS A O 1
ATOM 2876 N N . ASN A 1 362 ? -19.208 -4.795 8.292 1.00 83.50 362 ASN A N 1
ATOM 2877 C CA . ASN A 1 362 ? -19.174 -5.368 9.642 1.00 83.50 362 ASN A CA 1
ATOM 2878 C C . ASN A 1 362 ? -20.064 -6.626 9.735 1.00 83.50 362 ASN A C 1
ATOM 2880 O O . ASN A 1 362 ? -20.910 -6.740 10.621 1.00 83.50 362 ASN A O 1
ATOM 2884 N N . ASP A 1 363 ? -19.924 -7.543 8.776 1.00 89.56 363 ASP A N 1
ATOM 2885 C CA . ASP A 1 363 ? -20.651 -8.811 8.767 1.00 89.56 363 ASP A CA 1
ATOM 2886 C C . ASP A 1 363 ? -19.982 -9.783 9.753 1.00 89.56 363 ASP A C 1
ATOM 2888 O O . ASP A 1 363 ? -18.758 -9.933 9.776 1.00 89.56 363 ASP A O 1
ATOM 2892 N N . VAL A 1 364 ? -20.787 -10.465 10.567 1.00 93.88 364 VAL A N 1
ATOM 2893 C CA . VAL A 1 364 ? -20.294 -11.452 11.535 1.00 93.88 364 VAL A CA 1
ATOM 2894 C C . VAL A 1 364 ? -19.886 -12.730 10.806 1.00 93.88 364 VAL A C 1
ATOM 2896 O O . VAL A 1 364 ? -20.610 -13.239 9.950 1.00 93.88 364 VAL A O 1
ATOM 2899 N N . ILE A 1 365 ? -18.724 -13.276 11.165 1.00 93.31 365 ILE A N 1
ATOM 2900 C CA . ILE A 1 365 ? -18.192 -14.516 10.590 1.00 93.31 365 ILE A CA 1
ATOM 2901 C C . ILE A 1 365 ? -18.237 -15.658 11.605 1.00 93.31 365 ILE A C 1
ATOM 2903 O O . ILE A 1 365 ? -18.038 -15.455 12.798 1.00 93.31 365 ILE A O 1
ATOM 2907 N N . THR A 1 366 ? -18.429 -16.893 11.144 1.00 92.19 366 THR A N 1
ATOM 2908 C CA . THR A 1 366 ? -18.331 -18.084 12.005 1.00 92.19 366 THR A CA 1
ATOM 2909 C C . THR A 1 366 ? -16.931 -18.182 12.642 1.00 92.19 366 THR A C 1
ATOM 2911 O O . THR A 1 366 ? -15.940 -17.969 11.938 1.00 92.19 366 THR A O 1
ATOM 2914 N N . PRO A 1 367 ? -16.806 -18.544 13.936 1.00 93.44 367 PRO A N 1
ATOM 2915 C CA . PRO A 1 367 ? -17.857 -18.989 14.863 1.00 93.44 367 PRO A CA 1
ATOM 2916 C C . PRO A 1 367 ? -18.504 -17.874 15.701 1.00 93.44 367 PRO A C 1
ATOM 2918 O O . PRO A 1 367 ? -19.213 -18.180 16.655 1.00 93.44 367 PRO A O 1
ATOM 2921 N N . TYR A 1 368 ? -18.249 -16.602 15.399 1.00 96.31 368 TYR A N 1
ATOM 2922 C CA . TYR A 1 368 ? -18.811 -15.487 16.156 1.00 96.31 368 TYR A CA 1
ATOM 2923 C C . TYR A 1 368 ? -20.325 -15.362 15.958 1.00 96.31 368 TYR A C 1
ATOM 2925 O O . TYR A 1 368 ? -20.901 -15.902 15.012 1.00 96.31 368 TYR A O 1
ATOM 2933 N N . ALA A 1 369 ? -20.958 -14.660 16.893 1.00 95.06 369 ALA A N 1
ATOM 2934 C CA . ALA A 1 369 ? -22.390 -14.408 16.919 1.00 95.06 369 ALA A CA 1
ATOM 2935 C C . ALA A 1 369 ? -22.654 -12.901 16.941 1.00 95.06 369 ALA A C 1
ATOM 2937 O O . ALA A 1 369 ? -21.820 -12.139 17.435 1.00 95.06 369 ALA A O 1
ATOM 2938 N N . ASP A 1 370 ? -23.822 -12.510 16.436 1.00 97.31 370 ASP A N 1
ATOM 2939 C CA . ASP A 1 370 ? -24.286 -11.126 16.429 1.00 97.31 370 ASP A CA 1
ATOM 2940 C C . ASP A 1 370 ? -24.210 -10.492 17.816 1.00 97.31 370 ASP A C 1
ATOM 2942 O O . ASP A 1 370 ? -24.594 -11.094 18.827 1.00 97.31 370 ASP A O 1
ATOM 2946 N N . LEU A 1 371 ? -23.765 -9.239 17.841 1.00 98.12 371 LEU A N 1
ATOM 2947 C CA . LEU A 1 371 ? -23.823 -8.406 19.026 1.00 98.12 371 LEU A CA 1
ATOM 2948 C C . LEU A 1 371 ? -25.279 -8.143 19.417 1.00 98.12 371 LEU A C 1
ATOM 2950 O O . LEU A 1 371 ? -26.113 -7.770 18.588 1.00 98.12 371 LEU A O 1
ATOM 2954 N N . LYS A 1 372 ? -25.583 -8.275 20.710 1.00 98.00 372 LYS A N 1
ATOM 2955 C CA . LYS A 1 372 ? -26.900 -7.933 21.263 1.00 98.00 372 LYS A CA 1
ATOM 2956 C C . LYS A 1 372 ? -26.758 -6.863 22.328 1.00 98.00 372 LYS A C 1
ATOM 2958 O O . LYS A 1 372 ? -26.020 -7.028 23.293 1.00 98.00 372 LYS A O 1
ATOM 2963 N N . LEU A 1 373 ? -27.498 -5.769 22.168 1.00 98.06 373 LEU A N 1
ATOM 2964 C CA . LEU A 1 373 ? -27.566 -4.704 23.162 1.00 98.06 373 LEU A CA 1
ATOM 2965 C C . LEU A 1 373 ? -28.799 -4.893 24.058 1.00 98.06 373 LEU A C 1
ATOM 2967 O O . LEU A 1 373 ? -29.928 -4.696 23.609 1.00 98.06 373 LEU A O 1
ATOM 2971 N N . VAL A 1 374 ? -28.581 -5.218 25.334 1.00 97.44 374 VAL A N 1
ATOM 2972 C CA . VAL A 1 374 ? -29.625 -5.362 26.361 1.00 97.44 374 VAL A CA 1
ATOM 2973 C C . VAL A 1 374 ? -29.415 -4.301 27.441 1.00 97.44 374 VAL A C 1
ATOM 2975 O O . VAL A 1 374 ? -28.576 -4.433 28.333 1.00 97.44 374 VAL A O 1
ATOM 2978 N N . GLY A 1 375 ? -30.163 -3.199 27.355 1.00 96.25 375 GLY A N 1
ATOM 2979 C CA . GLY A 1 375 ? -29.948 -2.035 28.219 1.00 96.25 375 GLY A CA 1
ATOM 2980 C C . GLY A 1 375 ? -28.591 -1.383 27.938 1.00 96.25 375 GLY A C 1
ATOM 2981 O O . GLY A 1 375 ? -28.393 -0.819 26.866 1.00 96.25 375 GLY A O 1
ATOM 2982 N N . ASN A 1 376 ? -27.666 -1.456 28.898 1.00 96.56 376 ASN A N 1
ATOM 2983 C CA . ASN A 1 376 ? -26.272 -1.015 28.766 1.00 96.56 376 ASN A CA 1
ATOM 2984 C C . ASN A 1 376 ? -25.281 -2.184 28.604 1.00 96.56 376 ASN A C 1
ATOM 2986 O O . ASN A 1 376 ? -24.075 -1.979 28.737 1.00 96.56 376 ASN A O 1
ATOM 2990 N N . LYS A 1 377 ? -25.771 -3.406 28.369 1.00 98.38 377 LYS A N 1
ATOM 2991 C CA . LYS A 1 377 ? -24.949 -4.606 28.189 1.00 98.38 377 LYS A CA 1
ATOM 2992 C C . LYS A 1 377 ? -24.826 -4.949 26.717 1.00 98.38 377 LYS A C 1
ATOM 2994 O O . LYS A 1 377 ? -25.841 -5.096 26.043 1.00 98.38 377 LYS A O 1
ATOM 2999 N N . VAL A 1 378 ? -23.598 -5.111 26.247 1.00 98.56 378 VAL A N 1
ATOM 3000 C CA . VAL A 1 378 ? -23.287 -5.664 24.931 1.00 98.56 378 VAL A CA 1
ATOM 3001 C C . VAL A 1 378 ? -22.906 -7.127 25.118 1.00 98.56 378 VAL A C 1
ATOM 3003 O O . VAL A 1 378 ? -21.872 -7.442 25.711 1.00 98.56 378 VAL A O 1
ATOM 3006 N N . GLU A 1 379 ? -23.770 -8.021 24.658 1.00 98.38 379 GLU A N 1
ATOM 3007 C CA . GLU A 1 379 ? -23.542 -9.463 24.629 1.00 98.38 379 GLU A CA 1
ATOM 3008 C C . GLU A 1 379 ? -22.900 -9.850 23.297 1.00 98.38 379 GLU A C 1
ATOM 3010 O O . GLU A 1 379 ? -23.295 -9.368 22.235 1.00 98.38 379 GLU A O 1
ATOM 3015 N N . LEU A 1 380 ? -21.909 -10.731 23.372 1.00 97.75 380 LEU A N 1
ATOM 3016 C CA . LEU A 1 380 ? -21.190 -11.313 22.242 1.00 97.75 380 LEU A CA 1
ATOM 3017 C C . LEU A 1 380 ? -20.861 -12.770 22.568 1.00 97.75 380 LEU A C 1
ATOM 3019 O O . LEU A 1 380 ? -21.118 -13.234 23.681 1.00 97.75 380 LEU A O 1
ATOM 3023 N N . LEU A 1 381 ? -20.256 -13.497 21.627 1.00 97.75 381 LEU A N 1
ATOM 3024 C CA . LEU A 1 381 ? -19.928 -14.912 21.818 1.00 97.75 381 LEU A CA 1
ATOM 3025 C C . LEU A 1 381 ? -19.166 -15.155 23.139 1.00 97.75 381 LEU A C 1
ATOM 3027 O O . LEU A 1 381 ? -18.005 -14.754 23.286 1.00 97.75 381 LEU A O 1
ATOM 3031 N N . GLY A 1 382 ? -19.846 -15.814 24.086 1.00 97.50 382 GLY A N 1
ATOM 3032 C CA . GLY A 1 382 ? -19.321 -16.238 25.388 1.00 97.50 382 GLY A CA 1
ATOM 3033 C C . GLY A 1 382 ? -18.936 -15.113 26.350 1.00 97.50 382 GLY A C 1
ATOM 3034 O O . GLY A 1 382 ? -18.245 -15.375 27.335 1.00 97.50 382 GLY A O 1
ATOM 3035 N N . ARG A 1 383 ? -19.312 -13.859 26.076 1.00 97.94 383 ARG A N 1
ATOM 3036 C CA . ARG A 1 383 ? -18.889 -12.690 26.859 1.00 97.94 383 ARG A CA 1
ATOM 3037 C C . ARG A 1 383 ? -20.018 -11.673 27.004 1.00 97.94 383 ARG A C 1
ATOM 3039 O O . ARG A 1 383 ? -21.006 -11.681 26.272 1.00 97.94 383 ARG A O 1
ATOM 3046 N N . THR A 1 384 ? -19.854 -10.748 27.938 1.00 98.38 384 THR A N 1
ATOM 3047 C CA . THR A 1 384 ? -20.717 -9.573 28.075 1.00 98.38 384 THR A CA 1
ATOM 3048 C C . THR A 1 384 ? -19.908 -8.392 28.590 1.00 98.38 384 THR A C 1
ATOM 3050 O O . THR A 1 384 ? -19.188 -8.518 29.583 1.00 98.38 384 THR A O 1
ATOM 3053 N N . VAL A 1 385 ? -20.059 -7.232 27.953 1.00 98.75 385 VAL A N 1
ATOM 3054 C CA . VAL A 1 385 ? -19.511 -5.958 28.430 1.00 98.75 385 VAL A CA 1
ATOM 3055 C C . VAL A 1 385 ? -20.665 -5.083 28.898 1.00 98.75 385 VAL A C 1
ATOM 3057 O O . VAL A 1 385 ? -21.532 -4.710 28.116 1.00 98.75 385 VAL A O 1
ATOM 3060 N N . THR A 1 386 ? -20.694 -4.760 30.188 1.00 98.75 386 THR A N 1
ATOM 3061 C CA . THR A 1 386 ? -21.643 -3.785 30.741 1.00 98.75 386 THR A CA 1
ATOM 3062 C C . THR A 1 386 ? -21.000 -2.404 30.696 1.00 98.75 386 THR A C 1
ATOM 3064 O O . THR A 1 386 ? -19.859 -2.262 31.125 1.00 98.75 386 THR A O 1
ATOM 3067 N N . ILE A 1 387 ? -21.699 -1.395 30.178 1.00 98.62 387 ILE A N 1
ATOM 3068 C CA . ILE A 1 387 ? -21.174 -0.038 29.980 1.00 98.62 387 ILE A CA 1
ATOM 3069 C C . ILE A 1 387 ? -21.669 0.880 31.106 1.00 98.62 387 ILE A C 1
ATOM 3071 O O . ILE A 1 387 ? -22.874 1.076 31.275 1.00 98.62 387 ILE A O 1
ATOM 3075 N N . ALA A 1 388 ? -20.748 1.478 31.860 1.00 97.81 388 ALA A N 1
ATOM 3076 C CA . ALA A 1 388 ? -21.067 2.455 32.896 1.00 97.81 388 ALA A CA 1
ATOM 3077 C C . ALA A 1 388 ? -21.545 3.779 32.279 1.00 97.81 388 ALA A C 1
ATOM 3079 O O . ALA A 1 388 ? -21.218 4.100 31.139 1.00 97.81 388 ALA A O 1
ATOM 3080 N N . LYS A 1 389 ? -22.236 4.624 33.062 1.00 96.44 389 LYS A N 1
ATOM 3081 C CA . LYS A 1 389 ? -22.662 5.971 32.615 1.00 96.44 389 LYS A CA 1
ATOM 3082 C C . LYS A 1 389 ? -21.507 6.848 32.110 1.00 96.44 389 LYS A C 1
ATOM 3084 O O . LYS A 1 389 ? -21.732 7.709 31.269 1.00 96.44 389 LYS A O 1
ATOM 3089 N N . THR A 1 390 ? -20.289 6.602 32.597 1.00 97.06 390 THR A N 1
ATOM 3090 C CA . THR A 1 390 ? -19.064 7.279 32.144 1.00 97.06 390 THR A CA 1
ATOM 3091 C C . THR A 1 390 ? -18.700 6.967 30.691 1.00 97.06 390 THR A C 1
ATOM 3093 O O . THR A 1 390 ? -17.908 7.692 30.095 1.00 97.06 390 THR A O 1
ATOM 3096 N N . GLY A 1 391 ? -19.266 5.900 30.117 1.00 98.06 391 GLY A N 1
ATOM 3097 C CA . GLY A 1 391 ? -18.954 5.376 28.788 1.00 98.06 391 GLY A CA 1
ATOM 3098 C C . GLY A 1 391 ? -17.918 4.251 28.797 1.00 98.06 391 GLY A C 1
ATOM 3099 O O . GLY A 1 391 ? -17.754 3.588 27.774 1.00 98.06 391 GLY A O 1
ATOM 3100 N N . PHE A 1 392 ? -17.249 4.006 29.927 1.00 98.62 392 PHE A N 1
ATOM 3101 C CA . PHE A 1 392 ? -16.256 2.940 30.097 1.00 98.62 392 PHE A CA 1
ATOM 3102 C C . PHE A 1 392 ? -16.886 1.629 30.596 1.00 98.62 392 PHE A C 1
ATOM 3104 O O . PHE A 1 392 ? -18.032 1.639 31.053 1.00 98.62 392 PHE A O 1
ATOM 3111 N N . PRO A 1 393 ? -16.171 0.489 30.535 1.00 98.62 393 PRO A N 1
ATOM 3112 C CA . PRO A 1 393 ? -16.693 -0.774 31.045 1.00 98.62 393 PRO A CA 1
ATOM 3113 C C . PRO A 1 393 ? -16.984 -0.712 32.552 1.00 98.62 393 PRO A C 1
ATOM 3115 O O . PRO A 1 393 ? -16.111 -0.400 33.355 1.00 98.62 393 PRO A O 1
ATOM 3118 N N . GLU A 1 394 ? -18.211 -1.044 32.938 1.00 98.62 394 GLU A N 1
ATOM 3119 C CA . GLU A 1 394 ? -18.621 -1.299 34.322 1.00 98.62 394 GLU A CA 1
ATOM 3120 C C . GLU A 1 394 ? -18.190 -2.698 34.772 1.00 98.62 394 GLU A C 1
ATOM 3122 O O . GLU A 1 394 ? -17.709 -2.893 35.883 1.00 98.62 394 GLU A O 1
ATOM 3127 N N . GLN A 1 395 ? -18.363 -3.681 33.889 1.00 98.56 395 GLN A N 1
ATOM 3128 C CA . GLN A 1 395 ? -17.981 -5.068 34.115 1.00 98.56 395 GLN A CA 1
ATOM 3129 C C . GLN A 1 395 ? -17.724 -5.753 32.774 1.00 98.56 395 GLN A C 1
ATOM 3131 O O . GLN A 1 395 ? -18.432 -5.507 31.795 1.00 98.56 395 GLN A O 1
ATOM 3136 N N . ILE A 1 396 ? -16.752 -6.659 32.756 1.00 98.69 396 ILE A N 1
ATOM 3137 C CA . ILE A 1 396 ? -16.477 -7.563 31.642 1.00 98.69 396 ILE A CA 1
ATOM 3138 C C . ILE A 1 396 ? -16.641 -8.981 32.181 1.00 98.69 396 ILE A C 1
ATOM 3140 O O . ILE A 1 396 ? -15.929 -9.389 33.094 1.00 98.69 396 ILE A O 1
ATOM 3144 N N . THR A 1 397 ? -17.604 -9.721 31.643 1.00 98.38 397 THR A N 1
ATOM 3145 C CA . THR A 1 397 ? -17.886 -11.101 32.057 1.00 98.38 397 THR A CA 1
ATOM 3146 C C . THR A 1 397 ? -17.550 -12.049 30.919 1.00 98.38 397 THR A C 1
ATOM 3148 O O . THR A 1 397 ? -17.951 -11.801 29.783 1.00 98.38 397 THR A O 1
ATOM 3151 N N . THR A 1 398 ? -16.829 -13.127 31.213 1.00 97.62 398 THR A N 1
ATOM 3152 C CA . THR A 1 398 ? -16.621 -14.247 30.289 1.00 97.62 398 THR A CA 1
ATOM 3153 C C . THR A 1 398 ? -17.337 -15.492 30.810 1.00 97.62 398 THR A C 1
ATOM 3155 O O . THR A 1 398 ? -17.569 -15.637 32.010 1.00 97.62 398 THR A O 1
ATOM 3158 N N . HIS A 1 399 ? -17.693 -16.388 29.901 1.00 97.81 399 HIS A N 1
ATOM 3159 C CA . HIS A 1 399 ? -18.461 -17.599 30.189 1.00 97.81 399 HIS A CA 1
ATOM 3160 C C . HIS A 1 399 ? -17.725 -18.876 29.770 1.00 97.81 399 HIS A C 1
ATOM 3162 O O . HIS A 1 399 ? -18.275 -19.965 29.823 1.00 97.81 399 HIS A O 1
ATOM 3168 N N . PHE A 1 400 ? -16.470 -18.769 29.342 1.00 97.12 400 PHE A N 1
ATOM 3169 C CA . PHE A 1 400 ? -15.698 -19.925 28.897 1.00 97.12 400 PHE A CA 1
ATOM 3170 C C . PHE A 1 400 ? -15.266 -20.803 30.076 1.00 97.12 400 PHE A C 1
ATOM 3172 O O . PHE A 1 400 ? -14.845 -20.295 31.125 1.00 97.12 400 PHE A O 1
ATOM 3179 N N . ASN A 1 401 ? -15.331 -22.122 29.889 1.00 95.50 401 ASN A N 1
ATOM 3180 C CA . ASN A 1 401 ? -14.778 -23.076 30.849 1.00 95.50 401 ASN A CA 1
ATOM 3181 C C . ASN A 1 401 ? -13.241 -22.973 30.921 1.00 95.50 401 ASN A C 1
ATOM 3183 O O . ASN A 1 401 ? -12.597 -22.319 30.099 1.00 95.50 401 ASN A O 1
ATOM 3187 N N . GLN A 1 402 ? -12.639 -23.591 31.936 1.00 93.19 402 GLN A N 1
ATOM 3188 C CA . GLN A 1 402 ? -11.194 -23.503 32.161 1.00 93.19 402 GLN A CA 1
ATOM 3189 C C . GLN A 1 402 ? -10.390 -24.178 31.036 1.00 93.19 402 GLN A C 1
ATOM 3191 O O . GLN A 1 402 ? -9.321 -23.698 30.664 1.00 93.19 402 GLN A O 1
ATOM 3196 N N . GLU A 1 403 ? -10.928 -25.254 30.462 1.00 94.00 403 GLU A N 1
ATOM 3197 C CA . GLU A 1 403 ? -10.356 -26.007 29.343 1.00 94.00 403 GLU A CA 1
ATOM 3198 C C . GLU A 1 403 ? -10.435 -25.256 28.010 1.00 94.00 403 GLU A C 1
ATOM 3200 O O . GLU A 1 403 ? -9.804 -25.670 27.037 1.00 94.00 403 GLU A O 1
ATOM 3205 N N . MET A 1 404 ? -11.191 -24.155 27.956 1.00 95.12 404 MET A N 1
ATOM 3206 C CA . MET A 1 404 ? -11.436 -23.354 26.760 1.00 95.12 404 MET A CA 1
ATOM 3207 C C . MET A 1 404 ? -12.177 -24.076 25.630 1.00 95.12 404 MET A C 1
ATOM 3209 O O . MET A 1 404 ? -12.174 -23.597 24.498 1.00 95.12 404 MET A O 1
ATOM 3213 N N . THR A 1 405 ? -12.825 -25.204 25.911 1.00 94.94 405 THR A N 1
ATOM 3214 C CA . THR A 1 405 ? -13.514 -26.049 24.925 1.00 94.94 405 THR A CA 1
ATOM 3215 C C . THR A 1 405 ? -15.002 -25.751 24.778 1.00 94.94 405 THR A C 1
ATOM 3217 O O . THR A 1 405 ? -15.586 -26.182 23.788 1.00 94.94 405 THR A O 1
ATOM 3220 N N . ASP A 1 406 ? -15.607 -25.000 25.703 1.00 95.56 406 ASP A N 1
ATOM 3221 C CA . ASP A 1 406 ? -17.036 -24.670 25.654 1.00 95.56 406 ASP A CA 1
ATOM 3222 C C . ASP A 1 406 ? -17.358 -23.325 26.336 1.00 95.56 406 ASP A C 1
ATOM 3224 O O . ASP A 1 406 ? -16.521 -22.725 27.022 1.00 95.56 406 ASP A O 1
ATOM 3228 N N . ILE A 1 407 ? -18.586 -22.848 26.132 1.00 96.50 407 ILE A N 1
ATOM 3229 C CA . ILE A 1 407 ? -19.190 -21.699 26.807 1.00 96.50 407 ILE A CA 1
ATOM 3230 C C . ILE A 1 407 ? -20.210 -22.233 27.817 1.00 96.50 407 ILE A C 1
ATOM 3232 O O . ILE A 1 407 ? -21.239 -22.789 27.448 1.00 96.50 407 ILE A O 1
ATOM 3236 N N . ASP A 1 408 ? -19.931 -22.030 29.097 1.00 92.50 408 ASP A N 1
ATOM 3237 C CA . ASP A 1 408 ? -20.779 -22.420 30.218 1.00 92.50 408 ASP A CA 1
ATOM 3238 C C . ASP A 1 408 ? -21.743 -21.282 30.624 1.00 92.50 4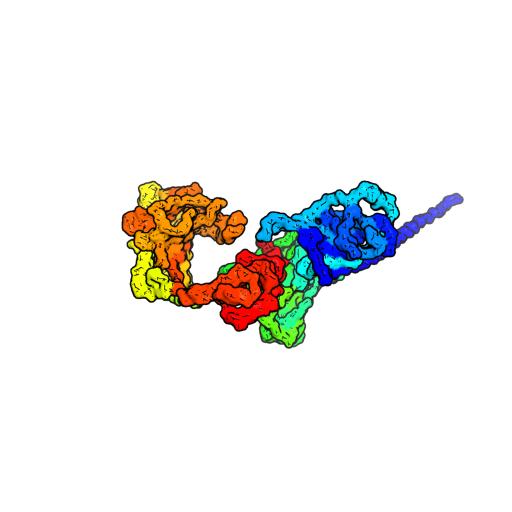08 ASP A C 1
ATOM 3240 O O . ASP A 1 408 ? -21.714 -20.157 30.131 1.00 92.50 408 ASP A O 1
ATOM 3244 N N . THR A 1 409 ? -22.628 -21.564 31.567 1.00 91.06 409 THR A N 1
ATOM 3245 C CA . THR A 1 409 ? -23.489 -20.594 32.247 1.00 91.06 409 THR A CA 1
ATOM 3246 C C . THR A 1 409 ? -22.758 -19.824 33.354 1.00 91.06 409 THR A C 1
ATOM 3248 O O . THR A 1 409 ? -23.164 -18.710 33.700 1.00 91.06 409 THR A O 1
ATOM 3251 N N . SER A 1 410 ? -21.657 -20.373 33.882 1.00 92.44 410 SER A N 1
ATOM 3252 C CA . SER A 1 410 ? -20.852 -19.768 34.948 1.00 92.44 410 SER A CA 1
ATOM 3253 C C . SER A 1 410 ? -20.264 -18.414 34.537 1.00 92.44 410 SER A C 1
ATOM 3255 O O . SER A 1 410 ? -19.701 -18.258 33.456 1.00 92.44 410 SER A O 1
ATOM 3257 N N . GLN A 1 411 ? -20.368 -17.417 35.421 1.00 94.75 411 GLN A N 1
ATOM 3258 C CA . GLN A 1 411 ? -19.836 -16.073 35.179 1.00 94.75 411 GLN A CA 1
ATOM 3259 C C . GLN A 1 411 ? -18.403 -15.933 35.693 1.00 94.75 411 GLN A C 1
ATOM 3261 O O . GLN A 1 411 ? -18.149 -16.057 36.890 1.00 94.75 411 GLN A O 1
ATOM 3266 N N . ASN A 1 412 ? -17.485 -15.540 34.814 1.00 95.44 412 ASN A N 1
ATOM 3267 C CA . ASN A 1 412 ? -16.146 -15.085 35.171 1.00 95.44 412 ASN A CA 1
ATOM 3268 C C . ASN A 1 412 ? -16.078 -13.563 35.040 1.00 95.44 412 ASN A C 1
ATOM 3270 O O . ASN A 1 412 ? -15.879 -13.028 33.950 1.00 95.44 412 ASN A O 1
ATOM 3274 N N . LYS A 1 413 ? -16.263 -12.856 36.155 1.00 97.62 413 LYS A N 1
ATOM 3275 C CA . LYS A 1 413 ? -16.145 -11.394 36.206 1.00 97.62 413 LYS A CA 1
ATOM 3276 C C . LYS A 1 413 ? -14.672 -10.998 36.235 1.00 97.62 413 LYS A C 1
ATOM 3278 O O . LYS A 1 413 ? -13.928 -11.463 37.092 1.00 97.62 413 LYS A O 1
ATOM 3283 N N . LEU A 1 414 ? -14.258 -10.162 35.292 1.00 98.31 414 LEU A N 1
ATOM 3284 C CA . LEU A 1 414 ? -12.869 -9.738 35.150 1.00 98.31 414 LEU A CA 1
ATOM 3285 C C . LEU A 1 414 ? -12.522 -8.570 36.080 1.00 98.31 414 LEU A C 1
ATOM 3287 O O . LEU A 1 414 ? -11.391 -8.488 36.553 1.00 98.31 414 LEU A O 1
ATOM 3291 N N . LEU A 1 415 ? -13.464 -7.651 36.301 1.00 98.62 415 LEU A N 1
ATOM 3292 C CA . LEU A 1 415 ? -13.227 -6.405 37.029 1.00 98.62 415 LEU A CA 1
ATOM 3293 C C . LEU A 1 415 ? -13.822 -6.471 38.438 1.00 98.62 415 LEU A C 1
ATOM 3295 O O . LEU A 1 415 ? -14.934 -6.976 38.612 1.00 98.62 415 LEU A O 1
ATOM 3299 N N . VAL A 1 416 ? -13.116 -5.928 39.435 1.00 97.81 416 VAL A N 1
ATOM 3300 C CA . VAL A 1 416 ? -13.657 -5.811 40.809 1.00 97.81 416 VAL A CA 1
ATOM 3301 C C . VAL A 1 416 ? -14.533 -4.574 40.995 1.00 97.81 416 VAL A C 1
ATOM 3303 O O . VAL A 1 416 ? -15.406 -4.562 41.857 1.00 97.81 416 VAL A O 1
ATOM 3306 N N . GLU A 1 417 ? -14.312 -3.550 40.176 1.00 97.44 417 GLU A N 1
ATOM 3307 C CA . GLU A 1 417 ? -15.059 -2.293 40.135 1.00 97.44 417 GLU A CA 1
ATOM 3308 C C . GLU A 1 417 ? -15.034 -1.732 38.695 1.00 97.44 417 GLU A C 1
ATOM 3310 O O . GLU A 1 417 ? -14.283 -2.247 37.859 1.00 97.44 417 GLU A O 1
ATOM 3315 N N . PRO A 1 418 ? -15.856 -0.722 38.358 1.00 98.25 418 PRO A N 1
ATOM 3316 C CA . PRO A 1 418 ? -15.863 -0.129 37.022 1.00 98.25 418 PRO A CA 1
ATOM 3317 C C . PRO A 1 418 ? -14.490 0.403 36.595 1.00 98.25 418 PRO A C 1
ATOM 3319 O O . PRO A 1 418 ? -13.695 0.849 37.413 1.00 98.25 418 PRO A O 1
ATOM 3322 N N . VAL A 1 419 ? -14.218 0.430 35.292 1.00 98.50 419 VAL A N 1
ATOM 3323 C CA . VAL A 1 419 ? -13.044 1.128 34.754 1.00 98.50 419 VAL A CA 1
ATOM 3324 C C . VAL A 1 419 ? -13.139 2.615 35.090 1.00 98.50 419 VAL A C 1
ATOM 3326 O O . VAL A 1 419 ? -14.156 3.266 34.825 1.00 98.50 419 VAL A O 1
ATOM 3329 N N . HIS A 1 420 ? -12.057 3.162 35.641 1.00 96.69 420 HIS A N 1
ATOM 3330 C CA . HIS A 1 420 ? -11.998 4.557 36.054 1.00 96.69 420 HIS A CA 1
ATOM 3331 C C . HIS A 1 420 ? -11.022 5.353 35.193 1.00 96.69 420 HIS A C 1
ATOM 3333 O O . HIS A 1 420 ? -9.917 4.903 34.899 1.00 96.69 420 HIS A O 1
ATOM 3339 N N . PHE A 1 421 ? -11.430 6.566 34.836 1.00 97.44 421 PHE A N 1
ATOM 3340 C CA . PHE A 1 421 ? -10.578 7.558 34.196 1.00 97.44 421 PHE A CA 1
ATOM 3341 C C . PHE A 1 421 ? -10.497 8.764 35.127 1.00 97.44 421 PHE A C 1
ATOM 3343 O O . PHE A 1 421 ? -11.430 9.568 35.204 1.00 97.44 421 PHE A O 1
ATOM 3350 N N . HIS A 1 422 ? -9.428 8.834 35.911 1.00 97.25 422 HIS A N 1
ATOM 3351 C CA . HIS A 1 422 ? -9.273 9.855 36.933 1.00 97.25 422 HIS A CA 1
ATOM 3352 C C . HIS A 1 422 ? -8.531 11.061 36.373 1.00 97.25 422 HIS A C 1
ATOM 3354 O O . HIS A 1 422 ? -7.534 10.931 35.665 1.00 97.25 422 HIS A O 1
ATOM 3360 N N . ILE A 1 423 ? -8.993 12.251 36.751 1.00 97.88 423 ILE A N 1
ATOM 3361 C CA . ILE A 1 423 ? -8.276 13.498 36.508 1.00 97.88 423 ILE A CA 1
ATOM 3362 C C . ILE A 1 423 ? -8.108 14.198 37.848 1.00 97.88 423 ILE A C 1
ATOM 3364 O O . ILE A 1 423 ? -9.093 14.536 38.509 1.00 97.88 423 ILE A O 1
ATOM 3368 N N . ARG A 1 424 ? -6.858 14.390 38.278 1.00 98.12 424 ARG A N 1
ATOM 3369 C CA . ARG A 1 424 ? -6.542 15.003 39.574 1.00 98.12 424 ARG A CA 1
ATOM 3370 C C . ARG A 1 424 ? -5.928 16.378 39.372 1.00 98.12 424 ARG A C 1
ATOM 3372 O O . ARG A 1 424 ? -4.967 16.533 38.619 1.00 98.12 424 ARG A O 1
ATOM 3379 N N . LYS A 1 425 ? -6.453 17.373 40.085 1.00 96.38 425 LYS A N 1
ATOM 3380 C CA . LYS A 1 425 ? -5.881 18.724 40.152 1.00 96.38 425 LYS A CA 1
ATOM 3381 C C . LYS A 1 425 ? -4.511 18.694 40.827 1.00 96.38 425 LYS A C 1
ATOM 3383 O O . LYS A 1 425 ? -4.146 17.715 41.477 1.00 96.38 425 LYS A O 1
ATOM 3388 N N . LYS A 1 426 ? -3.755 19.788 40.707 1.00 95.56 426 LYS A N 1
ATOM 3389 C CA . LYS A 1 426 ? -2.430 19.949 41.334 1.00 95.56 426 LYS A CA 1
ATOM 3390 C C . LYS A 1 426 ? -2.420 19.668 42.846 1.00 95.56 426 LYS A C 1
ATOM 3392 O O . LYS A 1 426 ? -1.449 19.111 43.347 1.00 95.56 426 LYS A O 1
ATOM 3397 N N . ASP A 1 427 ? -3.503 19.990 43.557 1.00 94.00 427 ASP A N 1
ATOM 3398 C CA . ASP A 1 427 ? -3.673 19.712 44.995 1.00 94.00 427 ASP A CA 1
ATOM 3399 C C . ASP A 1 427 ? -3.996 18.234 45.312 1.00 94.00 427 ASP A C 1
ATOM 3401 O O . ASP A 1 427 ? -4.120 17.851 46.473 1.00 94.00 427 ASP A O 1
ATOM 3405 N N . GLY A 1 428 ? -4.109 17.387 44.286 1.00 93.00 428 GLY A N 1
ATOM 3406 C CA . GLY A 1 428 ? -4.423 15.967 44.390 1.00 93.00 428 GLY A CA 1
ATOM 3407 C C . GLY A 1 428 ? -5.915 15.649 44.449 1.00 93.00 428 GLY A C 1
ATOM 3408 O O . GLY A 1 428 ? -6.257 14.466 44.405 1.00 93.00 428 GLY A O 1
ATOM 3409 N N . LYS A 1 429 ? -6.802 16.652 44.505 1.00 95.00 429 LYS A N 1
ATOM 3410 C CA . LYS A 1 429 ? -8.248 16.413 44.486 1.00 95.00 429 LYS A CA 1
ATOM 3411 C C . LYS A 1 429 ? -8.683 15.922 43.115 1.00 95.00 429 LYS A C 1
ATOM 3413 O O . LYS A 1 429 ? -8.307 16.473 42.080 1.00 95.00 429 LYS A O 1
ATOM 3418 N N . GLU A 1 430 ? -9.495 14.879 43.123 1.00 96.19 430 GLU A N 1
ATOM 3419 C CA . GLU A 1 430 ? -10.097 14.331 41.918 1.00 96.19 430 GLU A CA 1
ATOM 3420 C C . GLU A 1 430 ? -11.235 15.232 41.423 1.00 96.19 430 GLU A C 1
ATOM 3422 O O . GLU A 1 430 ? -12.063 15.693 42.212 1.00 96.19 430 GLU A O 1
ATOM 3427 N N . ILE A 1 431 ? -11.287 15.461 40.114 1.00 95.88 431 ILE A N 1
ATOM 3428 C CA . ILE A 1 431 ? -12.406 16.138 39.462 1.00 95.88 431 ILE A CA 1
ATOM 3429 C C . ILE A 1 431 ? -13.585 15.168 39.400 1.00 95.88 431 ILE A C 1
ATOM 3431 O O . ILE A 1 431 ? -13.472 14.065 38.870 1.00 95.88 431 ILE A O 1
ATOM 3435 N N . LYS A 1 432 ? -14.725 15.583 39.954 1.00 95.69 432 LYS A N 1
ATOM 3436 C CA . LYS A 1 432 ? -15.980 14.836 39.861 1.00 95.69 432 LYS A CA 1
ATOM 3437 C C . LYS A 1 432 ? -16.757 15.291 38.630 1.00 95.69 432 LYS A C 1
ATOM 3439 O O . LYS A 1 432 ? -16.826 16.487 38.357 1.00 95.69 432 LYS A O 1
ATOM 3444 N N . PHE A 1 433 ? -17.310 14.324 37.908 1.00 96.44 433 PHE A N 1
ATOM 3445 C CA . PHE A 1 433 ? -18.045 14.548 36.671 1.00 96.44 433 PHE A CA 1
ATOM 3446 C C . PHE A 1 433 ? -19.533 14.281 36.851 1.00 96.44 433 PHE A C 1
ATOM 3448 O O . PHE A 1 433 ? -19.926 13.279 37.451 1.00 96.44 433 PHE A O 1
ATOM 3455 N N . ASP A 1 434 ? -20.331 15.143 36.235 1.00 96.31 434 ASP A N 1
ATOM 3456 C CA . ASP A 1 434 ? -21.715 14.863 35.901 1.00 96.31 434 ASP A CA 1
ATOM 3457 C C . ASP A 1 434 ? -21.743 14.137 34.556 1.00 96.31 434 ASP A C 1
ATOM 3459 O O . ASP A 1 434 ? -21.252 14.637 33.539 1.00 96.31 434 ASP A O 1
ATOM 3463 N N . ASN A 1 435 ? -22.289 12.924 34.561 1.00 96.00 435 ASN A N 1
ATOM 3464 C CA . ASN A 1 435 ? -22.269 12.046 33.397 1.00 96.00 435 ASN A CA 1
ATOM 3465 C C . ASN A 1 435 ? -23.578 12.182 32.620 1.00 96.00 435 ASN A C 1
ATOM 3467 O O . ASN A 1 435 ? -24.667 11.987 33.173 1.00 96.00 435 ASN A O 1
ATOM 3471 N N . SER A 1 436 ? -23.467 12.462 31.326 1.00 94.44 436 SER A N 1
ATOM 3472 C CA . SER A 1 436 ? -24.608 12.481 30.415 1.00 94.44 436 SER A CA 1
ATOM 3473 C C . SER A 1 436 ? -25.153 11.072 30.165 1.00 94.44 436 SER A C 1
ATOM 3475 O O . SER A 1 436 ? -24.550 10.053 30.510 1.00 94.44 436 SER A O 1
ATOM 3477 N N . LYS A 1 437 ? -26.330 11.003 29.538 1.00 94.62 437 LYS A N 1
ATOM 3478 C CA . LYS A 1 437 ? -26.871 9.735 29.046 1.00 94.62 437 LYS A CA 1
ATOM 3479 C C . LYS A 1 437 ? -25.994 9.205 27.906 1.00 94.62 437 LYS A C 1
ATOM 3481 O O . LYS A 1 437 ? -25.577 9.969 27.042 1.00 94.62 437 LYS A O 1
ATOM 3486 N N . ILE A 1 438 ? -25.784 7.891 27.893 1.00 97.44 438 ILE A N 1
ATOM 3487 C CA . ILE A 1 438 ? -25.137 7.190 26.781 1.00 97.44 438 ILE A CA 1
ATOM 3488 C C . ILE A 1 438 ? -26.058 7.236 25.558 1.00 97.44 438 ILE A C 1
ATOM 3490 O O . ILE A 1 438 ? -27.225 6.838 25.639 1.00 97.44 438 ILE A O 1
ATOM 3494 N N . ASP A 1 439 ? -25.514 7.689 24.437 1.00 97.88 439 ASP A N 1
ATOM 3495 C CA . ASP A 1 439 ? -26.155 7.658 23.130 1.00 97.88 439 ASP A CA 1
ATOM 3496 C C . ASP A 1 439 ? -25.546 6.537 22.282 1.00 97.88 439 ASP A C 1
ATOM 3498 O O . ASP A 1 439 ? -24.351 6.554 22.003 1.00 97.88 439 ASP A O 1
ATOM 3502 N N . PHE A 1 440 ? -26.345 5.543 21.896 1.00 98.25 440 PHE A N 1
ATOM 3503 C CA . PHE A 1 440 ? -25.889 4.436 21.051 1.00 98.25 440 PHE A CA 1
ATOM 3504 C C . PHE A 1 440 ? -26.050 4.817 19.580 1.00 98.25 440 PHE A C 1
ATOM 3506 O O . PHE A 1 440 ? -27.166 4.801 19.058 1.00 98.25 440 PHE A O 1
ATOM 3513 N N . THR A 1 441 ? -24.935 5.131 18.924 1.00 97.88 441 THR A N 1
ATOM 3514 C CA . THR A 1 441 ? -24.887 5.686 17.567 1.00 97.88 441 THR A CA 1
ATOM 3515 C C . THR A 1 441 ? -24.872 4.629 16.466 1.00 97.88 441 THR A C 1
ATOM 3517 O O . THR A 1 441 ? -25.221 4.943 15.333 1.00 97.88 441 THR A O 1
ATOM 3520 N N . GLU A 1 442 ? -24.500 3.385 16.778 1.00 96.88 442 GLU A N 1
ATOM 3521 C CA . GLU A 1 442 ? -24.601 2.252 15.851 1.00 96.88 442 GLU A CA 1
ATOM 3522 C C . GLU A 1 442 ? -25.078 0.996 16.579 1.00 96.88 442 GLU A C 1
ATOM 3524 O O . GLU A 1 442 ? -24.665 0.720 17.709 1.00 96.88 442 GLU A O 1
ATOM 3529 N N . LYS A 1 443 ? -25.962 0.247 15.912 1.00 96.62 443 LYS A N 1
ATOM 3530 C CA . LYS A 1 443 ? -26.465 -1.053 16.357 1.00 96.62 443 LYS A CA 1
ATOM 3531 C C . LYS A 1 443 ? -26.550 -1.991 15.158 1.00 96.62 443 LYS A C 1
ATOM 3533 O O . LYS A 1 443 ? -27.580 -2.041 14.488 1.00 96.62 443 LYS A O 1
ATOM 3538 N N . SER A 1 444 ? -25.461 -2.688 14.871 1.00 95.69 444 SER A N 1
ATOM 3539 C CA . SER A 1 444 ? -25.382 -3.692 13.814 1.00 95.69 444 SER A CA 1
ATOM 3540 C C . SER A 1 444 ? -24.969 -5.048 14.393 1.00 95.69 444 SER A C 1
ATOM 3542 O O . SER A 1 444 ? -24.588 -5.148 15.559 1.00 95.69 444 SER A O 1
ATOM 3544 N N . ALA A 1 445 ? -25.076 -6.107 13.586 1.00 95.56 445 ALA A N 1
ATOM 3545 C CA . ALA A 1 445 ? -24.665 -7.449 13.995 1.00 95.56 445 ALA A CA 1
ATOM 3546 C C . ALA A 1 445 ? -23.178 -7.493 14.380 1.00 95.56 445 ALA A C 1
ATOM 3548 O O . ALA A 1 445 ? -22.814 -8.148 15.355 1.00 95.56 445 ALA A O 1
ATOM 3549 N N . GLY A 1 446 ? -22.329 -6.773 13.638 1.00 96.06 446 GLY A N 1
ATOM 3550 C CA . GLY A 1 446 ? -20.893 -6.764 13.872 1.00 96.06 446 GLY A CA 1
ATOM 3551 C C . GLY A 1 446 ? -20.373 -5.655 14.776 1.00 96.06 446 GLY A C 1
ATOM 3552 O O . GLY A 1 446 ? -19.302 -5.844 15.347 1.00 96.06 446 GLY A O 1
ATOM 3553 N N . THR A 1 447 ? -21.110 -4.548 14.942 1.00 97.44 447 THR A N 1
ATOM 3554 C CA . THR A 1 447 ? -20.633 -3.366 15.676 1.00 97.44 447 THR A CA 1
ATOM 3555 C C . THR A 1 447 ? -21.729 -2.722 16.527 1.00 97.44 447 THR A C 1
ATOM 3557 O O . THR A 1 447 ? -22.823 -2.415 16.051 1.00 97.44 447 THR A O 1
ATOM 3560 N N . ILE A 1 448 ? -21.409 -2.430 17.789 1.00 98.44 448 ILE A N 1
ATOM 3561 C CA . ILE A 1 448 ? -22.180 -1.512 18.639 1.00 98.44 448 ILE A CA 1
ATOM 3562 C C . ILE A 1 448 ? -21.300 -0.303 18.953 1.00 98.44 448 ILE A C 1
ATOM 3564 O O . ILE A 1 448 ? -20.222 -0.464 19.522 1.00 98.44 448 ILE A O 1
ATOM 3568 N N . ALA A 1 449 ? -21.766 0.906 18.632 1.00 98.44 449 ALA A N 1
ATOM 3569 C CA . ALA A 1 449 ? -21.052 2.151 18.921 1.00 98.44 449 ALA A CA 1
ATOM 3570 C C . ALA A 1 449 ? -21.870 3.074 19.825 1.00 98.44 449 ALA A C 1
ATOM 3572 O O . ALA A 1 449 ? -23.102 3.103 19.753 1.00 98.44 449 ALA A O 1
ATOM 3573 N N . TRP A 1 450 ? -21.189 3.837 20.677 1.00 98.69 450 TRP A N 1
ATOM 3574 C CA . TRP A 1 450 ? -21.812 4.791 21.584 1.00 98.69 450 TRP A CA 1
ATOM 3575 C C . TRP A 1 450 ? -20.961 6.031 21.839 1.00 98.69 450 TRP A C 1
ATOM 3577 O O . TRP A 1 450 ? -19.740 6.043 21.675 1.00 98.69 450 TRP A O 1
ATOM 3587 N N . LYS A 1 451 ? -21.638 7.087 22.286 1.00 98.69 451 LYS A N 1
ATOM 3588 C CA . LYS A 1 451 ? -21.045 8.347 22.719 1.00 98.69 451 LYS A CA 1
ATOM 3589 C C . LYS A 1 451 ? -21.605 8.765 24.071 1.00 98.69 451 LYS A C 1
ATOM 3591 O O . LYS A 1 451 ? -22.755 8.479 24.401 1.00 98.69 451 LYS A O 1
ATOM 3596 N N . THR A 1 452 ? -20.795 9.451 24.865 1.00 98.31 452 THR A N 1
ATOM 3597 C CA . THR A 1 452 ? -21.252 10.133 26.083 1.00 98.31 452 THR A CA 1
ATOM 3598 C C . THR A 1 452 ? -20.333 11.305 26.412 1.00 98.31 452 THR A C 1
ATOM 3600 O O . THR A 1 452 ? -19.214 11.394 25.905 1.00 98.31 452 THR A O 1
ATOM 3603 N N . SER A 1 453 ? -20.809 12.216 27.255 1.00 98.31 453 SER A N 1
ATOM 3604 C CA . SER A 1 453 ? -20.045 13.363 27.736 1.00 98.31 453 SER A CA 1
ATOM 3605 C C . SER A 1 453 ? -20.093 13.427 29.254 1.00 98.31 453 SER A C 1
ATOM 3607 O O . SER A 1 453 ? -21.165 13.331 29.855 1.00 98.31 453 SER A O 1
ATOM 3609 N N . ASN A 1 454 ? -18.928 13.601 29.862 1.00 98.06 454 ASN A N 1
ATOM 3610 C CA . ASN A 1 454 ? -18.752 13.721 31.300 1.00 98.06 454 ASN A CA 1
ATOM 3611 C C . ASN A 1 454 ? -18.209 15.125 31.584 1.00 98.06 454 ASN A C 1
ATOM 3613 O O . ASN A 1 454 ? -17.128 15.484 31.115 1.00 98.06 454 ASN A O 1
ATOM 3617 N N . THR A 1 455 ? -18.962 15.949 32.308 1.00 97.62 455 THR A N 1
ATOM 3618 C CA . THR A 1 455 ? -18.668 17.384 32.463 1.00 97.62 455 THR A CA 1
ATOM 3619 C C . THR A 1 455 ? -18.448 17.780 33.914 1.00 97.62 455 THR A C 1
ATOM 3621 O O . THR A 1 455 ? -19.101 17.268 34.813 1.00 97.62 455 THR A O 1
ATOM 3624 N N . SER A 1 456 ? -17.535 18.716 34.135 1.00 97.38 456 SER A N 1
ATOM 3625 C CA . SER A 1 456 ? -17.357 19.449 35.391 1.00 97.38 456 SER A CA 1
ATOM 3626 C C . SER A 1 456 ? -17.236 20.947 35.084 1.00 97.38 456 SER A C 1
ATOM 3628 O O . SER A 1 456 ? -17.306 21.347 33.921 1.00 97.38 456 SER A O 1
ATOM 3630 N N . SER A 1 457 ? -17.005 21.787 36.097 1.00 96.31 457 SER A N 1
ATOM 3631 C CA . SER A 1 457 ? -16.739 23.220 35.889 1.00 96.31 457 SER A CA 1
ATOM 3632 C C . SER A 1 457 ? -15.425 23.509 35.155 1.00 96.31 457 SER A C 1
ATOM 3634 O O . SER A 1 457 ? -15.278 24.581 34.565 1.00 96.31 457 SER A O 1
ATOM 3636 N N . ASP A 1 458 ? -14.467 22.578 35.209 1.00 97.19 458 ASP A N 1
ATOM 3637 C CA . ASP A 1 458 ? -13.093 22.816 34.756 1.00 97.19 458 ASP A CA 1
ATOM 3638 C C . ASP A 1 458 ? -12.736 22.013 33.504 1.00 97.19 458 ASP A C 1
ATOM 3640 O O . ASP A 1 458 ? -11.915 22.453 32.702 1.00 97.19 458 ASP A O 1
ATOM 3644 N N . ILE A 1 459 ? -13.341 20.835 33.332 1.00 98.06 459 ILE A N 1
ATOM 3645 C CA . ILE A 1 459 ? -13.036 19.894 32.250 1.00 98.06 459 ILE A CA 1
ATOM 3646 C C . ILE A 1 459 ? -14.318 19.287 31.689 1.00 98.06 459 ILE A C 1
ATOM 3648 O O . ILE A 1 459 ? -15.224 18.911 32.439 1.00 98.06 459 ILE A O 1
ATOM 3652 N N . LYS A 1 460 ? -14.336 19.114 30.366 1.00 98.44 460 LYS A N 1
ATOM 3653 C CA . LYS A 1 460 ? -15.270 18.256 29.633 1.00 98.44 460 LYS A CA 1
ATOM 3654 C C . LYS A 1 460 ? -14.522 17.049 29.073 1.00 98.44 460 LYS A C 1
ATOM 3656 O O . LYS A 1 460 ? -13.477 17.213 28.450 1.00 98.44 460 LYS A O 1
ATOM 3661 N N . MET A 1 461 ? -15.057 15.853 29.287 1.00 98.50 461 MET A N 1
ATOM 3662 C CA . MET A 1 461 ? -14.526 14.603 28.757 1.00 98.50 461 MET A CA 1
ATOM 3663 C C . MET A 1 461 ? -15.554 13.960 27.825 1.00 98.50 461 MET A C 1
ATOM 3665 O O . MET A 1 461 ? -16.557 13.416 28.287 1.00 98.50 461 MET A O 1
ATOM 3669 N N . ASP A 1 462 ? -15.295 14.018 26.520 1.00 98.69 462 ASP A N 1
ATOM 3670 C CA . ASP A 1 462 ? -16.145 13.397 25.501 1.00 98.69 462 ASP A CA 1
ATOM 3671 C C . ASP A 1 462 ? -15.596 12.018 25.124 1.00 98.69 462 ASP A C 1
ATOM 3673 O O . ASP A 1 462 ? -14.411 11.871 24.809 1.00 98.69 462 ASP A O 1
ATOM 3677 N N . ILE A 1 463 ? -16.474 11.016 25.145 1.00 98.62 463 ILE A N 1
ATOM 3678 C CA . ILE A 1 463 ? -16.168 9.623 24.828 1.00 98.62 463 ILE A CA 1
ATOM 3679 C C . ILE A 1 463 ? -16.888 9.244 23.543 1.00 98.62 463 ILE A C 1
ATOM 3681 O O . ILE A 1 463 ? -18.104 9.407 23.438 1.00 98.62 463 ILE A O 1
ATOM 3685 N N . GLU A 1 464 ? -16.140 8.690 22.597 1.00 98.75 464 GLU A N 1
ATOM 3686 C CA . GLU A 1 464 ? -16.671 7.981 21.436 1.00 98.75 464 GLU A CA 1
ATOM 3687 C C . GLU A 1 464 ? -16.062 6.583 21.445 1.00 98.75 464 GLU A C 1
ATOM 3689 O O . GLU A 1 464 ? -14.837 6.448 21.464 1.00 98.75 464 GLU A O 1
ATOM 3694 N N . ALA A 1 465 ? -16.898 5.552 21.488 1.00 98.62 465 ALA A N 1
ATOM 3695 C CA . ALA A 1 465 ? -16.445 4.179 21.622 1.00 98.62 465 ALA A CA 1
ATOM 3696 C C . ALA A 1 465 ? -17.231 3.237 20.716 1.00 98.62 465 ALA A C 1
ATOM 3698 O O . ALA A 1 465 ? -18.404 3.470 20.425 1.00 98.62 465 ALA A O 1
ATOM 3699 N N . GLN A 1 466 ? -16.583 2.160 20.290 1.00 98.31 466 GLN A N 1
ATOM 3700 C CA . GLN A 1 466 ? -17.233 1.075 19.567 1.00 98.31 466 GLN A CA 1
ATOM 3701 C C . GLN A 1 466 ? -16.699 -0.274 20.018 1.00 98.31 466 GLN A C 1
ATOM 3703 O O . GLN A 1 466 ? -15.565 -0.377 20.489 1.00 98.31 466 GLN A O 1
ATOM 3708 N N . MET A 1 467 ? -17.526 -1.296 19.849 1.00 98.38 467 MET A N 1
ATOM 3709 C CA . MET A 1 467 ? -17.203 -2.683 20.122 1.00 98.38 467 MET A CA 1
ATOM 3710 C C . MET A 1 467 ? -17.563 -3.548 18.918 1.00 98.38 467 MET A C 1
ATOM 3712 O O . MET A 1 467 ? -18.677 -3.440 18.405 1.00 98.38 467 MET A O 1
ATOM 3716 N N . GLU A 1 468 ? -16.636 -4.412 18.511 1.00 97.56 468 GLU A N 1
ATOM 3717 C CA . GLU A 1 468 ? -16.815 -5.385 17.431 1.00 97.56 468 GLU A CA 1
ATOM 3718 C C . GLU A 1 468 ? -17.176 -6.778 17.983 1.00 97.56 468 GLU A C 1
ATOM 3720 O O . GLU A 1 468 ? -16.927 -7.096 19.154 1.00 97.56 468 GLU A O 1
ATOM 3725 N N . PHE A 1 469 ? -17.775 -7.627 17.140 1.00 96.69 469 PHE A N 1
ATOM 3726 C CA . PHE A 1 469 ? -18.268 -8.969 17.498 1.00 96.69 469 PHE A CA 1
ATOM 3727 C C . PHE A 1 469 ? -17.199 -9.914 18.073 1.00 96.69 469 PHE A C 1
ATOM 3729 O O . PHE A 1 469 ? -17.521 -10.900 18.745 1.00 96.69 469 PHE A O 1
ATOM 3736 N N . ASP A 1 470 ? -15.921 -9.628 17.829 1.00 96.25 470 ASP A N 1
ATOM 3737 C CA . ASP A 1 470 ? -14.796 -10.405 18.337 1.00 96.25 470 ASP A CA 1
ATOM 3738 C C . ASP A 1 470 ? -14.349 -9.980 19.747 1.00 96.25 470 ASP A C 1
ATOM 3740 O O . ASP A 1 470 ? -13.556 -10.689 20.367 1.00 96.25 470 ASP A O 1
ATOM 3744 N N . GLY A 1 471 ? -14.897 -8.901 20.310 1.00 97.19 471 GLY A N 1
ATOM 3745 C CA . GLY A 1 471 ? -14.503 -8.373 21.616 1.00 97.19 471 GLY A CA 1
ATOM 3746 C C . GLY A 1 471 ? -13.418 -7.301 21.563 1.00 97.19 471 GLY A C 1
ATOM 3747 O O . GLY A 1 471 ? -12.861 -6.970 22.612 1.00 97.19 471 GLY A O 1
ATOM 3748 N N . PHE A 1 472 ? -13.102 -6.773 20.380 1.00 98.19 472 PHE A N 1
ATOM 3749 C CA . PHE A 1 472 ? -12.307 -5.565 20.202 1.00 98.19 472 PHE A CA 1
ATOM 3750 C C . PHE A 1 472 ? -13.123 -4.319 20.578 1.00 98.19 472 PHE A C 1
ATOM 3752 O O . PHE A 1 472 ? -14.245 -4.142 20.110 1.00 98.19 472 PHE A O 1
ATOM 3759 N N . LEU A 1 473 ? -12.559 -3.448 21.420 1.00 98.62 473 LEU A N 1
ATOM 3760 C CA . LEU A 1 473 ? -13.118 -2.141 21.757 1.00 98.62 473 LEU A CA 1
ATOM 3761 C C . LEU A 1 473 ? -12.127 -1.034 21.391 1.00 98.62 473 LEU A C 1
ATOM 3763 O O . LEU A 1 473 ? -10.953 -1.100 21.769 1.00 98.62 473 LEU A O 1
ATOM 3767 N N . ASP A 1 474 ? -12.611 0.012 20.723 1.00 98.06 474 ASP A N 1
ATOM 3768 C CA . ASP A 1 474 ? -11.843 1.219 20.396 1.00 98.06 474 ASP A CA 1
ATOM 3769 C C . ASP A 1 474 ? -12.461 2.425 21.104 1.00 98.06 474 ASP A C 1
ATOM 3771 O O . ASP A 1 474 ? -13.664 2.654 20.991 1.00 98.06 474 ASP A O 1
ATOM 3775 N N . TYR A 1 475 ? -11.643 3.187 21.832 1.00 98.69 475 TYR A N 1
ATOM 3776 C CA . TYR A 1 475 ? -12.060 4.381 22.563 1.00 98.69 475 TYR A CA 1
ATOM 3777 C C . TYR A 1 475 ? -11.306 5.611 22.066 1.00 98.69 475 TYR A C 1
ATOM 3779 O O . TYR A 1 475 ? -10.074 5.671 22.104 1.00 98.69 475 TYR A O 1
ATOM 3787 N N . THR A 1 476 ? -12.064 6.641 21.700 1.00 98.75 476 THR A N 1
ATOM 3788 C CA . THR A 1 476 ? -11.585 8.018 21.585 1.00 98.75 476 THR A CA 1
ATOM 3789 C C . THR A 1 476 ? -12.015 8.798 22.823 1.00 98.75 476 THR A C 1
ATOM 3791 O O . THR A 1 476 ? -13.209 8.939 23.082 1.00 98.75 476 THR A O 1
ATOM 3794 N N . VAL A 1 477 ? -11.044 9.316 23.581 1.00 98.69 477 VAL A N 1
ATOM 3795 C CA . VAL A 1 477 ? -11.282 10.057 24.834 1.00 98.69 477 VAL A CA 1
ATOM 3796 C C . VAL A 1 477 ? -10.731 11.468 24.695 1.00 98.69 477 VAL A C 1
ATOM 3798 O O . VAL A 1 477 ? -9.521 11.674 24.771 1.00 98.69 477 VAL A O 1
ATOM 3801 N N . LYS A 1 478 ? -11.609 12.449 24.490 1.00 98.69 478 LYS A N 1
ATOM 3802 C CA . LYS A 1 478 ? -11.242 13.867 24.369 1.00 98.69 478 LYS A CA 1
ATOM 3803 C C . LYS A 1 478 ? -11.359 14.537 25.730 1.00 98.69 478 LYS A C 1
ATOM 3805 O O . LYS A 1 478 ? -12.464 14.675 26.241 1.00 98.69 478 LYS A O 1
ATOM 3810 N N . VAL A 1 479 ? -10.244 14.988 26.292 1.00 98.56 479 VAL A N 1
ATOM 3811 C CA . VAL A 1 479 ? -10.201 15.800 27.516 1.00 98.56 479 VAL A CA 1
ATOM 3812 C C . VAL A 1 479 ? -10.019 17.258 27.114 1.00 98.56 479 VAL A C 1
ATOM 3814 O O . VAL A 1 479 ? -8.988 17.612 26.546 1.00 98.56 479 VAL A O 1
ATOM 3817 N N . ILE A 1 480 ? -11.021 18.086 27.397 1.00 98.69 480 ILE A N 1
ATOM 3818 C CA . ILE A 1 480 ? -11.102 19.488 26.983 1.00 98.69 480 ILE A CA 1
ATOM 3819 C C . ILE A 1 480 ? -11.083 20.369 28.230 1.00 98.69 480 ILE A C 1
ATOM 3821 O O . ILE A 1 480 ? -11.952 20.244 29.097 1.00 98.69 480 ILE A O 1
ATOM 3825 N N . ALA A 1 481 ? -10.119 21.282 28.312 1.00 98.56 481 ALA A N 1
ATOM 3826 C CA . ALA A 1 481 ? -10.047 22.256 29.393 1.00 98.56 481 ALA A CA 1
ATOM 3827 C C . ALA A 1 481 ? -11.074 23.382 29.179 1.00 98.56 481 ALA A C 1
ATOM 3829 O O . ALA A 1 481 ? -11.049 24.089 28.172 1.00 98.56 481 ALA A O 1
ATOM 3830 N N . LEU A 1 482 ? -11.981 23.570 30.137 1.00 98.44 482 LEU A N 1
ATOM 3831 C CA . LEU A 1 482 ? -12.973 24.655 30.133 1.00 98.44 482 LEU A CA 1
ATOM 3832 C C . LEU A 1 482 ? -12.430 25.936 30.780 1.00 98.44 482 LEU A C 1
ATOM 3834 O O . LEU A 1 482 ? -12.980 27.023 30.572 1.00 98.44 482 LEU A O 1
ATOM 3838 N N . GLN A 1 483 ? -11.335 25.805 31.530 1.00 97.75 483 GLN A N 1
ATOM 3839 C CA . GLN A 1 483 ? -10.573 26.872 32.173 1.00 97.75 483 GLN A CA 1
ATOM 3840 C C . GLN A 1 483 ? -9.079 26.530 32.134 1.00 97.75 483 GLN A C 1
ATOM 3842 O O . GLN A 1 483 ? -8.713 25.380 31.895 1.00 97.75 483 GLN A O 1
ATOM 3847 N N . ASP A 1 484 ? -8.220 27.512 32.401 1.00 98.31 484 ASP A N 1
ATOM 3848 C CA . ASP A 1 484 ? -6.807 27.244 32.670 1.00 98.31 484 ASP A CA 1
ATOM 3849 C C . ASP A 1 484 ? -6.686 26.352 33.914 1.00 98.31 484 ASP A C 1
ATOM 3851 O O . ASP A 1 484 ? -7.237 26.666 34.970 1.00 98.31 484 ASP A O 1
ATOM 3855 N N . ILE A 1 485 ? -5.973 25.232 33.796 1.00 98.00 485 ILE A N 1
ATOM 3856 C CA . ILE A 1 485 ? -5.892 24.231 34.860 1.00 98.00 485 ILE A CA 1
ATOM 3857 C C . ILE A 1 485 ? -4.514 23.573 34.935 1.00 98.00 485 ILE A C 1
ATOM 3859 O O . ILE A 1 485 ? -3.919 23.185 33.929 1.00 98.00 485 ILE A O 1
ATOM 3863 N N . SER A 1 486 ? -4.028 23.395 36.164 1.00 97.94 486 SER A N 1
ATOM 3864 C CA . SER A 1 486 ? -2.869 22.554 36.472 1.00 97.94 486 SER A CA 1
ATOM 3865 C C . SER A 1 486 ? -3.336 21.206 37.019 1.00 97.94 486 SER A C 1
ATOM 3867 O O . SER A 1 486 ? -4.045 21.130 38.030 1.00 97.94 486 SER A O 1
ATOM 3869 N N . LEU A 1 487 ? -2.899 20.134 36.371 1.00 98.06 487 LEU A N 1
ATOM 3870 C CA . LEU A 1 487 ? -3.246 18.755 36.681 1.00 98.06 487 LEU A CA 1
ATOM 3871 C C . LEU A 1 487 ? -2.039 18.024 37.258 1.00 98.06 487 LEU A C 1
ATOM 3873 O O . LEU A 1 487 ? -0.921 18.152 36.761 1.00 98.06 487 LEU A O 1
ATOM 3877 N N . LYS A 1 488 ? -2.281 17.237 38.306 1.00 98.12 488 LYS A N 1
ATOM 3878 C CA . LYS A 1 488 ? -1.287 16.336 38.892 1.00 98.12 488 LYS A CA 1
ATOM 3879 C C . LYS A 1 488 ? -1.144 15.061 38.069 1.00 98.12 488 LYS A C 1
ATOM 3881 O O . LYS A 1 488 ? -0.031 14.568 37.925 1.00 98.12 488 LYS A O 1
ATOM 3886 N N . ASP A 1 489 ? -2.256 14.528 37.571 1.00 98.12 489 ASP A N 1
ATOM 3887 C CA . ASP A 1 489 ? -2.267 13.341 36.718 1.00 98.12 489 ASP A CA 1
ATOM 3888 C C . ASP A 1 489 ? -3.595 13.219 35.960 1.00 98.12 489 ASP A C 1
ATOM 3890 O O . ASP A 1 489 ? -4.632 13.728 36.406 1.00 98.12 489 ASP A O 1
ATOM 3894 N N . ILE A 1 490 ? -3.530 12.511 34.837 1.00 98.25 490 ILE A N 1
ATOM 3895 C CA . ILE A 1 490 ? -4.667 11.906 34.147 1.00 98.25 490 ILE A CA 1
ATOM 3896 C C . ILE A 1 490 ? -4.317 10.429 33.968 1.00 98.25 490 ILE A C 1
ATOM 3898 O O . ILE A 1 490 ? -3.325 10.117 33.295 1.00 98.25 490 ILE A O 1
ATOM 3902 N N . ASP A 1 491 ? -5.124 9.547 34.552 1.00 97.81 491 ASP A N 1
ATOM 3903 C CA . ASP A 1 491 ? -4.863 8.112 34.620 1.00 97.81 491 ASP A CA 1
ATOM 3904 C C . ASP A 1 491 ? -6.084 7.256 34.274 1.00 97.81 491 ASP A C 1
ATOM 3906 O O . ASP A 1 491 ? -7.209 7.532 34.691 1.00 97.81 491 ASP A O 1
ATOM 3910 N N . LEU A 1 492 ? -5.832 6.178 33.529 1.00 98.69 492 LEU A N 1
ATOM 3911 C CA . LEU A 1 492 ? -6.776 5.092 33.285 1.00 98.69 492 LEU A CA 1
ATOM 3912 C C . LEU A 1 492 ? -6.447 3.922 34.214 1.00 98.69 492 LEU A C 1
ATOM 3914 O O . LEU A 1 492 ? -5.346 3.365 34.183 1.00 98.69 492 LEU A O 1
ATOM 3918 N N . HIS A 1 493 ? -7.441 3.525 34.995 1.00 98.38 493 HIS A N 1
ATOM 3919 C CA . HIS A 1 493 ? -7.397 2.408 35.922 1.00 98.38 493 HIS A CA 1
ATOM 3920 C C . HIS A 1 493 ? -8.223 1.237 35.385 1.00 98.38 493 HIS A C 1
ATOM 3922 O O . HIS A 1 493 ? -9.438 1.356 35.211 1.00 98.38 493 HIS A O 1
ATOM 3928 N N . LEU A 1 494 ? -7.571 0.087 35.184 1.00 98.69 494 LEU A N 1
ATOM 3929 C CA . LEU A 1 494 ? -8.239 -1.194 34.932 1.00 98.69 494 LEU A CA 1
ATOM 3930 C C . LEU A 1 494 ? -8.086 -2.078 36.188 1.00 98.69 494 LEU A C 1
ATOM 3932 O O . LEU A 1 494 ? -7.008 -2.643 36.405 1.00 98.69 494 LEU A O 1
ATOM 3936 N N . PRO A 1 495 ? -9.115 -2.161 37.048 1.00 98.38 495 PRO A N 1
ATOM 3937 C CA . PRO A 1 495 ? -9.054 -2.872 38.325 1.00 98.38 495 PRO A CA 1
ATOM 3938 C C . PRO A 1 495 ? -9.410 -4.355 38.138 1.00 98.38 495 PRO A C 1
ATOM 3940 O O . PRO A 1 495 ? -10.552 -4.781 38.324 1.00 98.38 495 PRO A O 1
ATOM 3943 N N . ILE A 1 496 ? -8.422 -5.157 37.741 1.00 98.62 496 ILE A N 1
ATOM 3944 C CA . ILE A 1 496 ? -8.610 -6.580 37.433 1.00 98.62 496 ILE A CA 1
ATOM 3945 C C . ILE A 1 496 ? -8.721 -7.383 38.736 1.00 98.62 496 ILE A C 1
ATOM 3947 O O . ILE A 1 496 ? -7.977 -7.149 39.691 1.00 98.62 496 ILE A O 1
ATOM 3951 N N . ALA A 1 497 ? -9.634 -8.351 38.779 1.00 98.38 497 ALA A N 1
ATOM 3952 C CA . ALA A 1 497 ? -9.751 -9.288 39.888 1.00 98.38 497 ALA A CA 1
ATOM 3953 C C . ALA A 1 497 ? -8.443 -10.085 40.075 1.00 98.38 497 ALA A C 1
ATOM 3955 O O . ALA A 1 497 ? -7.889 -10.569 39.083 1.00 98.38 497 ALA A O 1
ATOM 3956 N N . PRO A 1 498 ? -7.896 -10.215 41.301 1.00 97.50 498 PRO A N 1
ATOM 3957 C CA . PRO A 1 498 ? -6.597 -10.852 41.521 1.00 97.50 498 PRO A CA 1
ATOM 3958 C C . PRO A 1 498 ? -6.496 -12.269 40.952 1.00 97.50 498 PRO A C 1
ATOM 3960 O O . PRO A 1 498 ? -5.486 -12.610 40.342 1.00 97.50 498 PRO A O 1
ATOM 3963 N N . GLU A 1 499 ? -7.559 -13.060 41.080 1.00 96.31 499 GLU A N 1
ATOM 3964 C CA . GLU A 1 499 ? -7.681 -14.409 40.525 1.00 96.31 499 GLU A CA 1
ATOM 3965 C C . GLU A 1 499 ? -7.791 -14.436 38.995 1.00 96.31 499 GLU A C 1
ATOM 3967 O O . GLU A 1 499 ? -7.644 -15.492 38.391 1.00 96.31 499 GLU A O 1
ATOM 3972 N N . LYS A 1 500 ? -8.041 -13.288 38.355 1.00 97.44 500 LYS A N 1
ATOM 3973 C CA . LYS A 1 500 ? -8.069 -13.120 36.896 1.00 97.44 500 LYS A CA 1
ATOM 3974 C C . LYS A 1 500 ? -6.806 -12.446 36.345 1.00 97.44 500 LYS A C 1
ATOM 3976 O O . LYS A 1 500 ? -6.708 -12.260 35.139 1.00 97.44 500 LYS A O 1
ATOM 3981 N N . ALA A 1 501 ? -5.829 -12.107 37.190 1.00 97.69 501 ALA A N 1
ATOM 3982 C CA . ALA A 1 501 ? -4.581 -11.430 36.819 1.00 97.69 501 ALA A CA 1
ATOM 3983 C C . ALA A 1 501 ? -3.335 -12.310 37.047 1.00 97.69 501 ALA A C 1
ATOM 3985 O O . ALA A 1 501 ? -2.305 -11.838 37.544 1.00 97.69 501 ALA A O 1
ATOM 3986 N N . GLU A 1 502 ? -3.446 -13.595 36.711 1.00 97.81 502 GLU A N 1
ATOM 3987 C CA . GLU A 1 502 ? -2.407 -14.612 36.915 1.00 97.81 502 GLU A CA 1
ATOM 3988 C C . GLU A 1 502 ? -1.235 -14.456 35.937 1.00 97.81 502 GLU A C 1
ATOM 3990 O O . GLU A 1 502 ? -0.069 -14.517 36.334 1.00 97.81 502 GLU A O 1
ATOM 3995 N N . TYR A 1 503 ? -1.535 -14.200 34.663 1.00 98.44 503 TYR A N 1
ATOM 3996 C CA . TYR A 1 503 ? -0.560 -14.122 33.581 1.00 98.44 503 TYR A CA 1
ATOM 3997 C C . TYR A 1 503 ? -0.458 -12.713 32.997 1.00 98.44 503 TYR A C 1
ATOM 3999 O O . TYR A 1 503 ? -1.406 -11.925 33.028 1.00 98.44 503 TYR A O 1
ATOM 4007 N N . LEU A 1 504 ? 0.712 -12.403 32.435 1.00 98.38 504 LEU A N 1
ATOM 4008 C CA . LEU A 1 504 ? 0.982 -11.156 31.727 1.00 98.38 504 LEU A CA 1
ATOM 4009 C C . LEU A 1 504 ? 1.857 -11.394 30.494 1.00 98.38 504 LEU A C 1
ATOM 4011 O O . LEU A 1 504 ? 2.780 -12.207 30.511 1.00 98.38 504 LEU A O 1
ATOM 4015 N N . MET A 1 505 ? 1.597 -10.632 29.432 1.00 97.62 505 MET A N 1
ATOM 4016 C CA . MET A 1 505 ? 2.440 -10.560 28.238 1.00 97.62 505 MET A CA 1
ATOM 4017 C C . MET A 1 505 ? 2.480 -9.124 27.703 1.00 97.62 505 MET A C 1
ATOM 4019 O O . MET A 1 505 ? 1.437 -8.505 27.520 1.00 97.62 505 MET A O 1
ATOM 4023 N N . GLY A 1 506 ? 3.671 -8.597 27.405 1.00 95.81 506 GLY A N 1
ATOM 4024 C CA . GLY A 1 506 ? 3.851 -7.220 26.919 1.00 95.81 506 GLY A CA 1
ATOM 4025 C C . GLY A 1 506 ? 4.727 -6.375 27.843 1.00 95.81 506 GLY A C 1
ATOM 4026 O O . GLY A 1 506 ? 5.285 -6.883 28.811 1.00 95.81 506 GLY A O 1
ATOM 4027 N N . LEU A 1 507 ? 4.907 -5.089 27.521 1.00 95.44 507 LEU A N 1
ATOM 4028 C CA . LEU A 1 507 ? 5.718 -4.141 28.316 1.00 95.44 507 LEU A CA 1
ATOM 4029 C C . LEU A 1 507 ? 7.163 -4.612 28.609 1.00 95.44 507 LEU A C 1
ATOM 4031 O O . LEU A 1 507 ? 7.759 -4.275 29.630 1.00 95.44 507 LEU A O 1
ATOM 4035 N N . GLY A 1 508 ? 7.743 -5.417 27.714 1.00 92.75 508 GLY A N 1
ATOM 4036 C CA . GLY A 1 508 ? 9.091 -5.982 27.855 1.00 92.75 508 GLY A CA 1
ATOM 4037 C C . GLY A 1 508 ? 9.144 -7.328 28.578 1.00 92.75 508 GLY A C 1
ATOM 4038 O O . GLY A 1 508 ? 10.222 -7.912 28.678 1.00 92.75 508 GLY A O 1
ATOM 4039 N N . TYR A 1 509 ? 8.004 -7.849 29.027 1.00 94.44 509 TYR A N 1
ATOM 4040 C CA . TYR A 1 509 ? 7.886 -9.156 29.661 1.00 94.44 509 TYR A CA 1
ATOM 4041 C C . TYR A 1 509 ? 7.454 -10.217 28.647 1.00 94.44 509 TYR A C 1
ATOM 4043 O O . TYR A 1 509 ? 6.541 -10.008 27.841 1.00 94.44 509 TYR A O 1
ATOM 4051 N N . LYS A 1 510 ? 8.124 -11.373 28.701 1.00 94.25 510 LYS A N 1
ATOM 4052 C CA . LYS A 1 510 ? 7.689 -12.586 27.996 1.00 94.25 510 LYS A CA 1
ATOM 4053 C C . LYS A 1 510 ? 6.383 -13.085 28.620 1.00 94.25 510 LYS A C 1
ATOM 4055 O O . LYS A 1 510 ? 6.183 -12.897 29.816 1.00 94.25 510 LYS A O 1
ATOM 4060 N N . GLY A 1 511 ? 5.535 -13.729 27.817 1.00 95.75 511 GLY A N 1
ATOM 4061 C CA . GLY A 1 511 ? 4.300 -14.342 28.307 1.00 95.75 511 GLY A CA 1
ATOM 4062 C C . GLY A 1 511 ? 4.578 -15.376 29.400 1.00 95.75 511 GLY A C 1
ATOM 4063 O O . GLY A 1 511 ? 5.429 -16.247 29.214 1.00 95.75 511 GLY A O 1
ATOM 4064 N N . GLY A 1 512 ? 3.890 -15.253 30.532 1.00 97.50 512 GLY A N 1
ATOM 4065 C CA . GLY A 1 512 ? 4.036 -16.132 31.691 1.00 97.50 512 GLY A CA 1
ATOM 4066 C C . GLY A 1 512 ? 3.364 -15.544 32.928 1.00 97.50 512 GLY A C 1
ATOM 4067 O O . GLY A 1 512 ? 2.562 -14.616 32.810 1.00 97.50 512 GLY A O 1
ATOM 4068 N N . TYR A 1 513 ? 3.679 -16.085 34.109 1.00 98.06 513 TYR A N 1
ATOM 4069 C CA . TYR A 1 513 ? 3.151 -15.572 35.377 1.00 98.06 513 TYR A CA 1
ATOM 4070 C C . TYR A 1 513 ? 3.481 -14.088 35.548 1.00 98.06 513 TYR A C 1
ATOM 4072 O O . TYR A 1 513 ? 4.619 -13.650 35.340 1.00 98.06 513 TYR A O 1
ATOM 4080 N N . ARG A 1 514 ? 2.472 -13.308 35.929 1.00 97.06 514 ARG A N 1
ATOM 4081 C CA . ARG A 1 514 ? 2.618 -11.882 36.199 1.00 97.06 514 ARG A CA 1
ATOM 4082 C C . ARG A 1 514 ? 3.523 -11.697 37.419 1.00 97.06 514 ARG A C 1
ATOM 4084 O O . ARG A 1 514 ? 3.318 -12.319 38.455 1.00 97.06 514 ARG A O 1
ATOM 4091 N N . LYS A 1 515 ? 4.504 -10.797 37.323 1.00 96.12 515 LYS A N 1
ATOM 4092 C CA . LYS A 1 515 ? 5.258 -10.344 38.503 1.00 96.12 515 LYS A CA 1
ATOM 4093 C C . LYS A 1 515 ? 4.343 -9.574 39.451 1.00 96.12 515 LYS A C 1
ATOM 4095 O O . LYS A 1 515 ? 3.476 -8.842 38.980 1.00 96.12 515 LYS A O 1
ATOM 4100 N N . ASP A 1 516 ? 4.602 -9.646 40.755 1.00 95.44 516 ASP A N 1
ATOM 4101 C CA . ASP A 1 516 ? 3.820 -8.920 41.768 1.00 95.44 516 ASP A CA 1
ATOM 4102 C C . ASP A 1 516 ? 3.654 -7.436 41.440 1.00 95.44 516 ASP A C 1
ATOM 4104 O O . ASP A 1 516 ? 2.536 -6.917 41.512 1.00 95.44 516 ASP A O 1
ATOM 4108 N N . THR A 1 517 ? 4.748 -6.816 40.987 1.00 97.44 517 THR A N 1
ATOM 4109 C CA . THR A 1 517 ? 4.807 -5.428 40.532 1.00 97.44 517 THR A CA 1
ATOM 4110 C C . THR A 1 517 ? 5.480 -5.341 39.165 1.00 97.44 517 THR A C 1
ATOM 4112 O O . THR A 1 517 ? 6.563 -5.890 38.941 1.00 97.44 517 THR A O 1
ATOM 4115 N N . VAL A 1 518 ? 4.859 -4.592 38.261 1.00 97.88 518 VAL A N 1
ATOM 4116 C CA . VAL A 1 518 ? 5.433 -4.126 37.000 1.00 97.88 518 VAL A CA 1
ATOM 4117 C C . VAL A 1 518 ? 5.454 -2.608 37.042 1.00 97.88 518 VAL A C 1
ATOM 4119 O O . VAL A 1 518 ? 4.425 -1.996 37.294 1.00 97.88 518 VAL A O 1
ATOM 4122 N N . GLN A 1 519 ? 6.615 -2.019 36.775 1.00 97.50 519 GLN A N 1
ATOM 4123 C CA . GLN A 1 519 ? 6.764 -0.587 36.540 1.00 97.50 519 GLN A CA 1
ATOM 4124 C C . GLN A 1 519 ? 7.343 -0.397 35.151 1.00 97.50 519 GLN A C 1
ATOM 4126 O O . GLN A 1 519 ? 8.396 -0.958 34.825 1.00 97.50 519 GLN A O 1
ATOM 4131 N N . TRP A 1 520 ? 6.640 0.353 34.316 1.00 97.50 520 TRP A N 1
ATOM 4132 C CA . TRP A 1 520 ? 7.007 0.529 32.923 1.00 97.50 520 TRP A CA 1
ATOM 4133 C C . TRP A 1 520 ? 6.936 1.995 32.509 1.00 97.50 520 TRP A C 1
ATOM 4135 O O . TRP A 1 520 ? 6.027 2.740 32.873 1.00 97.50 520 TRP A O 1
ATOM 4145 N N . LYS A 1 521 ? 7.916 2.393 31.699 1.00 97.12 521 LYS A N 1
ATOM 4146 C CA . LYS A 1 521 ? 8.024 3.713 31.083 1.00 97.12 521 LYS A CA 1
ATOM 4147 C C . LYS A 1 521 ? 8.130 3.567 29.574 1.00 97.12 521 LYS A C 1
ATOM 4149 O O . LYS A 1 521 ? 8.687 2.587 29.074 1.00 97.12 521 LYS A O 1
ATOM 4154 N N . TRP A 1 522 ? 7.645 4.583 28.871 1.00 95.81 522 TRP A N 1
ATOM 4155 C CA . TRP A 1 522 ? 7.700 4.665 27.419 1.00 95.81 522 TRP A CA 1
ATOM 4156 C C . TRP A 1 522 ? 9.138 4.586 26.886 1.00 95.81 522 TRP A C 1
ATOM 4158 O O . TRP A 1 522 ? 10.000 5.370 27.274 1.00 95.81 522 TRP A O 1
ATOM 4168 N N . ASP A 1 523 ? 9.378 3.669 25.948 1.00 91.62 523 ASP A N 1
ATOM 4169 C CA . ASP A 1 523 ? 10.626 3.555 25.177 1.00 91.62 523 ASP A CA 1
ATOM 4170 C C . ASP A 1 523 ? 10.297 3.110 23.749 1.00 91.62 523 ASP A C 1
ATOM 4172 O O . ASP A 1 523 ? 10.535 1.976 23.322 1.00 91.62 523 ASP A O 1
ATOM 4176 N N . VAL A 1 524 ? 9.649 4.010 23.015 1.00 88.06 524 VAL A N 1
ATOM 4177 C CA . VAL A 1 524 ? 9.141 3.701 21.678 1.00 88.06 524 VAL A CA 1
ATOM 4178 C C . VAL A 1 524 ? 10.279 3.519 20.672 1.00 88.06 524 VAL A C 1
ATOM 4180 O O . VAL A 1 524 ? 10.207 2.631 19.825 1.00 88.06 524 VAL A O 1
ATOM 4183 N N . ALA A 1 525 ? 11.366 4.280 20.829 1.00 83.88 525 ALA A N 1
ATOM 4184 C CA . ALA A 1 525 ? 12.530 4.233 19.949 1.00 83.88 525 ALA A CA 1
ATOM 4185 C C . ALA A 1 525 ? 13.214 2.855 19.918 1.00 83.88 525 ALA A C 1
ATOM 4187 O O . ALA A 1 525 ? 13.734 2.462 18.876 1.00 83.88 525 ALA A O 1
ATOM 4188 N N . LYS A 1 526 ? 13.221 2.118 21.040 1.00 86.50 526 LYS A N 1
ATOM 4189 C CA . LYS A 1 526 ? 13.894 0.810 21.125 1.00 86.50 526 LYS A CA 1
ATOM 4190 C C . LYS A 1 526 ? 12.937 -0.371 21.226 1.00 86.50 526 LYS A C 1
ATOM 4192 O O . LYS A 1 526 ? 13.276 -1.451 20.746 1.00 86.50 526 LYS A O 1
ATOM 4197 N N . LYS A 1 527 ? 11.773 -0.204 21.866 1.00 86.44 527 LYS A N 1
ATOM 4198 C CA . LYS A 1 527 ? 10.904 -1.333 22.247 1.00 86.44 527 LYS A CA 1
ATOM 4199 C C . LYS A 1 527 ? 9.600 -1.421 21.467 1.00 86.44 527 LYS A C 1
ATOM 4201 O O . LYS A 1 527 ? 9.056 -2.516 21.390 1.00 86.44 527 LYS A O 1
ATOM 4206 N N . ASN A 1 528 ? 9.120 -0.319 20.884 1.00 89.56 528 ASN A N 1
ATOM 4207 C CA . ASN A 1 528 ? 7.898 -0.293 20.072 1.00 89.56 528 ASN A CA 1
ATOM 4208 C C . ASN A 1 528 ? 6.661 -0.897 20.788 1.00 89.56 528 ASN A C 1
ATOM 4210 O O . ASN A 1 528 ? 5.954 -1.727 20.222 1.00 89.56 528 ASN A O 1
ATOM 4214 N N . GLN A 1 529 ? 6.447 -0.528 22.059 1.00 92.06 529 GLN A N 1
ATOM 4215 C CA . GLN A 1 529 ? 5.408 -1.071 22.950 1.00 92.06 529 GLN A CA 1
ATOM 4216 C C . GLN A 1 529 ? 4.449 0.024 23.425 1.00 92.06 529 GLN A C 1
ATOM 4218 O O . GLN A 1 529 ? 4.893 1.115 23.777 1.00 92.06 529 GLN A O 1
ATOM 4223 N N . ASP A 1 530 ? 3.161 -0.305 23.487 1.00 94.88 530 ASP A N 1
ATOM 4224 C CA . ASP A 1 530 ? 2.061 0.592 23.864 1.00 94.88 530 ASP A CA 1
ATOM 4225 C C . ASP A 1 530 ? 1.039 -0.049 24.819 1.00 94.88 530 ASP A C 1
ATOM 4227 O O . ASP A 1 530 ? 0.007 0.554 25.106 1.00 94.88 530 ASP A O 1
ATOM 4231 N N . GLY A 1 531 ? 1.295 -1.261 25.319 1.00 96.56 531 GLY A N 1
ATOM 4232 C CA . GLY A 1 531 ? 0.363 -1.947 26.207 1.00 96.56 531 GLY A CA 1
ATOM 4233 C C . GLY A 1 531 ? 0.744 -3.384 26.556 1.00 96.56 531 GLY A C 1
ATOM 4234 O O . GLY A 1 531 ? 1.857 -3.846 26.272 1.00 96.56 531 GLY A O 1
ATOM 4235 N N . ALA A 1 532 ? -0.191 -4.083 27.199 1.00 98.19 532 ALA A N 1
ATOM 4236 C CA . ALA A 1 532 ? -0.031 -5.457 27.667 1.00 98.19 532 ALA A CA 1
ATOM 4237 C C . ALA A 1 532 ? -1.329 -6.257 27.528 1.00 98.19 532 ALA A C 1
ATOM 4239 O O . ALA A 1 532 ? -2.410 -5.703 27.347 1.00 98.19 532 ALA A O 1
ATOM 4240 N N . TRP A 1 533 ? -1.211 -7.569 27.679 1.00 98.62 533 TRP A N 1
ATOM 4241 C CA . TRP A 1 533 ? -2.305 -8.460 28.031 1.00 98.62 533 TRP A CA 1
ATOM 4242 C C . TRP A 1 533 ? -2.123 -8.941 29.472 1.00 98.62 533 TRP A C 1
ATOM 4244 O O . TRP A 1 533 ? -1.003 -9.280 29.863 1.00 98.62 533 TRP A O 1
ATOM 4254 N N . VAL A 1 534 ? -3.210 -8.954 30.246 1.00 98.62 534 VAL A N 1
ATOM 4255 C CA . VAL A 1 534 ? -3.274 -9.469 31.622 1.00 98.62 534 VAL A CA 1
ATOM 4256 C C . VAL A 1 534 ? -4.503 -10.361 31.744 1.00 98.62 534 VAL A C 1
ATOM 4258 O O . VAL A 1 534 ? -5.592 -9.960 31.327 1.00 98.62 534 VAL A O 1
ATOM 4261 N N . GLY A 1 535 ? -4.351 -11.566 32.287 1.00 98.00 535 GLY A N 1
ATOM 4262 C CA . GLY A 1 535 ? -5.460 -12.511 32.296 1.00 98.00 535 GLY A CA 1
ATOM 4263 C C . GLY A 1 535 ? -5.158 -13.888 32.870 1.00 98.00 535 GLY A C 1
ATOM 4264 O O . GLY A 1 535 ? -4.081 -14.168 33.391 1.00 98.00 535 GLY A O 1
ATOM 4265 N N . THR A 1 536 ? -6.140 -14.759 32.694 1.00 97.12 536 THR A N 1
ATOM 4266 C CA . THR A 1 536 ? -6.118 -16.217 32.863 1.00 97.12 536 THR A CA 1
ATOM 4267 C C . THR A 1 536 ? -6.464 -16.876 31.526 1.00 97.12 536 THR A C 1
ATOM 4269 O O . THR A 1 536 ? -6.742 -16.185 30.543 1.00 97.12 536 THR A O 1
ATOM 4272 N N . VAL A 1 537 ? -6.472 -18.209 31.472 1.00 93.94 537 VAL A N 1
ATOM 4273 C CA . VAL A 1 537 ? -6.790 -18.968 30.249 1.00 93.94 537 VAL A CA 1
ATOM 4274 C C . VAL A 1 537 ? -8.185 -18.667 29.686 1.00 93.94 537 VAL A C 1
ATOM 4276 O O . VAL A 1 537 ? -8.342 -18.637 28.469 1.00 93.94 537 VAL A O 1
ATOM 4279 N N . ASN A 1 538 ? -9.169 -18.382 30.548 1.00 96.06 538 ASN A N 1
ATOM 4280 C CA . ASN A 1 538 ? -10.574 -18.193 30.172 1.00 96.06 538 ASN A CA 1
ATOM 4281 C C . ASN A 1 538 ? -11.139 -16.795 30.474 1.00 96.06 538 ASN A C 1
ATOM 4283 O O . ASN A 1 538 ? -12.322 -16.538 30.243 1.00 96.06 538 ASN A O 1
ATOM 4287 N N . SER A 1 539 ? -10.312 -15.869 30.963 1.00 96.81 539 SER A N 1
ATOM 4288 C CA . SER A 1 539 ? -10.699 -14.480 31.221 1.00 96.81 539 SER A CA 1
ATOM 4289 C C . SER A 1 539 ? -9.471 -13.578 31.213 1.00 96.81 539 SER A C 1
ATOM 4291 O O . SER A 1 539 ? -8.627 -13.683 32.102 1.00 96.81 539 SER A O 1
ATOM 4293 N N . GLY A 1 540 ? -9.375 -12.662 30.253 1.00 97.44 540 GLY A N 1
ATOM 4294 C CA . GLY A 1 540 ? -8.258 -11.722 30.169 1.00 97.44 540 GLY A CA 1
ATOM 4295 C C . GLY A 1 540 ? -8.559 -10.494 29.323 1.00 97.44 540 GLY A C 1
ATOM 4296 O O . GLY A 1 540 ? -9.544 -10.455 28.582 1.00 97.44 540 GLY A O 1
ATOM 4297 N N . LEU A 1 541 ? -7.682 -9.501 29.415 1.00 98.56 541 LEU A N 1
ATOM 4298 C CA . LEU A 1 541 ? -7.818 -8.217 28.742 1.00 98.56 541 LEU A CA 1
ATOM 4299 C C . 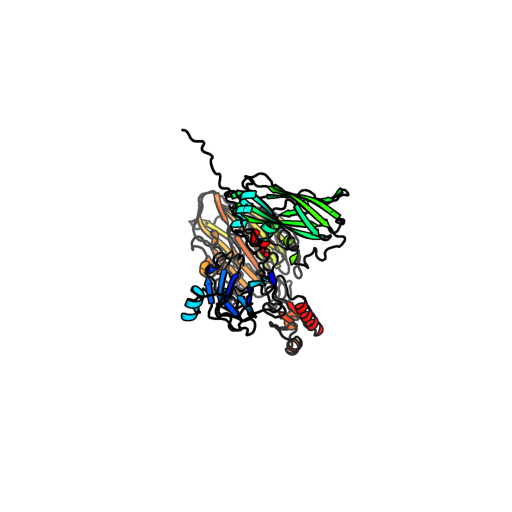LEU A 1 541 ? -6.481 -7.788 28.157 1.00 98.56 541 LEU A C 1
ATOM 4301 O O . LEU A 1 541 ? -5.488 -7.650 28.874 1.00 98.56 541 LEU A O 1
ATOM 4305 N N . GLN A 1 542 ? -6.466 -7.548 26.851 1.00 98.62 542 GLN A N 1
ATOM 4306 C CA . GLN A 1 542 ? -5.409 -6.766 26.222 1.00 98.62 542 GLN A CA 1
ATOM 4307 C C . GLN A 1 542 ? -5.801 -5.293 26.262 1.00 98.62 542 GLN A C 1
ATOM 4309 O O . GLN A 1 542 ? -6.969 -4.972 26.062 1.00 98.62 542 GLN A O 1
ATOM 4314 N N . PHE A 1 543 ? -4.835 -4.411 26.503 1.00 98.62 543 PHE A N 1
ATOM 4315 C CA . PHE A 1 543 ? -5.005 -2.971 26.353 1.00 98.62 543 PHE A CA 1
ATOM 4316 C C . PHE A 1 543 ? -3.835 -2.354 25.575 1.00 98.62 543 PHE A C 1
ATOM 4318 O O . PHE A 1 543 ? -2.713 -2.859 25.631 1.00 98.62 543 PHE A O 1
ATOM 4325 N N . SER A 1 544 ? -4.087 -1.264 24.846 1.00 97.88 544 SER A N 1
ATOM 4326 C CA . SER A 1 544 ? -3.084 -0.467 24.112 1.00 97.88 544 SER A CA 1
ATOM 4327 C C . SER A 1 544 ? -3.434 1.020 24.206 1.00 97.88 544 SER A C 1
ATOM 4329 O O . SER A 1 544 ? -4.589 1.393 24.007 1.00 97.88 544 SER A O 1
ATOM 4331 N N . LEU A 1 545 ? -2.447 1.863 24.519 1.00 98.12 545 LEU A N 1
ATOM 4332 C CA . LEU A 1 545 ? -2.598 3.305 24.740 1.00 98.12 545 LEU A CA 1
ATOM 4333 C C . LEU A 1 545 ? -2.185 4.106 23.498 1.00 98.12 545 LEU A C 1
ATOM 4335 O O . LEU A 1 545 ? -1.130 3.861 22.910 1.00 98.12 545 LEU A O 1
ATOM 4339 N N . ARG A 1 546 ? -3.013 5.073 23.090 1.00 96.75 546 ARG A N 1
ATOM 4340 C CA . ARG A 1 546 ? -2.890 5.818 21.826 1.00 96.75 546 ARG A CA 1
ATOM 4341 C C . ARG A 1 546 ? -3.319 7.277 21.977 1.00 96.75 546 ARG A C 1
ATOM 4343 O O . ARG A 1 546 ? -3.876 7.681 22.989 1.00 96.75 546 ARG A O 1
ATOM 4350 N N . ASP A 1 547 ? -3.094 8.072 20.943 1.00 96.75 547 ASP A N 1
ATOM 4351 C CA . ASP A 1 547 ? -3.685 9.402 20.795 1.00 96.75 547 ASP A CA 1
ATOM 4352 C C . ASP A 1 547 ? -4.163 9.608 19.345 1.00 96.75 547 ASP A C 1
ATOM 4354 O O . ASP A 1 547 ? -4.199 8.665 18.546 1.00 96.75 547 ASP A O 1
ATOM 4358 N N . GLN A 1 548 ? -4.550 10.835 19.002 1.00 95.38 548 GLN A N 1
ATOM 4359 C CA . GLN A 1 548 ? -4.995 11.217 17.661 1.00 95.38 548 GLN A CA 1
ATOM 4360 C C . GLN A 1 548 ? -3.908 11.108 16.580 1.00 95.38 548 GLN A C 1
ATOM 4362 O O . GLN A 1 548 ? -4.224 11.153 15.395 1.00 95.38 548 GLN A O 1
ATOM 4367 N N . HIS A 1 549 ? -2.638 10.971 16.966 1.00 95.25 549 HIS A N 1
ATOM 4368 C CA . HIS A 1 549 ? -1.507 10.842 16.050 1.00 95.25 549 HIS A CA 1
ATOM 4369 C C . HIS A 1 549 ? -1.141 9.381 15.776 1.00 95.25 549 HIS A C 1
ATOM 4371 O O . HIS A 1 549 ? -0.154 9.117 15.084 1.00 95.25 549 HIS A O 1
ATOM 4377 N N . TYR A 1 550 ? -1.898 8.417 16.316 1.00 93.00 550 TYR A N 1
ATOM 4378 C CA . TYR A 1 550 ? -1.607 7.009 16.103 1.00 93.00 550 TYR A CA 1
ATOM 4379 C C . TYR A 1 550 ? -1.564 6.668 14.612 1.00 93.00 550 TYR A C 1
ATOM 4381 O O . TYR A 1 550 ? -2.519 6.852 13.861 1.00 93.00 550 TYR A O 1
ATOM 4389 N N . SER A 1 551 ? -0.459 6.054 14.213 1.00 89.62 551 SER A N 1
ATOM 4390 C CA . SER A 1 551 ? -0.322 5.385 12.932 1.00 89.62 551 SER A CA 1
ATOM 4391 C C . SER A 1 551 ? 0.212 3.985 13.189 1.00 89.62 551 SER A C 1
ATOM 4393 O O . SER A 1 551 ? 1.203 3.816 13.901 1.00 89.62 551 SER A O 1
ATOM 4395 N N . ARG A 1 552 ? -0.409 2.981 12.560 1.00 87.31 552 ARG A N 1
ATOM 4396 C CA . ARG A 1 552 ? 0.004 1.581 12.698 1.00 87.31 552 ARG A CA 1
ATOM 4397 C C . ARG A 1 552 ? 1.490 1.420 12.322 1.00 87.31 552 ARG A C 1
ATOM 4399 O O . ARG A 1 552 ? 1.845 1.759 11.180 1.00 87.31 552 ARG A O 1
ATOM 4406 N N . PRO A 1 553 ? 2.338 0.903 13.235 1.00 87.62 553 PRO A N 1
ATOM 4407 C CA . PRO A 1 553 ? 3.724 0.566 12.926 1.00 87.62 553 PRO A CA 1
ATOM 4408 C C . PRO A 1 553 ? 3.801 -0.545 11.880 1.00 87.62 553 PRO A C 1
ATOM 4410 O O . PRO A 1 553 ? 2.867 -1.341 11.732 1.00 87.62 553 PRO A O 1
ATOM 4413 N N . LEU A 1 554 ? 4.933 -0.645 11.184 1.00 84.75 554 LEU A N 1
ATOM 4414 C CA . LEU A 1 554 ? 5.198 -1.825 10.357 1.00 84.75 554 LEU A CA 1
ATOM 4415 C C . LEU A 1 554 ? 5.410 -3.077 11.230 1.00 84.75 554 LEU A C 1
ATOM 4417 O O . LEU A 1 554 ? 5.628 -2.990 12.439 1.00 84.75 554 LEU A O 1
ATOM 4421 N N . ASN A 1 555 ? 5.296 -4.260 10.617 1.00 80.94 555 ASN A N 1
ATOM 4422 C CA . ASN A 1 555 ? 5.390 -5.544 11.321 1.00 80.94 555 ASN A CA 1
ATOM 4423 C C . ASN A 1 555 ? 6.774 -5.769 11.969 1.00 80.94 555 ASN A C 1
ATOM 4425 O O . ASN A 1 555 ? 7.715 -5.006 11.771 1.00 80.94 555 ASN A O 1
ATOM 4429 N N . THR A 1 556 ? 6.921 -6.871 12.704 1.00 70.38 556 THR A N 1
ATOM 4430 C CA . THR A 1 556 ? 8.140 -7.221 13.458 1.00 70.38 556 THR A CA 1
ATOM 4431 C C . THR A 1 556 ? 9.436 -7.238 12.641 1.00 70.38 556 THR A C 1
ATOM 4433 O O . THR A 1 556 ? 10.503 -7.115 13.230 1.00 70.38 556 THR A O 1
ATOM 4436 N N . ASN A 1 557 ? 9.373 -7.357 11.311 1.00 77.25 557 ASN A N 1
ATOM 4437 C CA . ASN A 1 557 ? 10.561 -7.345 10.453 1.00 77.25 557 ASN A CA 1
ATOM 4438 C C . ASN A 1 557 ? 10.985 -5.926 10.042 1.00 77.25 557 ASN A C 1
ATOM 4440 O O . ASN A 1 557 ? 12.154 -5.703 9.739 1.00 77.25 557 ASN A O 1
ATOM 4444 N N . PHE A 1 558 ? 10.048 -4.971 10.029 1.00 80.06 558 PHE A N 1
ATOM 4445 C CA . PHE A 1 558 ? 10.250 -3.630 9.466 1.00 80.06 558 PHE A CA 1
ATOM 4446 C C . PHE A 1 558 ? 9.826 -2.497 10.405 1.00 80.06 558 PHE A C 1
ATOM 4448 O O . PHE A 1 558 ? 9.816 -1.339 9.997 1.00 80.06 558 PHE A O 1
ATOM 4455 N N . TYR A 1 559 ? 9.485 -2.792 11.660 1.00 77.81 559 TYR A N 1
ATOM 4456 C CA . TYR A 1 559 ? 8.950 -1.800 12.593 1.00 77.81 559 TYR A CA 1
ATOM 4457 C C . TYR A 1 559 ? 9.874 -0.591 12.803 1.00 77.81 559 TYR A C 1
ATOM 4459 O O . TYR A 1 559 ? 9.381 0.500 13.042 1.00 77.81 559 TYR A O 1
ATOM 4467 N N . LEU A 1 560 ? 11.195 -0.733 12.641 1.00 82.50 560 LEU A N 1
ATOM 4468 C CA . LEU A 1 560 ? 12.135 0.396 12.712 1.00 82.50 560 LEU A CA 1
ATOM 4469 C C . LEU A 1 560 ? 12.030 1.369 11.524 1.00 82.50 560 LEU A C 1
ATOM 4471 O O . LEU A 1 560 ? 12.443 2.516 11.645 1.00 82.50 560 LEU A O 1
ATOM 4475 N N . GLN A 1 561 ? 11.476 0.940 10.386 1.00 84.06 561 GLN A N 1
ATOM 4476 C CA . GLN A 1 561 ? 11.250 1.804 9.218 1.00 84.06 561 GLN A CA 1
ATOM 4477 C C . GLN A 1 561 ? 10.003 2.683 9.384 1.00 84.06 561 GLN A C 1
ATOM 4479 O O . GLN A 1 561 ? 9.891 3.729 8.751 1.00 84.06 561 GLN A O 1
ATOM 4484 N N . LYS A 1 562 ? 9.068 2.262 10.241 1.00 87.44 562 LYS A N 1
ATOM 4485 C CA . LYS A 1 562 ? 7.882 3.028 10.629 1.00 87.44 562 LYS A CA 1
ATOM 4486 C C . LYS A 1 562 ? 7.539 2.693 12.086 1.00 87.44 562 LYS A C 1
ATOM 4488 O O . LYS A 1 562 ? 6.667 1.845 12.317 1.00 87.44 562 LYS A O 1
ATOM 4493 N N . PRO A 1 563 ? 8.268 3.280 13.052 1.00 88.75 563 PRO A N 1
ATOM 4494 C CA . PRO A 1 563 ? 8.070 2.978 14.461 1.00 88.75 563 PRO A CA 1
ATOM 4495 C C . PRO A 1 563 ? 6.710 3.487 14.938 1.00 88.75 563 PRO A C 1
ATOM 4497 O O . PRO A 1 563 ? 6.075 4.332 14.304 1.00 88.75 563 PRO A O 1
ATOM 4500 N N . LEU A 1 564 ? 6.267 2.964 16.076 1.00 90.94 564 LEU A N 1
ATOM 4501 C CA . LEU A 1 564 ? 5.175 3.534 16.849 1.00 90.94 564 LEU A CA 1
ATOM 4502 C C . LEU A 1 564 ? 5.472 5.007 17.138 1.00 90.94 564 LEU A C 1
ATOM 4504 O O . LEU A 1 564 ? 6.616 5.423 17.321 1.00 90.94 564 LEU A O 1
ATOM 4508 N N . ILE A 1 565 ? 4.412 5.800 17.159 1.00 93.12 565 ILE A N 1
ATOM 4509 C CA . ILE A 1 565 ? 4.468 7.201 17.552 1.00 93.12 565 ILE A CA 1
ATOM 4510 C C . ILE A 1 565 ? 4.120 7.245 19.035 1.00 93.12 565 ILE A C 1
ATOM 4512 O O . ILE A 1 565 ? 3.092 6.702 19.438 1.00 93.12 565 ILE A O 1
ATOM 4516 N N . LEU A 1 566 ? 4.990 7.850 19.847 1.00 94.69 566 LEU A N 1
ATOM 4517 C CA . LEU A 1 566 ? 4.719 8.062 21.267 1.00 94.69 566 LEU A CA 1
ATOM 4518 C C . LEU A 1 566 ? 3.465 8.941 21.413 1.00 94.69 566 LEU A C 1
ATOM 4520 O O . LEU A 1 566 ? 3.514 10.089 20.964 1.00 94.69 566 LEU A O 1
ATOM 4524 N N . PRO A 1 567 ? 2.383 8.461 22.057 1.00 95.81 567 PRO A N 1
ATOM 4525 C CA . PRO A 1 567 ? 1.199 9.283 22.265 1.00 95.81 567 PRO A CA 1
ATOM 4526 C C . PRO A 1 567 ? 1.542 10.481 23.153 1.00 95.81 567 PRO A C 1
ATOM 4528 O O . PRO A 1 567 ? 2.069 10.310 24.254 1.00 95.81 567 PRO A O 1
ATOM 4531 N N . GLN A 1 568 ? 1.253 11.700 22.705 1.00 96.00 568 GLN A N 1
ATOM 4532 C CA . GLN A 1 568 ? 1.611 12.920 23.438 1.00 96.00 568 GLN A CA 1
ATOM 4533 C C . GLN A 1 568 ? 0.839 13.041 24.759 1.00 96.00 568 GLN A C 1
ATOM 4535 O O . GLN A 1 568 ? 1.376 13.499 25.776 1.00 96.00 568 GLN A O 1
ATOM 4540 N N . SER A 1 569 ? -0.419 12.598 24.751 1.00 97.44 569 SER A N 1
ATOM 4541 C CA . SER A 1 569 ? -1.297 12.575 25.919 1.00 97.44 569 SER A CA 1
ATOM 4542 C C . SER A 1 569 ? -0.752 11.650 27.010 1.00 97.44 569 SER A C 1
ATOM 4544 O O . SER A 1 569 ? -0.538 12.118 28.126 1.00 97.44 569 SER A O 1
ATOM 4546 N N . TRP A 1 570 ? -0.450 10.393 26.672 1.00 98.00 570 TRP A N 1
ATOM 4547 C CA . TRP A 1 570 ? 0.035 9.378 27.611 1.00 98.00 570 TRP A CA 1
ATOM 4548 C C . TRP A 1 570 ? 1.520 9.497 27.948 1.00 98.00 570 TRP A C 1
ATOM 4550 O O . TRP A 1 570 ? 1.905 9.275 29.087 1.00 98.00 570 TRP A O 1
ATOM 4560 N N . GLY A 1 571 ? 2.373 9.819 26.976 1.00 96.62 571 GLY A N 1
ATOM 4561 C CA . GLY A 1 571 ? 3.822 9.886 27.163 1.00 96.62 571 GLY A CA 1
ATOM 4562 C C . GLY A 1 571 ? 4.273 11.119 27.939 1.00 96.62 571 GLY A C 1
ATOM 4563 O O . GLY A 1 571 ? 5.207 11.025 28.739 1.00 96.62 571 GLY A O 1
ATOM 4564 N N . ASN A 1 572 ? 3.616 12.262 27.690 1.00 96.50 572 ASN A N 1
ATOM 4565 C CA . ASN A 1 572 ? 3.807 13.545 28.376 1.00 96.50 572 ASN A CA 1
ATOM 4566 C C . ASN A 1 572 ? 5.281 13.864 28.706 1.00 96.50 572 ASN A C 1
ATOM 4568 O O . ASN A 1 572 ? 5.644 14.077 29.862 1.00 96.50 572 ASN A O 1
ATOM 4572 N N . GLY A 1 573 ? 6.166 13.813 27.706 1.00 88.94 573 GLY A N 1
ATOM 4573 C CA . GLY A 1 573 ? 7.586 14.121 27.902 1.00 88.94 573 GLY A CA 1
ATOM 4574 C C . GLY A 1 573 ? 8.275 13.239 28.951 1.00 88.94 573 GLY A C 1
ATOM 4575 O O . GLY A 1 573 ? 8.986 13.762 29.801 1.00 88.94 573 GLY A O 1
ATOM 4576 N N . THR A 1 574 ? 8.064 11.916 28.896 1.00 90.00 574 THR A N 1
ATOM 4577 C CA . THR A 1 574 ? 8.590 10.865 29.808 1.00 90.00 574 THR A CA 1
ATOM 4578 C C . THR A 1 574 ? 7.919 10.757 31.180 1.00 90.00 574 THR A C 1
ATOM 4580 O O . THR A 1 574 ? 8.218 9.830 31.939 1.00 90.00 574 THR A O 1
ATOM 4583 N N . LYS A 1 575 ? 6.970 11.646 31.500 1.00 97.12 575 LYS A N 1
ATOM 4584 C CA . LYS A 1 575 ? 6.275 11.625 32.793 1.00 97.12 575 LYS A CA 1
ATOM 4585 C C . LYS A 1 575 ? 5.326 10.437 32.930 1.00 97.12 575 LYS A C 1
ATOM 4587 O O . LYS A 1 575 ? 5.235 9.873 34.018 1.00 97.12 575 LYS A O 1
ATOM 4592 N N . GLY A 1 576 ? 4.688 10.013 31.842 1.00 97.94 576 GLY A N 1
ATOM 4593 C CA . GLY A 1 576 ? 3.738 8.903 31.863 1.00 97.94 576 GLY A CA 1
ATOM 4594 C C . GLY A 1 576 ? 4.361 7.508 31.844 1.00 97.94 576 GLY A C 1
ATOM 4595 O O . GLY A 1 576 ? 5.570 7.337 31.657 1.00 97.94 576 GLY A O 1
ATOM 4596 N N . GLY A 1 577 ? 3.524 6.498 32.044 1.00 98.19 577 GLY A N 1
ATOM 4597 C CA . GLY A 1 577 ? 3.928 5.099 32.121 1.00 98.19 577 GLY A CA 1
ATOM 4598 C C . GLY A 1 577 ? 2.764 4.170 32.448 1.00 98.19 577 GLY A C 1
ATOM 4599 O O . GLY A 1 577 ? 1.604 4.577 32.443 1.00 98.19 577 GLY A O 1
ATOM 4600 N N . ILE A 1 578 ? 3.094 2.909 32.714 1.00 98.69 578 ILE A N 1
ATOM 4601 C CA . ILE A 1 578 ? 2.131 1.882 33.111 1.00 98.69 578 ILE A CA 1
ATOM 4602 C C . ILE A 1 578 ? 2.705 1.138 34.308 1.00 98.69 578 ILE A C 1
ATOM 4604 O O . ILE A 1 578 ? 3.787 0.558 34.210 1.00 98.69 578 ILE A O 1
ATOM 4608 N N . ASP A 1 579 ? 1.949 1.103 35.398 1.00 98.50 579 ASP A N 1
ATOM 4609 C CA . ASP A 1 579 ? 2.262 0.276 36.556 1.00 98.50 579 ASP A CA 1
ATOM 4610 C C . ASP A 1 579 ? 1.183 -0.796 36.737 1.00 98.50 579 ASP A C 1
ATOM 4612 O O . ASP A 1 579 ? -0.003 -0.530 36.553 1.00 98.50 579 ASP A O 1
ATOM 4616 N N . ILE A 1 580 ? 1.584 -2.018 37.094 1.00 98.56 580 ILE A N 1
ATOM 4617 C CA . ILE A 1 580 ? 0.661 -3.127 37.371 1.00 98.56 580 ILE A CA 1
ATOM 4618 C C . ILE A 1 580 ? 1.033 -3.747 38.707 1.00 98.56 580 ILE A C 1
ATOM 4620 O O . ILE A 1 580 ? 2.126 -4.294 38.845 1.00 98.56 580 ILE A O 1
ATOM 4624 N N . PHE A 1 581 ? 0.147 -3.654 39.693 1.00 98.50 581 PHE A N 1
ATOM 4625 C CA . PHE A 1 581 ? 0.422 -4.108 41.057 1.00 98.50 581 PHE A CA 1
ATOM 4626 C C . PHE A 1 581 ? -0.867 -4.387 41.831 1.00 98.50 581 PHE A C 1
ATOM 4628 O O . PHE A 1 581 ? -1.948 -3.923 41.468 1.00 98.50 581 PHE A O 1
ATOM 4635 N N . LYS A 1 582 ? -0.762 -5.143 42.928 1.00 97.62 582 LYS A N 1
ATOM 4636 C CA . LYS A 1 582 ? -1.895 -5.362 43.834 1.00 97.62 582 LYS A CA 1
ATOM 4637 C C . LYS A 1 582 ? -2.232 -4.067 44.582 1.00 97.62 582 LYS A C 1
ATOM 4639 O O . LYS A 1 582 ? -1.384 -3.529 45.290 1.00 97.62 582 LYS A O 1
ATOM 4644 N N . LYS A 1 583 ? -3.474 -3.593 44.467 1.00 96.56 583 LYS A N 1
ATOM 4645 C CA . LYS A 1 583 ? -3.993 -2.413 45.172 1.00 96.56 583 LYS A CA 1
ATOM 4646 C C . LYS A 1 583 ? -5.372 -2.720 45.749 1.00 96.56 583 LYS A C 1
ATOM 4648 O O . LYS A 1 583 ? -6.344 -2.887 45.011 1.00 96.56 583 LYS A O 1
ATOM 4653 N N . GLY A 1 584 ? -5.454 -2.784 47.078 1.00 94.94 584 GLY A N 1
ATOM 4654 C CA . GLY A 1 584 ? -6.677 -3.194 47.770 1.00 94.94 584 GLY A CA 1
ATOM 4655 C C . GLY A 1 584 ? -7.101 -4.605 47.353 1.00 94.94 584 GLY A C 1
ATOM 4656 O O . GLY A 1 584 ? -6.302 -5.541 47.425 1.00 94.94 584 GLY A O 1
ATOM 4657 N N . SER A 1 585 ? -8.346 -4.739 46.897 1.00 95.75 585 SER A N 1
ATOM 4658 C CA . SER A 1 585 ? -8.930 -5.986 46.387 1.00 95.75 585 SER A CA 1
ATOM 4659 C C . SER A 1 585 ? -8.626 -6.266 44.910 1.00 95.75 585 SER A C 1
ATOM 4661 O O . SER A 1 585 ? -9.037 -7.311 44.423 1.00 95.75 585 SER A O 1
ATOM 4663 N N . SER A 1 586 ? -7.914 -5.381 44.202 1.00 97.62 586 SER A N 1
ATOM 4664 C CA . SER A 1 586 ? -7.615 -5.512 42.767 1.00 97.62 586 SER A CA 1
ATOM 4665 C C . SER A 1 586 ? -6.135 -5.779 42.488 1.00 97.62 586 SER A C 1
ATOM 4667 O O . SER A 1 586 ? -5.254 -5.449 43.288 1.00 97.62 586 SER A O 1
ATOM 4669 N N . VAL A 1 587 ? -5.847 -6.313 41.305 1.00 98.50 587 VAL A N 1
ATOM 4670 C CA . VAL A 1 587 ? -4.602 -6.037 40.588 1.00 98.50 587 VAL A CA 1
ATOM 4671 C C . VAL A 1 587 ? -4.888 -4.882 39.639 1.00 98.50 587 VAL A C 1
ATOM 4673 O O . VAL A 1 587 ? -5.596 -5.031 38.645 1.00 98.50 587 VAL A O 1
ATOM 4676 N N . LEU A 1 588 ? -4.352 -3.713 39.969 1.00 98.56 588 LEU A N 1
ATOM 4677 C CA . LEU A 1 588 ? -4.601 -2.492 39.226 1.00 98.56 588 LEU A CA 1
ATOM 4678 C C . LEU A 1 588 ? -3.595 -2.362 38.088 1.00 98.56 588 LEU A C 1
ATOM 4680 O O . LEU A 1 588 ? -2.392 -2.311 38.339 1.00 98.56 588 LEU A O 1
ATOM 4684 N N . VAL A 1 589 ? -4.090 -2.228 36.859 1.00 98.69 589 VAL A N 1
ATOM 4685 C CA . VAL A 1 589 ? -3.327 -1.636 35.756 1.00 98.69 589 VAL A CA 1
ATOM 4686 C C . VAL A 1 589 ? -3.551 -0.126 35.802 1.00 98.69 589 VAL A C 1
ATOM 4688 O O . VAL A 1 589 ? -4.647 0.348 35.507 1.00 98.69 589 VAL A O 1
ATOM 4691 N N . ASN A 1 590 ? -2.522 0.621 36.188 1.00 98.62 590 ASN A N 1
ATOM 4692 C CA . ASN A 1 590 ? -2.520 2.078 36.239 1.00 98.62 590 ASN A CA 1
ATOM 4693 C C . ASN A 1 590 ? -1.744 2.643 35.045 1.00 98.62 590 ASN A C 1
ATOM 4695 O O . ASN A 1 590 ? -0.513 2.621 35.039 1.00 98.62 590 ASN A O 1
ATOM 4699 N N . SER A 1 591 ? -2.461 3.153 34.048 1.00 98.62 591 SER A N 1
ATOM 4700 C CA . SER A 1 591 ? -1.879 3.884 32.921 1.00 98.62 591 SER A CA 1
ATOM 4701 C C . SER A 1 591 ? -1.921 5.375 33.227 1.00 98.62 591 SER A C 1
ATOM 4703 O O . SER A 1 591 ? -2.984 5.978 33.135 1.00 98.62 591 SER A O 1
ATOM 4705 N N . TYR A 1 592 ? -0.787 5.968 33.590 1.00 98.56 592 TYR A N 1
ATOM 4706 C CA . TYR A 1 592 ? -0.700 7.356 34.054 1.00 98.56 592 TYR A CA 1
ATOM 4707 C C . TYR A 1 592 ? 0.046 8.242 33.056 1.00 98.56 592 TYR A C 1
ATOM 4709 O O . TYR A 1 592 ? 0.891 7.766 32.291 1.00 98.56 592 TYR A O 1
ATOM 4717 N N . SER A 1 593 ? -0.230 9.548 33.080 1.00 98.31 593 SER A N 1
ATOM 4718 C CA . SER A 1 593 ? 0.421 10.528 32.193 1.00 98.31 593 SER A CA 1
ATOM 4719 C C . SER A 1 593 ? 1.259 11.571 32.931 1.00 98.31 593 SER A C 1
ATOM 4721 O O . SER A 1 593 ? 2.095 12.239 32.321 1.00 98.31 593 SER A O 1
ATOM 4723 N N . GLY A 1 594 ? 1.118 11.669 34.250 1.00 97.62 594 GLY A N 1
ATOM 4724 C CA . GLY A 1 594 ? 1.829 12.617 35.094 1.00 97.62 594 GLY A CA 1
ATOM 4725 C C . GLY A 1 594 ? 1.345 14.060 34.937 1.00 97.62 594 GLY A C 1
ATOM 4726 O O . GLY A 1 594 ? 0.434 14.379 34.174 1.00 97.62 594 GLY A O 1
ATOM 4727 N N . GLU A 1 595 ? 1.988 14.952 35.682 1.00 97.75 595 GLU A N 1
ATOM 4728 C CA . GLU A 1 595 ? 1.581 16.354 35.801 1.00 97.75 595 GLU A CA 1
ATOM 4729 C C . GLU A 1 595 ? 1.706 17.156 34.498 1.00 97.75 595 GLU A C 1
ATOM 4731 O O . GLU A 1 595 ? 2.670 17.017 33.726 1.00 97.75 595 GLU A O 1
ATOM 4736 N N . ARG A 1 596 ? 0.739 18.052 34.282 1.00 97.31 596 ARG A N 1
ATOM 4737 C CA . ARG A 1 596 ? 0.701 18.976 33.144 1.00 97.31 596 ARG A CA 1
ATOM 4738 C C . ARG A 1 596 ? -0.200 20.177 33.388 1.00 97.31 596 ARG A C 1
ATOM 4740 O O . ARG A 1 596 ? -1.019 20.188 34.300 1.00 97.31 596 ARG A O 1
ATOM 4747 N N . GLU A 1 597 ? -0.061 21.169 32.524 1.00 97.50 597 GLU A N 1
ATOM 4748 C CA . GLU A 1 597 ? -0.937 22.333 32.462 1.00 97.50 597 GLU A CA 1
ATOM 4749 C C . GLU A 1 597 ? -1.722 22.314 31.154 1.00 97.50 597 GLU A C 1
ATOM 4751 O O . GLU A 1 597 ? -1.217 21.852 30.130 1.00 97.50 597 GLU A O 1
ATOM 4756 N N . MET A 1 598 ? -2.956 22.803 31.207 1.00 98.12 598 MET A N 1
ATOM 4757 C CA . MET A 1 598 ? -3.816 23.006 30.047 1.00 98.12 598 MET A CA 1
ATOM 4758 C C . MET A 1 598 ? -4.399 24.414 30.108 1.00 98.12 598 MET A C 1
ATOM 4760 O O . MET A 1 598 ? -4.816 24.877 31.174 1.00 98.12 598 MET A O 1
ATOM 4764 N N . LYS A 1 599 ? -4.432 25.096 28.969 1.00 98.50 599 LYS A N 1
ATOM 4765 C CA . LYS A 1 599 ? -5.139 26.360 28.776 1.00 98.50 599 LYS A CA 1
ATOM 4766 C C . LYS A 1 599 ? -6.592 26.111 28.420 1.00 98.50 599 LYS A C 1
ATOM 4768 O O . LYS A 1 599 ? -6.935 25.078 27.849 1.00 98.50 599 LYS A O 1
ATOM 4773 N N . LYS A 1 600 ? -7.460 27.073 28.729 1.00 98.31 600 LYS A N 1
ATOM 4774 C CA . LYS A 1 600 ? -8.857 27.025 28.287 1.00 98.31 600 LYS A CA 1
ATOM 4775 C C . LYS A 1 600 ? -8.932 26.797 26.771 1.00 98.31 600 LYS A C 1
ATOM 4777 O O . LYS A 1 600 ? -8.399 27.585 25.997 1.00 98.31 600 LYS A O 1
ATOM 4782 N N . GLY A 1 601 ? -9.654 25.757 26.363 1.00 98.12 601 GLY A N 1
ATOM 4783 C CA . GLY A 1 601 ? -9.805 25.337 24.969 1.00 98.12 601 GLY A CA 1
ATOM 4784 C C . GLY A 1 601 ? -8.829 24.244 24.526 1.00 98.12 601 GLY A C 1
ATOM 4785 O O . GLY A 1 601 ? -9.083 23.604 23.504 1.00 98.12 601 GLY A O 1
ATOM 4786 N N . ASP A 1 602 ? -7.769 23.967 25.293 1.00 98.38 602 ASP A N 1
ATOM 4787 C CA . ASP A 1 602 ? -6.852 22.870 24.987 1.00 98.38 602 ASP A CA 1
ATOM 4788 C C . ASP A 1 602 ? -7.592 21.532 25.005 1.00 98.38 602 ASP A C 1
ATOM 4790 O O . ASP A 1 602 ? -8.424 21.265 25.876 1.00 98.38 602 ASP A O 1
ATOM 4794 N N . THR A 1 603 ? -7.256 20.673 24.041 1.00 98.44 603 THR A N 1
ATOM 4795 C CA . THR A 1 603 ? -7.831 19.334 23.902 1.00 98.44 603 THR A CA 1
ATOM 4796 C C . THR A 1 603 ? -6.728 18.289 23.810 1.00 98.44 603 THR A C 1
ATOM 4798 O O . THR A 1 603 ? -5.838 18.382 22.965 1.00 98.44 603 THR A O 1
ATOM 4801 N N . LEU A 1 604 ? -6.817 17.259 24.648 1.00 98.31 604 LEU A N 1
ATOM 4802 C CA . LEU A 1 604 ? -5.940 16.090 24.629 1.00 98.31 604 LEU A CA 1
ATOM 4803 C C . LEU A 1 604 ? -6.742 14.829 24.312 1.00 98.31 604 LEU A C 1
ATOM 4805 O O . LEU A 1 604 ? -7.879 14.688 24.756 1.00 98.31 604 LEU A O 1
ATOM 4809 N N . TYR A 1 605 ? -6.130 13.896 23.584 1.00 98.62 605 TYR A N 1
ATOM 4810 C CA . TYR A 1 605 ? -6.760 12.633 23.199 1.00 98.62 605 TYR A CA 1
ATOM 4811 C C . TYR A 1 605 ? -6.105 11.465 23.931 1.00 98.62 605 TYR A C 1
ATOM 4813 O O . TYR A 1 605 ? -4.980 11.080 23.621 1.00 98.62 605 TYR A O 1
ATOM 4821 N N . TYR A 1 606 ? -6.809 10.890 24.897 1.00 98.62 606 TYR A N 1
ATOM 4822 C CA . TYR A 1 606 ? -6.385 9.728 25.679 1.00 98.62 606 TYR A CA 1
ATOM 4823 C C . TYR A 1 606 ? -6.991 8.446 25.105 1.00 98.62 606 TYR A C 1
ATOM 4825 O O . TYR A 1 606 ? -7.658 7.680 25.796 1.00 98.62 606 TYR A O 1
ATOM 4833 N N . ASN A 1 607 ? -6.799 8.239 23.804 1.00 98.56 607 ASN A N 1
ATOM 4834 C CA . ASN A 1 607 ? -7.372 7.098 23.101 1.00 98.56 607 ASN A CA 1
ATOM 4835 C C . ASN A 1 607 ? -6.776 5.794 23.645 1.00 98.56 607 ASN A C 1
ATOM 4837 O O . ASN A 1 607 ? -5.601 5.732 24.018 1.00 98.56 607 ASN A O 1
ATOM 4841 N N . PHE A 1 608 ? -7.566 4.730 23.667 1.00 98.62 608 PHE A N 1
ATOM 4842 C CA . PHE A 1 608 ? -7.069 3.407 24.019 1.00 98.62 608 PHE A CA 1
ATOM 4843 C C . PHE A 1 608 ? -7.929 2.324 23.385 1.00 98.62 608 PHE A C 1
ATOM 4845 O O . PHE A 1 608 ? -9.057 2.559 22.958 1.00 98.62 608 PHE A O 1
ATOM 4852 N N . ARG A 1 609 ? -7.373 1.120 23.318 1.00 98.25 609 ARG A N 1
ATOM 4853 C CA . ARG A 1 609 ? -8.067 -0.073 22.839 1.00 98.25 609 ARG A CA 1
ATOM 4854 C C . ARG A 1 609 ? -8.075 -1.130 23.903 1.00 98.25 609 ARG A C 1
ATOM 4856 O O . ARG A 1 609 ? -7.104 -1.231 24.651 1.00 98.25 609 ARG A O 1
ATOM 4863 N N . LEU A 1 610 ? -9.137 -1.920 23.912 1.00 98.75 610 LEU A N 1
ATOM 4864 C CA . LEU A 1 610 ? -9.249 -3.125 24.713 1.00 98.75 610 LEU A CA 1
ATOM 4865 C C . LEU A 1 610 ? -9.544 -4.317 23.804 1.00 98.75 610 LEU A C 1
ATOM 4867 O O . LEU A 1 610 ? -10.217 -4.172 22.789 1.00 98.75 610 LEU A O 1
ATOM 4871 N N . ILE A 1 611 ? -9.073 -5.503 24.181 1.00 98.56 611 ILE A N 1
ATOM 4872 C CA . ILE A 1 611 ? -9.502 -6.760 23.562 1.00 98.56 611 ILE A CA 1
ATOM 4873 C C . ILE A 1 611 ? -9.869 -7.737 24.666 1.00 98.56 611 ILE A C 1
ATOM 4875 O O . ILE A 1 611 ? -9.010 -8.131 25.462 1.00 98.56 611 ILE A O 1
ATOM 4879 N N . VAL A 1 612 ? -11.145 -8.116 24.716 1.00 98.38 612 VAL A N 1
ATOM 4880 C CA . VAL A 1 612 ? -11.667 -9.064 25.702 1.00 98.38 612 VAL A CA 1
ATOM 4881 C C . VAL A 1 612 ? -11.381 -10.483 25.232 1.00 98.38 612 VAL A C 1
ATOM 4883 O O . VAL A 1 612 ? -11.964 -10.961 24.262 1.00 98.38 612 VAL A O 1
ATOM 4886 N N . THR A 1 613 ? -10.501 -11.174 25.945 1.00 97.06 613 THR A N 1
ATOM 4887 C CA . THR A 1 613 ? -10.125 -12.562 25.657 1.00 97.06 613 THR A CA 1
ATOM 4888 C C . THR A 1 613 ? -10.765 -13.514 26.661 1.00 97.06 613 THR A C 1
ATOM 4890 O O . THR A 1 613 ? -10.979 -13.122 27.814 1.00 97.06 613 THR A O 1
ATOM 4893 N N . PRO A 1 614 ? -11.014 -14.772 26.278 1.00 96.44 614 PRO A N 1
ATOM 4894 C CA . PRO A 1 614 ? -10.736 -15.423 24.986 1.00 96.44 614 PRO A CA 1
ATOM 4895 C C . PRO A 1 614 ? -11.802 -15.111 23.914 1.00 96.44 614 PRO A C 1
ATOM 4897 O O . PRO A 1 614 ? -12.813 -14.481 24.206 1.00 96.44 614 PRO A O 1
ATOM 4900 N N . PHE A 1 615 ? -11.560 -15.523 22.663 1.00 95.94 615 PHE A N 1
ATOM 4901 C CA . PHE A 1 615 ? -12.396 -15.149 21.510 1.00 95.94 615 PHE A CA 1
ATOM 4902 C C . PHE A 1 615 ? -13.527 -16.138 21.200 1.00 95.94 615 PHE A C 1
ATOM 4904 O O . PHE A 1 615 ? -14.649 -15.726 20.921 1.00 95.94 615 PHE A O 1
ATOM 4911 N N . HIS A 1 616 ? -13.223 -17.433 21.217 1.00 95.50 616 HIS A N 1
ATOM 4912 C CA . HIS A 1 616 ? -14.147 -18.533 20.941 1.00 95.50 616 HIS A CA 1
ATOM 4913 C C . HIS A 1 616 ? -13.571 -19.832 21.536 1.00 95.50 616 HIS A C 1
ATOM 4915 O O . HIS A 1 616 ? -12.374 -19.863 21.852 1.00 95.50 616 HIS A O 1
ATOM 4921 N N . PRO A 1 617 ? -14.367 -20.908 21.664 1.00 95.25 617 PRO A N 1
ATOM 4922 C CA . PRO A 1 617 ? -13.856 -22.190 22.133 1.00 95.25 617 PRO A CA 1
ATOM 4923 C C . PRO A 1 617 ? -12.796 -22.773 21.190 1.00 95.25 617 PRO A C 1
ATOM 4925 O O . PRO A 1 617 ? -12.864 -22.592 19.969 1.00 95.25 617 PRO A O 1
ATOM 4928 N N . ILE A 1 618 ? -11.804 -23.471 21.737 1.00 93.81 618 ILE A N 1
ATOM 4929 C CA . ILE A 1 618 ? -10.780 -24.160 20.949 1.00 93.81 618 ILE A CA 1
ATOM 4930 C C . ILE A 1 618 ? -11.369 -25.407 20.282 1.00 93.81 618 ILE A C 1
ATOM 4932 O O . ILE A 1 618 ? -12.132 -26.155 20.885 1.00 93.81 618 ILE A O 1
ATOM 4936 N N . ASN A 1 619 ? -10.971 -25.668 19.036 1.00 92.88 619 ASN A N 1
ATOM 4937 C CA . ASN A 1 619 ? -11.337 -26.894 18.330 1.00 92.88 619 ASN A CA 1
ATOM 4938 C C . ASN A 1 619 ? -10.257 -27.963 18.562 1.00 92.88 619 ASN A C 1
ATOM 4940 O O . ASN A 1 619 ? -9.267 -28.040 17.826 1.00 92.88 619 ASN A O 1
ATOM 4944 N N . THR A 1 620 ? -10.432 -28.759 19.617 1.00 93.62 620 THR A N 1
ATOM 4945 C CA . THR A 1 620 ? -9.495 -29.826 20.001 1.00 93.62 620 THR A CA 1
ATOM 4946 C C . THR A 1 620 ? -9.401 -30.916 18.937 1.00 93.62 620 THR A C 1
ATOM 4948 O O . THR A 1 620 ? -8.293 -31.336 18.606 1.00 93.62 620 THR A O 1
ATOM 4951 N N . ASP A 1 621 ? -10.520 -31.321 18.336 1.00 93.62 621 ASP A N 1
ATOM 4952 C CA . ASP A 1 621 ? -10.545 -32.338 17.277 1.00 93.62 621 ASP A CA 1
ATOM 4953 C C . ASP A 1 621 ? -9.682 -31.929 16.080 1.00 93.62 621 ASP A C 1
ATOM 4955 O O . ASP A 1 621 ? -8.876 -32.716 15.570 1.00 93.62 621 ASP A O 1
ATOM 4959 N N . PHE A 1 622 ? -9.785 -30.669 15.650 1.00 92.50 622 PHE A N 1
ATOM 4960 C CA . PHE A 1 622 ? -8.929 -30.122 14.602 1.00 92.50 622 PHE A CA 1
ATOM 4961 C C . PHE A 1 622 ? -7.456 -30.118 15.020 1.00 92.50 622 PHE A C 1
ATOM 4963 O O . PHE A 1 622 ? -6.607 -30.524 14.224 1.00 92.50 622 PHE A O 1
ATOM 4970 N N . GLN A 1 623 ? -7.149 -29.691 16.249 1.00 90.75 623 GLN A N 1
ATOM 4971 C CA . GLN A 1 623 ? -5.779 -29.624 16.765 1.00 90.75 623 GLN A CA 1
ATOM 4972 C C . GLN A 1 623 ? -5.100 -31.003 16.762 1.00 90.75 623 GLN A C 1
ATOM 4974 O O . GLN A 1 623 ? -3.952 -31.117 16.335 1.00 90.75 623 GLN A O 1
ATOM 4979 N N . TRP A 1 624 ? -5.804 -32.057 17.188 1.00 91.31 624 TRP A N 1
ATOM 4980 C CA . TRP A 1 624 ? -5.257 -33.418 17.246 1.00 91.31 624 TRP A CA 1
ATOM 4981 C C . TRP A 1 624 ? -5.210 -34.116 15.879 1.00 91.31 624 TRP A C 1
ATOM 4983 O O . TRP A 1 624 ? -4.289 -34.892 15.603 1.00 91.31 624 TRP A O 1
ATOM 4993 N N . SER A 1 625 ? -6.169 -33.834 14.993 1.00 94.12 625 SER A N 1
ATOM 4994 C CA . SER A 1 625 ? -6.214 -34.414 13.640 1.00 94.12 625 SER A CA 1
ATOM 4995 C C . SER A 1 625 ? -5.293 -33.707 12.633 1.00 94.12 625 SER A C 1
ATOM 4997 O O . SER A 1 625 ? -4.936 -34.286 11.599 1.00 94.12 625 SER A O 1
ATOM 4999 N N . SER A 1 626 ? -4.858 -32.478 12.925 1.00 94.50 626 SER A N 1
ATOM 5000 C CA . SER A 1 626 ? -4.039 -31.662 12.023 1.00 94.50 626 SER A CA 1
ATOM 5001 C C . SER A 1 626 ? -2.554 -31.708 12.379 1.00 94.50 626 SER A C 1
ATOM 5003 O O . SER A 1 626 ? -2.099 -31.075 13.325 1.00 94.50 626 SER A O 1
ATOM 5005 N N . ARG A 1 627 ? -1.758 -32.407 11.564 1.00 95.31 627 ARG A N 1
ATOM 5006 C CA . ARG A 1 627 ? -0.296 -32.478 11.686 1.00 95.31 627 ARG A CA 1
ATOM 5007 C C . ARG A 1 627 ? 0.338 -31.756 10.507 1.00 95.31 627 ARG A C 1
ATOM 5009 O O . ARG A 1 627 ? 0.201 -32.188 9.361 1.00 95.31 627 ARG A O 1
ATOM 5016 N N . PHE A 1 628 ? 0.995 -30.637 10.791 1.00 95.25 628 PHE A N 1
ATOM 5017 C CA . PHE A 1 628 ? 1.539 -29.745 9.772 1.00 95.25 628 PHE A CA 1
ATOM 5018 C C . PHE A 1 628 ? 2.977 -30.107 9.399 1.00 95.25 628 PHE A C 1
ATOM 5020 O O . PHE A 1 628 ? 3.824 -30.297 10.268 1.00 95.25 628 PHE A O 1
ATOM 5027 N N . VAL A 1 629 ? 3.280 -30.072 8.102 1.00 95.75 629 VAL A N 1
ATOM 5028 C CA . VAL A 1 629 ? 4.651 -29.945 7.589 1.00 95.75 629 VAL A CA 1
ATOM 5029 C C . VAL A 1 629 ? 4.811 -28.562 6.972 1.00 95.75 629 VAL A C 1
ATOM 5031 O O . VAL A 1 629 ? 4.074 -28.192 6.064 1.00 95.75 629 VAL A O 1
ATOM 5034 N N . HIS A 1 630 ? 5.785 -27.789 7.452 1.00 95.06 630 HIS A N 1
ATOM 5035 C CA . HIS A 1 630 ? 6.102 -26.455 6.934 1.00 95.06 630 HIS A CA 1
ATOM 5036 C C . HIS A 1 630 ? 7.314 -26.520 5.996 1.00 95.06 630 HIS A C 1
ATOM 5038 O O . HIS A 1 630 ? 8.402 -26.056 6.333 1.00 95.06 630 HIS A O 1
ATOM 5044 N N . LYS A 1 631 ? 7.152 -27.164 4.835 1.00 93.31 631 LYS A N 1
ATOM 5045 C CA . LYS A 1 631 ? 8.208 -27.311 3.822 1.00 93.31 631 LYS A CA 1
ATOM 5046 C C . LYS A 1 631 ? 7.615 -27.770 2.489 1.00 93.31 631 LYS A C 1
ATOM 5048 O O . LYS A 1 631 ? 6.642 -28.516 2.477 1.00 93.31 631 LYS A O 1
ATOM 5053 N N . TYR A 1 632 ? 8.242 -27.387 1.376 1.00 94.81 632 TYR A N 1
ATOM 5054 C CA . TYR A 1 632 ? 7.967 -27.998 0.073 1.00 94.81 632 TYR A CA 1
ATOM 5055 C C . TYR A 1 632 ? 8.693 -29.345 -0.045 1.00 94.81 632 TYR A C 1
ATOM 5057 O O . TYR A 1 632 ? 9.924 -29.388 -0.034 1.00 94.81 632 TYR A O 1
ATOM 5065 N N . LEU A 1 633 ? 7.923 -30.431 -0.123 1.00 96.12 633 LEU A N 1
ATOM 5066 C CA . LEU A 1 633 ? 8.381 -31.819 -0.250 1.00 96.12 633 LEU A CA 1
ATOM 5067 C C . LEU A 1 633 ? 7.479 -32.567 -1.234 1.00 96.12 633 LEU A C 1
ATOM 5069 O O . LEU A 1 633 ? 6.329 -32.172 -1.427 1.00 96.12 633 LEU A O 1
ATOM 5073 N N . ASN A 1 634 ? 7.963 -33.676 -1.795 1.00 96.00 634 ASN A N 1
ATOM 5074 C CA . ASN A 1 634 ? 7.115 -34.591 -2.560 1.00 96.00 634 ASN A CA 1
ATOM 5075 C C . ASN A 1 634 ? 5.955 -35.090 -1.691 1.00 96.00 634 ASN A C 1
ATOM 5077 O O . ASN A 1 634 ? 6.140 -35.380 -0.507 1.00 96.00 634 ASN A O 1
ATOM 5081 N N . VAL A 1 635 ? 4.765 -35.189 -2.282 1.00 96.44 635 VAL A N 1
ATOM 5082 C CA . VAL A 1 635 ? 3.527 -35.466 -1.545 1.00 96.44 635 VAL A CA 1
ATOM 5083 C C . VAL A 1 635 ? 3.582 -36.823 -0.828 1.00 96.44 635 VAL A C 1
ATOM 5085 O O . VAL A 1 635 ? 3.243 -36.891 0.354 1.00 96.44 635 VAL A O 1
ATOM 5088 N N . ASP A 1 636 ? 4.119 -37.864 -1.472 1.00 96.31 636 ASP A N 1
ATOM 5089 C CA . ASP A 1 636 ? 4.301 -39.191 -0.859 1.00 96.31 636 ASP A CA 1
ATOM 5090 C C . ASP A 1 636 ? 5.188 -39.139 0.387 1.00 96.31 636 ASP A C 1
ATOM 5092 O O . ASP A 1 636 ? 4.908 -39.781 1.399 1.00 96.31 636 ASP A O 1
ATOM 5096 N N . THR A 1 637 ? 6.238 -38.313 0.356 1.00 97.06 637 THR A N 1
ATOM 5097 C CA . THR A 1 637 ? 7.103 -38.091 1.518 1.00 97.06 637 THR A CA 1
ATOM 5098 C C . THR A 1 637 ? 6.334 -37.412 2.645 1.00 97.06 637 THR A C 1
ATOM 5100 O O . THR A 1 637 ? 6.477 -37.798 3.802 1.00 97.06 637 THR A O 1
ATOM 5103 N N . VAL A 1 638 ? 5.491 -36.423 2.331 1.00 96.62 638 VAL A N 1
ATOM 5104 C CA . VAL A 1 638 ? 4.657 -35.763 3.345 1.00 96.62 638 VAL A CA 1
ATOM 5105 C C . VAL A 1 638 ? 3.678 -36.753 3.978 1.00 96.62 638 VAL A C 1
ATOM 5107 O O . VAL A 1 638 ? 3.526 -36.762 5.201 1.00 96.62 638 VAL A O 1
ATOM 5110 N N . LYS A 1 639 ? 3.068 -37.628 3.170 1.00 95.94 639 LYS A N 1
ATOM 5111 C CA . LYS A 1 639 ? 2.177 -38.686 3.653 1.00 95.94 639 LYS A CA 1
ATOM 5112 C C . LYS A 1 639 ? 2.909 -39.681 4.555 1.00 95.94 639 LYS A C 1
ATOM 5114 O O . LYS A 1 639 ? 2.402 -40.002 5.627 1.00 95.94 639 LYS A O 1
ATOM 5119 N N . ALA A 1 640 ? 4.103 -40.120 4.160 1.00 96.56 640 ALA A N 1
ATOM 5120 C CA . ALA A 1 640 ? 4.925 -41.055 4.930 1.00 96.56 640 ALA A CA 1
ATOM 5121 C C . ALA A 1 640 ? 5.357 -40.493 6.298 1.00 96.56 640 ALA A C 1
ATOM 5123 O O . ALA A 1 640 ? 5.486 -41.249 7.256 1.00 96.56 640 ALA A O 1
ATOM 5124 N N . LEU A 1 641 ? 5.511 -39.169 6.424 1.00 96.00 641 LEU A N 1
ATOM 5125 C CA . LEU A 1 641 ? 5.759 -38.494 7.708 1.00 96.00 641 LEU A CA 1
ATOM 5126 C C . LEU A 1 641 ? 4.532 -38.473 8.640 1.00 96.00 641 LEU A C 1
ATOM 5128 O O . LEU A 1 641 ? 4.619 -37.978 9.762 1.00 96.00 641 LEU A O 1
ATOM 5132 N N . GLY A 1 642 ? 3.373 -38.953 8.180 1.00 95.44 642 GLY A N 1
ATOM 5133 C CA . GLY A 1 642 ? 2.124 -38.948 8.937 1.00 95.44 642 GLY A CA 1
ATOM 5134 C C . GLY A 1 642 ? 1.446 -37.578 9.014 1.00 95.44 642 GLY A C 1
ATOM 5135 O O . GLY A 1 642 ? 0.479 -37.428 9.765 1.00 95.44 642 GLY A O 1
ATOM 5136 N N . ALA A 1 643 ? 1.918 -36.580 8.263 1.00 96.44 643 ALA A N 1
ATOM 5137 C CA . ALA A 1 643 ? 1.298 -35.262 8.203 1.00 96.44 643 ALA A CA 1
ATOM 5138 C C . ALA A 1 643 ? -0.096 -35.327 7.558 1.00 96.44 643 ALA A C 1
ATOM 5140 O O . ALA A 1 643 ? -0.400 -36.231 6.783 1.00 96.44 643 ALA A O 1
ATOM 5141 N N . THR A 1 644 ? -0.942 -34.347 7.868 1.00 96.75 644 THR A N 1
ATOM 5142 C CA . THR A 1 644 ? -2.275 -34.192 7.261 1.00 96.75 644 THR A CA 1
ATOM 5143 C C . THR A 1 644 ? -2.436 -32.855 6.546 1.00 96.75 644 THR A C 1
ATOM 5145 O O . THR A 1 644 ? -3.322 -32.716 5.704 1.00 96.75 644 THR A O 1
ATOM 5148 N N . VAL A 1 645 ? -1.558 -31.881 6.821 1.00 97.19 645 VAL A N 1
ATOM 5149 C CA . VAL A 1 645 ? -1.568 -30.568 6.169 1.00 97.19 645 VAL A CA 1
ATOM 5150 C C . VAL A 1 645 ? -0.158 -30.163 5.742 1.00 97.19 645 VAL A C 1
ATOM 5152 O O . VAL A 1 645 ? 0.770 -30.145 6.551 1.00 97.19 645 VAL A O 1
ATOM 5155 N N . VAL A 1 646 ? 0.001 -29.771 4.480 1.00 96.94 646 VAL A N 1
ATOM 5156 C CA . VAL A 1 646 ? 1.242 -29.189 3.956 1.00 96.94 646 VAL A CA 1
ATOM 5157 C C . VAL A 1 646 ? 1.116 -27.675 3.944 1.00 96.94 646 VAL A C 1
ATOM 5159 O O . VAL A 1 646 ? 0.208 -27.137 3.317 1.00 96.94 646 VAL A O 1
ATOM 5162 N N . ASN A 1 647 ? 2.021 -26.968 4.612 1.00 95.88 647 ASN A N 1
ATOM 5163 C CA . ASN A 1 647 ? 2.098 -25.515 4.548 1.00 95.88 647 ASN A CA 1
ATOM 5164 C C . ASN A 1 647 ? 3.211 -25.086 3.585 1.00 95.88 647 ASN A C 1
ATOM 5166 O O . ASN A 1 647 ? 4.397 -25.274 3.867 1.00 95.88 647 ASN A O 1
ATOM 5170 N N . ILE A 1 648 ? 2.819 -24.492 2.457 1.00 93.44 648 ILE A N 1
ATOM 5171 C CA . ILE A 1 648 ? 3.723 -24.022 1.408 1.00 93.44 648 ILE A CA 1
ATOM 5172 C C . ILE A 1 648 ? 3.945 -22.519 1.554 1.00 93.44 648 ILE A C 1
ATOM 5174 O O . ILE A 1 648 ? 3.067 -21.700 1.276 1.00 93.44 648 ILE A O 1
ATOM 5178 N N . HIS A 1 649 ? 5.158 -22.165 1.966 1.00 92.06 649 HIS A N 1
ATOM 5179 C CA . HIS A 1 649 ? 5.643 -20.789 1.998 1.00 92.06 649 HIS A CA 1
ATOM 5180 C C . HIS A 1 649 ? 6.166 -20.347 0.615 1.00 92.06 649 HIS A C 1
ATOM 5182 O O . HIS A 1 649 ? 6.335 -21.174 -0.289 1.00 92.06 649 HIS A O 1
ATOM 5188 N N . GLN A 1 650 ? 6.423 -19.049 0.427 1.00 90.44 650 GLN A N 1
ATOM 5189 C CA . GLN A 1 650 ? 7.118 -18.563 -0.769 1.00 90.44 650 GLN A CA 1
ATOM 5190 C C . GLN A 1 650 ? 8.590 -19.007 -0.810 1.00 90.44 650 GLN A C 1
ATOM 5192 O O . GLN A 1 650 ? 9.144 -19.454 0.197 1.00 90.44 650 GLN A O 1
ATOM 5197 N N . GLY A 1 651 ? 9.236 -18.820 -1.963 1.00 88.75 651 GLY A N 1
ATOM 5198 C CA . GLY A 1 651 ? 10.620 -19.233 -2.216 1.00 88.75 651 GLY A CA 1
ATOM 5199 C C . GLY A 1 651 ? 10.744 -20.704 -2.619 1.00 88.75 651 GLY A C 1
ATOM 5200 O O . GLY A 1 651 ? 11.822 -21.283 -2.529 1.00 88.75 651 GLY A O 1
ATOM 5201 N N . THR A 1 652 ? 9.642 -21.322 -3.045 1.00 92.38 652 THR A N 1
ATOM 5202 C CA . THR A 1 652 ? 9.590 -22.724 -3.480 1.00 92.38 652 THR A CA 1
ATOM 5203 C C . THR A 1 652 ? 9.328 -22.799 -4.988 1.00 92.38 652 THR A C 1
ATOM 5205 O O . THR A 1 652 ? 8.795 -21.845 -5.554 1.00 92.38 652 THR A O 1
ATOM 5208 N N . PRO A 1 653 ? 9.649 -23.911 -5.677 1.00 93.00 653 PRO A N 1
ATOM 5209 C CA . PRO A 1 653 ? 9.413 -24.033 -7.120 1.00 93.00 653 PRO A CA 1
ATOM 5210 C C . PRO A 1 653 ? 7.965 -23.749 -7.554 1.00 93.00 653 PRO A C 1
ATOM 5212 O O . PRO A 1 653 ? 7.747 -23.149 -8.606 1.00 93.00 653 PRO A O 1
ATOM 5215 N N . ILE A 1 654 ? 6.983 -24.132 -6.728 1.00 94.00 654 ILE A N 1
ATOM 5216 C CA . ILE A 1 654 ? 5.554 -23.907 -6.995 1.00 94.00 654 ILE A CA 1
ATOM 5217 C C . ILE A 1 654 ? 5.032 -22.569 -6.453 1.00 94.00 654 ILE A C 1
ATOM 5219 O O . ILE A 1 654 ? 3.978 -22.110 -6.880 1.00 94.00 654 ILE A O 1
ATOM 5223 N N . ASN A 1 655 ? 5.756 -21.925 -5.532 1.00 93.12 655 ASN A N 1
ATOM 5224 C CA . ASN A 1 655 ? 5.437 -20.605 -4.989 1.00 93.12 655 ASN A CA 1
ATOM 5225 C C . ASN A 1 655 ? 6.712 -19.743 -4.900 1.00 93.12 655 ASN A C 1
ATOM 5227 O O . ASN A 1 655 ? 7.248 -19.527 -3.812 1.00 93.12 655 ASN A O 1
ATOM 5231 N N . PRO A 1 656 ? 7.273 -19.292 -6.034 1.00 90.94 656 PRO A N 1
ATOM 5232 C CA . PRO A 1 656 ? 8.611 -18.698 -6.047 1.00 90.94 656 PRO A CA 1
ATOM 5233 C C . PRO A 1 656 ? 8.669 -17.292 -5.440 1.00 90.94 656 PRO A C 1
ATOM 5235 O O . PRO A 1 656 ? 9.727 -16.873 -4.977 1.00 90.94 656 PRO A O 1
ATOM 5238 N N . TYR A 1 657 ? 7.548 -16.566 -5.418 1.00 89.00 657 TYR A N 1
ATOM 5239 C CA . TYR A 1 657 ? 7.469 -15.176 -4.965 1.00 89.00 657 TYR A CA 1
ATOM 5240 C C . TYR A 1 657 ? 6.353 -15.002 -3.940 1.00 89.00 657 TYR A C 1
ATOM 5242 O O . TYR A 1 657 ? 5.464 -15.839 -3.829 1.00 89.00 657 TYR A O 1
ATOM 5250 N N . ILE A 1 658 ? 6.415 -13.919 -3.172 1.00 87.31 658 ILE A N 1
ATOM 5251 C CA . ILE A 1 658 ? 5.496 -13.688 -2.061 1.00 87.31 658 ILE A CA 1
ATOM 5252 C C . ILE A 1 658 ? 4.091 -13.285 -2.559 1.00 87.31 658 ILE A C 1
ATOM 5254 O O . ILE A 1 658 ? 3.956 -12.350 -3.341 1.00 87.31 658 ILE A O 1
ATOM 5258 N N . ASN A 1 659 ? 3.053 -13.985 -2.091 1.00 79.25 659 ASN A N 1
ATOM 5259 C CA . ASN A 1 659 ? 1.614 -13.682 -2.228 1.00 79.25 659 ASN A CA 1
ATOM 5260 C C . ASN A 1 659 ? 1.087 -13.460 -3.648 1.00 79.25 659 ASN A C 1
ATOM 5262 O O . ASN A 1 659 ? 0.660 -14.384 -4.332 1.00 79.25 659 ASN A O 1
ATOM 5266 N N . TYR A 1 660 ? 1.026 -12.191 -4.041 1.00 84.25 660 TYR A N 1
ATOM 5267 C CA . TYR A 1 660 ? 0.159 -11.686 -5.075 1.00 84.25 660 TYR A CA 1
ATOM 5268 C C . TYR A 1 660 ? 1.001 -10.995 -6.154 1.00 84.25 660 TYR A C 1
ATOM 5270 O O . TYR A 1 660 ? 1.779 -10.089 -5.834 1.00 84.25 660 TYR A O 1
ATOM 5278 N N . PRO A 1 661 ? 0.824 -11.380 -7.428 1.00 86.75 661 PRO A N 1
ATOM 5279 C CA . PRO A 1 661 ? 0.059 -12.541 -7.885 1.00 86.75 661 PRO A CA 1
ATOM 5280 C C . PRO A 1 661 ? 0.823 -13.857 -7.656 1.00 86.75 661 PRO A C 1
ATOM 5282 O O . PRO A 1 661 ? 2.051 -13.903 -7.764 1.00 86.75 661 PRO A O 1
ATOM 5285 N N . PHE A 1 662 ? 0.093 -14.958 -7.463 1.00 89.31 662 PHE A N 1
ATOM 5286 C CA . PHE A 1 662 ? 0.656 -16.291 -7.669 1.00 89.31 662 PHE A CA 1
ATOM 5287 C C . PHE A 1 662 ? 0.923 -16.477 -9.168 1.00 89.31 662 PHE A C 1
ATOM 5289 O O . PHE A 1 662 ? 0.001 -16.407 -9.978 1.00 89.31 662 PHE A O 1
ATOM 5296 N N . VAL A 1 663 ? 2.185 -16.688 -9.552 1.00 88.94 663 VAL A N 1
ATOM 5297 C CA . VAL A 1 663 ? 2.600 -16.765 -10.972 1.00 88.94 663 VAL A CA 1
ATOM 5298 C C . VAL A 1 663 ? 2.781 -18.195 -11.491 1.00 88.94 663 VAL A C 1
ATOM 5300 O O . VAL A 1 663 ? 2.813 -18.411 -12.698 1.00 88.94 663 VAL A O 1
ATOM 5303 N N . LYS A 1 664 ? 2.896 -19.176 -10.590 1.00 91.69 664 LYS A N 1
ATOM 5304 C CA . LYS A 1 664 ? 3.087 -20.609 -10.883 1.00 91.69 664 LYS A CA 1
ATOM 5305 C C . LYS A 1 664 ? 1.816 -21.412 -10.596 1.00 91.69 664 LYS A C 1
ATOM 5307 O O . LYS A 1 664 ? 1.841 -22.450 -9.944 1.00 91.69 664 LYS A O 1
ATOM 5312 N N . THR A 1 665 ? 0.669 -20.885 -11.029 1.00 91.62 665 THR A N 1
ATOM 5313 C CA . THR A 1 665 ? -0.656 -21.411 -10.656 1.00 91.62 665 THR A CA 1
ATOM 5314 C C . THR A 1 665 ? -0.896 -22.833 -11.151 1.00 91.62 665 THR A C 1
ATOM 5316 O O . THR A 1 665 ? -1.523 -23.609 -10.436 1.00 91.62 665 THR A O 1
ATOM 5319 N N . LYS A 1 666 ? -0.376 -23.209 -12.328 1.00 95.06 666 LYS A N 1
ATOM 5320 C CA . LYS A 1 666 ? -0.497 -24.573 -12.863 1.00 95.06 666 LYS A CA 1
ATOM 5321 C C . LYS A 1 666 ? 0.281 -25.574 -12.013 1.00 95.06 666 LYS A C 1
ATOM 5323 O O . LYS A 1 666 ? -0.276 -26.589 -11.607 1.00 95.06 666 LYS A O 1
ATOM 5328 N N . GLU A 1 667 ? 1.548 -25.286 -11.733 1.00 95.94 667 GLU A N 1
ATOM 5329 C CA . GLU A 1 667 ? 2.412 -26.148 -10.925 1.00 95.94 667 GLU A CA 1
ATOM 5330 C C . GLU A 1 667 ? 1.901 -26.247 -9.482 1.00 95.94 667 GLU A C 1
ATOM 5332 O O . GLU A 1 667 ? 1.829 -27.338 -8.920 1.00 95.94 667 GLU A O 1
ATOM 5337 N N . MET A 1 668 ? 1.465 -25.123 -8.910 1.00 95.12 668 MET A N 1
ATOM 5338 C CA . MET A 1 668 ? 0.841 -25.087 -7.590 1.00 95.12 668 MET A CA 1
ATOM 5339 C C . MET A 1 668 ? -0.447 -25.911 -7.549 1.00 95.12 668 MET A C 1
ATOM 5341 O O . MET A 1 668 ? -0.616 -26.715 -6.636 1.00 95.12 668 MET A O 1
ATOM 5345 N N . LYS A 1 669 ? -1.332 -25.765 -8.544 1.00 96.31 669 LYS A N 1
ATOM 5346 C CA . LYS A 1 669 ? -2.559 -26.562 -8.635 1.00 96.31 669 LYS A CA 1
ATOM 5347 C C . LYS A 1 669 ? -2.252 -28.053 -8.745 1.00 96.31 669 LYS A C 1
ATOM 5349 O O . LYS A 1 669 ? -2.834 -28.822 -7.996 1.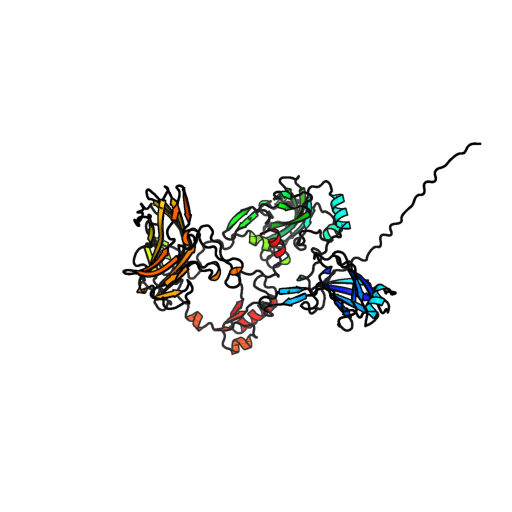00 96.31 669 LYS A O 1
ATOM 5354 N N . SER A 1 670 ? -1.316 -28.447 -9.608 1.00 97.69 670 SER A N 1
ATOM 5355 C CA . SER A 1 670 ? -0.928 -29.855 -9.756 1.00 97.69 670 SER A CA 1
ATOM 5356 C C . SER A 1 670 ? -0.449 -30.455 -8.435 1.00 97.69 670 SER A C 1
ATOM 5358 O O . SER A 1 670 ? -0.840 -31.564 -8.096 1.00 97.69 670 SER A O 1
ATOM 5360 N N . TYR A 1 671 ? 0.359 -29.718 -7.668 1.00 97.44 671 TYR A N 1
ATOM 5361 C CA . TYR A 1 671 ? 0.809 -30.166 -6.351 1.00 97.44 671 TYR A CA 1
ATOM 5362 C C . TYR A 1 671 ? -0.352 -30.331 -5.360 1.00 97.44 671 TYR A C 1
ATOM 5364 O O . TYR A 1 671 ? -0.397 -31.301 -4.607 1.00 97.44 671 TYR A O 1
ATOM 5372 N N . ILE A 1 672 ? -1.290 -29.378 -5.358 1.00 97.50 672 ILE A N 1
ATOM 5373 C CA . ILE A 1 672 ? -2.478 -29.404 -4.496 1.00 97.50 672 ILE A CA 1
ATOM 5374 C C . ILE A 1 672 ? -3.386 -30.579 -4.851 1.00 97.50 672 ILE A C 1
ATOM 5376 O O . ILE A 1 672 ? -3.841 -31.275 -3.949 1.00 97.50 672 ILE A O 1
ATOM 5380 N N . ASP A 1 673 ? -3.615 -30.819 -6.141 1.00 98.31 673 ASP A N 1
ATOM 5381 C CA . ASP A 1 673 ? -4.438 -31.929 -6.617 1.00 98.31 673 ASP A CA 1
ATOM 5382 C C . ASP A 1 673 ? -3.839 -33.270 -6.158 1.00 98.31 673 ASP A C 1
ATOM 5384 O O . ASP A 1 673 ? -4.528 -34.045 -5.498 1.00 98.31 673 ASP A O 1
ATOM 5388 N N . SER A 1 674 ? -2.532 -33.490 -6.361 1.00 97.81 674 SER A N 1
ATOM 5389 C CA . SER A 1 674 ? -1.849 -34.703 -5.880 1.00 97.81 674 SER A CA 1
ATOM 5390 C C . SER A 1 674 ? -1.874 -34.846 -4.352 1.00 97.81 674 SER A C 1
ATOM 5392 O O . SER A 1 674 ? -1.967 -35.952 -3.826 1.00 97.81 674 SER A O 1
ATOM 5394 N N . ALA A 1 675 ? -1.814 -33.740 -3.605 1.00 97.69 675 ALA A N 1
ATOM 5395 C CA . ALA A 1 675 ? -1.972 -33.770 -2.152 1.00 97.69 675 ALA A CA 1
ATOM 5396 C C . ALA A 1 675 ? -3.383 -34.194 -1.729 1.00 97.69 675 ALA A C 1
ATOM 5398 O O . ALA A 1 675 ? -3.527 -35.040 -0.843 1.00 97.69 675 ALA A O 1
ATOM 5399 N N . HIS A 1 676 ? -4.410 -33.651 -2.381 1.00 97.94 676 HIS A N 1
ATOM 5400 C CA . HIS A 1 676 ? -5.801 -34.001 -2.114 1.00 97.94 676 HIS A CA 1
ATOM 5401 C C . HIS A 1 676 ? -6.103 -35.468 -2.452 1.00 97.94 676 HIS A C 1
ATOM 5403 O O . HIS A 1 676 ? -6.795 -36.125 -1.675 1.00 97.94 676 HIS A O 1
ATOM 5409 N N . GLU A 1 677 ? -5.538 -36.007 -3.537 1.00 97.81 677 GLU A N 1
ATOM 5410 C CA . GLU A 1 677 ? -5.659 -37.428 -3.909 1.00 97.81 677 GLU A CA 1
ATOM 5411 C C . GLU A 1 677 ? -5.154 -38.374 -2.806 1.00 97.81 677 GLU A C 1
ATOM 5413 O O . GLU A 1 677 ? -5.715 -39.448 -2.601 1.00 97.81 677 GLU A O 1
ATOM 5418 N N . LEU A 1 678 ? -4.152 -37.955 -2.025 1.00 96.81 678 LEU A N 1
ATOM 5419 C CA . LEU A 1 678 ? -3.620 -38.718 -0.887 1.00 96.81 678 LEU A CA 1
ATOM 5420 C C . LEU A 1 678 ? -4.278 -38.366 0.461 1.00 96.81 678 LEU A C 1
ATOM 5422 O O . LEU A 1 678 ? -3.806 -38.785 1.531 1.00 96.81 678 LEU A O 1
ATOM 5426 N N . GLY A 1 679 ? -5.370 -37.597 0.434 1.00 96.00 679 GLY A N 1
ATOM 5427 C CA . GLY A 1 679 ? -6.118 -37.164 1.615 1.00 96.00 679 GLY A CA 1
ATOM 5428 C C . GLY A 1 679 ? -5.383 -36.134 2.478 1.00 96.00 679 GLY A C 1
ATOM 5429 O O . GLY A 1 679 ? -5.679 -36.010 3.667 1.00 96.00 679 GLY A O 1
ATOM 5430 N N . LEU A 1 680 ? -4.397 -35.427 1.921 1.00 97.56 680 LEU A N 1
ATOM 5431 C CA . LEU A 1 680 ? -3.721 -34.308 2.578 1.00 97.56 680 LEU A CA 1
ATOM 5432 C C . LEU A 1 680 ? -4.440 -33.000 2.242 1.00 97.56 680 LEU A C 1
ATOM 5434 O O . LEU A 1 680 ? -5.058 -32.876 1.192 1.00 97.56 680 LEU A O 1
ATOM 5438 N N . LYS A 1 681 ? -4.319 -31.990 3.103 1.00 97.50 681 LYS A N 1
ATOM 5439 C CA . LYS A 1 681 ? -4.703 -30.604 2.792 1.00 97.50 681 LYS A CA 1
ATOM 5440 C C . LYS A 1 681 ? -3.463 -29.780 2.465 1.00 97.50 681 LYS A C 1
ATOM 5442 O O . LYS A 1 681 ? -2.379 -30.057 2.979 1.00 97.50 681 LYS A O 1
ATOM 5447 N N . VAL A 1 682 ? -3.622 -28.717 1.682 1.00 96.62 682 VAL A N 1
ATOM 5448 C CA . VAL A 1 682 ? -2.544 -27.755 1.417 1.00 96.62 682 VAL A CA 1
ATOM 5449 C C . VAL A 1 682 ? -2.960 -26.361 1.868 1.00 96.62 682 VAL A C 1
ATOM 5451 O O . VAL A 1 682 ? -4.010 -25.851 1.488 1.00 96.62 682 VAL A O 1
ATOM 5454 N N . LYS A 1 683 ? -2.107 -25.731 2.673 1.00 95.50 683 LYS A N 1
ATOM 5455 C CA . LYS A 1 683 ? -2.189 -24.324 3.053 1.00 95.50 683 LYS A CA 1
ATOM 5456 C C . LYS A 1 683 ? -1.140 -23.549 2.265 1.00 95.50 683 LYS A C 1
ATOM 5458 O O . LYS A 1 683 ? 0.050 -23.845 2.351 1.00 95.50 683 LYS A O 1
ATOM 5463 N N . ILE A 1 684 ? -1.582 -22.548 1.514 1.00 92.19 684 ILE A N 1
ATOM 5464 C CA . ILE A 1 684 ? -0.692 -21.630 0.799 1.00 92.19 684 ILE A CA 1
ATOM 5465 C C . ILE A 1 684 ? -0.476 -20.405 1.683 1.00 92.19 684 ILE A C 1
ATOM 5467 O O . ILE A 1 684 ? -1.434 -19.819 2.190 1.00 92.19 684 ILE A O 1
ATOM 5471 N N . TYR A 1 685 ? 0.779 -20.010 1.870 1.00 88.69 685 TYR A N 1
ATOM 5472 C CA . TYR A 1 685 ? 1.091 -18.763 2.552 1.00 88.69 685 TYR A CA 1
ATOM 5473 C C . TYR A 1 685 ? 0.649 -17.560 1.708 1.00 88.69 685 TYR A C 1
ATOM 5475 O O . TYR A 1 685 ? 1.074 -17.401 0.562 1.00 88.69 685 TYR A O 1
ATOM 5483 N N . ASN A 1 686 ? -0.195 -16.716 2.300 1.00 86.75 686 ASN A N 1
ATOM 5484 C CA . ASN A 1 686 ? -0.652 -15.451 1.740 1.00 86.75 686 ASN A CA 1
ATOM 5485 C C . ASN A 1 686 ? -0.632 -14.383 2.848 1.00 86.75 686 ASN A C 1
ATOM 5487 O O . ASN A 1 686 ? -1.234 -14.573 3.904 1.00 86.75 686 ASN A O 1
ATOM 5491 N N . THR A 1 687 ? 0.070 -13.275 2.626 1.00 83.81 687 THR A N 1
ATOM 5492 C CA . THR A 1 687 ? 0.135 -12.103 3.512 1.00 83.81 687 THR A CA 1
ATOM 5493 C C . THR A 1 687 ? -0.280 -10.850 2.745 1.00 83.81 687 THR A C 1
ATOM 5495 O O . THR A 1 687 ? -0.002 -10.692 1.564 1.00 83.81 687 THR A O 1
ATOM 5498 N N . VAL A 1 688 ? -0.962 -9.938 3.430 1.00 78.50 688 VAL A N 1
ATOM 5499 C CA . VAL A 1 688 ? -1.398 -8.643 2.874 1.00 78.50 688 VAL A CA 1
ATOM 5500 C C . VAL A 1 688 ? -0.413 -7.512 3.189 1.00 78.50 688 VAL A C 1
ATOM 5502 O O . VAL A 1 688 ? -0.665 -6.356 2.876 1.00 78.50 688 VAL A O 1
ATOM 5505 N N . ARG A 1 689 ? 0.707 -7.832 3.852 1.00 80.12 689 ARG A N 1
ATOM 5506 C CA . ARG A 1 689 ? 1.702 -6.848 4.316 1.00 80.12 689 ARG A CA 1
ATOM 5507 C C . ARG A 1 689 ? 2.801 -6.578 3.291 1.00 80.12 689 ARG A C 1
ATOM 5509 O O . ARG A 1 689 ? 3.451 -5.542 3.357 1.00 80.12 689 ARG A O 1
ATOM 5516 N N . GLU A 1 690 ? 3.022 -7.514 2.376 1.00 83.81 690 GLU A N 1
ATOM 5517 C CA . GLU A 1 690 ? 4.074 -7.462 1.370 1.00 83.81 690 GLU A CA 1
ATOM 5518 C C . GLU A 1 690 ? 3.468 -7.659 -0.024 1.00 83.81 690 GLU A C 1
ATOM 5520 O O . GLU A 1 690 ? 2.686 -8.589 -0.245 1.00 83.81 690 GLU A O 1
ATOM 5525 N N . LEU A 1 691 ? 3.871 -6.813 -0.973 1.00 87.19 691 LEU A N 1
ATOM 5526 C CA . LEU A 1 691 ? 3.495 -6.918 -2.380 1.00 87.19 691 LEU A CA 1
ATOM 5527 C C . LEU A 1 691 ? 4.680 -7.441 -3.197 1.00 87.19 691 LEU A C 1
ATOM 5529 O O . LEU A 1 691 ? 5.804 -6.955 -3.065 1.00 87.19 691 LEU A O 1
ATOM 5533 N N . SER A 1 692 ? 4.433 -8.432 -4.052 1.00 89.31 692 SER A N 1
ATOM 5534 C CA . SER A 1 692 ? 5.457 -8.960 -4.950 1.00 89.31 692 SER A CA 1
ATOM 5535 C C . SER A 1 692 ? 5.872 -7.922 -5.985 1.00 89.31 692 SER A C 1
ATOM 5537 O O . SER A 1 692 ? 5.024 -7.241 -6.561 1.00 89.31 692 SER A O 1
ATOM 5539 N N . ASN A 1 693 ? 7.153 -7.912 -6.366 1.00 89.38 693 ASN A N 1
ATOM 5540 C CA . ASN A 1 693 ? 7.597 -7.178 -7.555 1.00 89.38 693 ASN A CA 1
ATOM 5541 C C . ASN A 1 693 ? 6.994 -7.731 -8.865 1.00 89.38 693 ASN A C 1
ATOM 5543 O O . ASN A 1 693 ? 7.192 -7.148 -9.926 1.00 89.38 693 ASN A O 1
ATOM 5547 N N . ARG A 1 694 ? 6.276 -8.861 -8.798 1.00 90.88 694 ARG A N 1
ATOM 5548 C CA . ARG A 1 694 ? 5.533 -9.474 -9.905 1.00 90.88 694 ARG A CA 1
ATOM 5549 C C . ARG A 1 694 ? 4.125 -8.905 -10.098 1.00 90.88 694 ARG A C 1
ATOM 5551 O O . ARG A 1 694 ? 3.444 -9.343 -11.021 1.00 90.88 694 ARG A O 1
ATOM 5558 N N . ALA A 1 695 ? 3.674 -7.985 -9.246 1.00 92.50 695 ALA A N 1
ATOM 5559 C CA . ALA A 1 695 ? 2.398 -7.307 -9.438 1.00 92.50 695 ALA A CA 1
ATOM 5560 C C . ALA A 1 695 ? 2.455 -6.394 -10.670 1.00 92.50 695 ALA A C 1
ATOM 5562 O O . ALA A 1 695 ? 3.367 -5.578 -10.817 1.00 92.50 695 ALA A O 1
ATOM 5563 N N . TYR A 1 696 ? 1.482 -6.547 -11.569 1.00 91.88 696 TYR A N 1
ATOM 5564 C CA . TYR A 1 696 ? 1.417 -5.768 -12.808 1.00 91.88 696 TYR A CA 1
ATOM 5565 C C . TYR A 1 696 ? 1.043 -4.313 -12.526 1.00 91.88 696 TYR A C 1
ATOM 5567 O O . TYR A 1 696 ? 1.432 -3.422 -13.275 1.00 91.88 696 TYR A O 1
ATOM 5575 N N . GLU A 1 697 ? 0.358 -4.072 -11.413 1.00 93.50 697 GLU A N 1
ATOM 5576 C CA . GLU A 1 697 ? -0.198 -2.790 -10.999 1.00 93.50 697 GLU A CA 1
ATOM 5577 C C . GLU A 1 697 ? 0.861 -1.830 -10.426 1.00 93.50 697 GLU A C 1
ATOM 5579 O O . GLU A 1 697 ? 0.563 -0.664 -10.182 1.00 93.50 697 GLU A O 1
ATOM 5584 N N . LEU A 1 698 ? 2.113 -2.274 -10.228 1.00 93.56 698 LEU A N 1
ATOM 5585 C CA . LEU A 1 698 ? 3.173 -1.452 -9.624 1.00 93.56 698 LEU A CA 1
ATOM 5586 C C . LEU A 1 698 ? 3.391 -0.095 -10.315 1.00 93.56 698 LEU A C 1
ATOM 5588 O O . LEU A 1 698 ? 3.465 0.903 -9.599 1.00 93.56 698 LEU A O 1
ATOM 5592 N N . PRO A 1 699 ? 3.451 0.016 -11.660 1.00 93.94 699 PRO A N 1
ATOM 5593 C CA . PRO A 1 699 ? 3.566 1.319 -12.315 1.00 93.94 699 PRO A CA 1
ATOM 5594 C C . PRO A 1 699 ? 2.390 2.256 -12.004 1.00 93.94 699 PRO A C 1
ATOM 5596 O O . PRO A 1 699 ? 2.588 3.463 -11.876 1.00 93.94 699 PRO A O 1
ATOM 5599 N N . ALA A 1 700 ? 1.179 1.713 -11.850 1.00 95.31 700 ALA A N 1
ATOM 5600 C CA . ALA A 1 700 ? 0.011 2.493 -11.460 1.00 95.31 700 ALA A CA 1
ATOM 5601 C C . ALA A 1 700 ? 0.099 2.943 -9.998 1.00 95.31 700 ALA A C 1
ATOM 5603 O O . ALA A 1 700 ? -0.111 4.120 -9.720 1.00 95.31 700 ALA A O 1
ATOM 5604 N N . LEU A 1 701 ? 0.514 2.062 -9.083 1.00 94.12 701 LEU A N 1
ATOM 5605 C CA . LEU A 1 701 ? 0.737 2.418 -7.678 1.00 94.12 701 LEU A CA 1
ATOM 5606 C C . LEU A 1 701 ? 1.798 3.517 -7.526 1.00 94.12 701 LEU A C 1
ATOM 5608 O O . LEU A 1 701 ? 1.567 4.498 -6.825 1.00 94.12 701 LEU A O 1
ATOM 5612 N N . PHE A 1 702 ? 2.922 3.419 -8.244 1.00 93.56 702 PHE A N 1
ATOM 5613 C CA . PHE A 1 702 ? 3.956 4.462 -8.233 1.00 93.56 702 PHE A CA 1
ATOM 5614 C C . PHE A 1 702 ? 3.466 5.803 -8.787 1.00 93.56 702 PHE A C 1
ATOM 5616 O O . PHE A 1 702 ? 3.982 6.850 -8.399 1.00 93.56 702 PHE A O 1
ATOM 5623 N N . SER A 1 703 ? 2.463 5.799 -9.669 1.00 95.12 703 SER A N 1
ATOM 5624 C CA . SER A 1 703 ? 1.891 7.035 -10.210 1.00 95.12 703 SER A CA 1
ATOM 5625 C C . SER A 1 703 ? 1.066 7.832 -9.189 1.00 95.12 703 SER A C 1
ATOM 5627 O O . SER A 1 703 ? 0.798 9.006 -9.432 1.00 95.12 703 SER A O 1
ATOM 5629 N N . LEU A 1 704 ? 0.684 7.238 -8.051 1.00 93.19 704 LEU A N 1
ATOM 5630 C CA . LEU A 1 704 ? -0.096 7.915 -7.007 1.00 93.19 704 LEU A CA 1
ATOM 5631 C C . LEU A 1 704 ? 0.745 8.894 -6.165 1.00 93.19 704 LEU A C 1
ATOM 5633 O O . LEU A 1 704 ? 0.186 9.775 -5.522 1.00 93.19 704 LEU A O 1
ATOM 5637 N N . GLY A 1 705 ? 2.081 8.794 -6.207 1.00 79.75 705 GLY A N 1
ATOM 5638 C CA . GLY A 1 705 ? 2.979 9.779 -5.589 1.00 79.75 705 GLY A CA 1
ATOM 5639 C C . GLY A 1 705 ? 3.024 9.762 -4.055 1.00 79.75 705 GLY A C 1
ATOM 5640 O O . GLY A 1 705 ? 3.362 10.788 -3.463 1.00 79.75 705 GLY A O 1
ATOM 5641 N N . HIS A 1 706 ? 2.683 8.629 -3.434 1.00 60.53 706 HIS A N 1
ATOM 5642 C CA . HIS A 1 706 ? 2.707 8.418 -1.982 1.00 60.53 706 HIS A CA 1
ATOM 5643 C C . HIS A 1 706 ? 3.978 7.730 -1.488 1.00 60.53 706 HIS A C 1
ATOM 5645 O O . HIS A 1 706 ? 4.516 6.871 -2.229 1.00 60.53 706 HIS A O 1
#

pLDDT: mean 93.07, std 11.73, range [27.2, 98.75]

Radius of gyration: 34.51 Å; chains: 1; bounding box: 80×94×116 Å

Foldseek 3Di:
DDDDDDDDDDDPPDPPPPPPDDDAAEEADPAFDPCQFLNFKKWKKFFAFFDQKAKEKAQQQALDACQLFFAKWKAQPVVRDTFQAKDWDPRGNGITMIMGGNPVGGGIMMIGGQGWHWDDDPVDTDTDGDGDDRRRDPVSVVCNVPHDHGYMYGHHMYGSGPLRDCPFQRRFDDPVLVVVLCVVCVPAQKAKAKFALLNQHDHWQGGGVVCSVVDRALADEEEDEAQAWFKIKIKIAGQDQKFWQKDKFWQWWAFPVGDTDHSVQKDWVLAWAADPLRHIDGHIDMRGHNTIFITMMIGRHHNPDDFGWTKTWMWIDTPPGDIRIGIYIYGYDPHHDDVSVVVPQSSVRCVVVRRDCPPSDLDDDPPKWFWDDDPQWTDIAQWIFRADLQRFTQWIWGQADQQLADGHPDTDIFAPGTKDWWWAAPVRDTFAWDKDGKDFPDHTRFKTWIWIWTDDQFWIWIWTKMAGNQQKIKIKIKIATQAKGKTFKTKIKGFTAPVFQQWKDFLPDHTDGDDQKDWHWDDQQPRLGFWMKGGHSGWIKTKGWAWPPFDDAADPVCRNVPTTDDFCQQNVVGQWTWMFHDDDRGRMTMTMRGIDIDHHGDITIGIMMMGIDDRHGDDVVCVVQAAEDADDDQLVVCVVVVGQEYEDEECDPQRPWAAPPRPNVVSVVVRQVVNVVSNHHYHYDHDPSDDTPPRSCVSVVVSSVD